Protein AF-A9HCC5-F1 (afdb_monomer_lite)

Organism: Gluconacetobacter diazotrophicus (strain ATCC 49037 / DSM 5601 / CCUG 37298 / CIP 103539 / LMG 7603 / PAl5) (NCBI:txid272568)

Radius of gyration: 31.66 Å; chains: 1; bounding box: 81×46×84 Å

Structure (mmCIF, N/CA/C/O backbone):
data_AF-A9HCC5-F1
#
_entry.id   AF-A9HCC5-F1
#
loop_
_atom_site.group_PDB
_atom_site.id
_atom_site.type_symbol
_atom_site.label_atom_id
_atom_site.label_alt_id
_atom_site.label_comp_id
_atom_site.label_asym_id
_atom_site.label_entity_id
_atom_site.label_seq_id
_atom_site.pdbx_PDB_ins_code
_atom_site.Cartn_x
_atom_site.Cartn_y
_atom_site.Cartn_z
_atom_site.occupancy
_atom_site.B_iso_or_equiv
_atom_site.auth_seq_id
_atom_site.auth_comp_id
_atom_site.auth_asym_id
_atom_site.auth_atom_id
_atom_site.pdbx_PDB_model_num
ATOM 1 N N . MET A 1 1 ? -42.799 9.383 31.775 1.00 63.03 1 MET A N 1
ATOM 2 C CA . MET A 1 1 ? -41.738 8.675 31.027 1.00 63.03 1 MET A CA 1
ATOM 3 C C . MET A 1 1 ? -42.393 7.662 30.102 1.00 63.03 1 MET A C 1
ATOM 5 O O . MET A 1 1 ? -43.487 7.219 30.448 1.00 63.03 1 MET A O 1
ATOM 9 N N . PRO A 1 2 ? -41.797 7.339 28.941 1.00 75.62 2 PRO A N 1
ATOM 10 C CA . PRO A 1 2 ? -42.263 6.220 28.121 1.00 75.62 2 PRO A CA 1
ATOM 11 C C . PRO A 1 2 ? -42.245 4.908 28.932 1.00 75.62 2 PRO A C 1
ATOM 13 O O . PRO A 1 2 ? -41.534 4.837 29.938 1.00 75.62 2 PRO A O 1
ATOM 16 N N . PRO A 1 3 ? -43.031 3.884 28.550 1.00 86.50 3 PRO A N 1
ATOM 17 C CA . PRO A 1 3 ? -42.963 2.578 29.198 1.00 86.50 3 PRO A CA 1
ATOM 18 C C . PRO A 1 3 ? -41.554 1.995 29.029 1.00 86.50 3 PRO A C 1
ATOM 20 O O . PRO A 1 3 ? -41.036 1.943 27.912 1.00 86.50 3 PRO A O 1
ATOM 23 N N . MET A 1 4 ? -40.943 1.596 30.147 1.00 92.88 4 MET A N 1
ATOM 24 C CA . MET A 1 4 ? -39.574 1.080 30.200 1.00 92.88 4 MET A CA 1
ATOM 25 C C . MET A 1 4 ? -39.593 -0.430 30.453 1.00 92.88 4 MET A C 1
ATOM 27 O O . MET A 1 4 ? -40.300 -0.899 31.346 1.00 92.88 4 MET A O 1
ATOM 31 N N . THR A 1 5 ? -38.773 -1.173 29.719 1.00 95.75 5 THR A N 1
ATOM 32 C CA . THR A 1 5 ? -38.475 -2.583 29.982 1.00 95.75 5 THR A CA 1
ATOM 33 C C . THR A 1 5 ? -37.330 -2.674 30.984 1.00 95.75 5 THR A C 1
ATOM 35 O O . THR A 1 5 ? -36.372 -1.911 30.894 1.00 95.75 5 THR A O 1
ATOM 38 N N . LYS A 1 6 ? -37.414 -3.590 31.951 1.00 95.12 6 LYS A N 1
ATOM 39 C CA . LYS A 1 6 ? -36.362 -3.826 32.948 1.00 95.12 6 LYS A CA 1
ATOM 40 C C . LYS A 1 6 ? -35.603 -5.105 32.612 1.00 95.12 6 LYS A C 1
ATOM 42 O O . LYS A 1 6 ? -36.234 -6.138 32.401 1.00 95.12 6 LYS A O 1
ATOM 47 N N . ILE A 1 7 ? -34.277 -5.049 32.650 1.00 94.00 7 ILE A N 1
ATOM 48 C CA . ILE A 1 7 ? -33.414 -6.231 32.736 1.00 94.00 7 ILE A CA 1
ATOM 49 C C . ILE A 1 7 ? -32.518 -6.131 33.967 1.00 94.00 7 ILE A C 1
ATOM 51 O O . ILE A 1 7 ? -32.143 -5.034 34.384 1.00 94.00 7 ILE A O 1
ATOM 55 N N . THR A 1 8 ? -32.177 -7.276 34.546 1.00 92.50 8 THR A N 1
ATOM 56 C CA . THR A 1 8 ? -31.162 -7.374 35.597 1.00 92.50 8 THR A CA 1
ATOM 57 C C . THR A 1 8 ? -29.878 -7.876 34.957 1.00 92.50 8 THR A C 1
ATOM 59 O O . THR A 1 8 ? -29.877 -8.908 34.289 1.00 92.50 8 THR A O 1
ATOM 62 N N . ILE A 1 9 ? -28.808 -7.111 35.127 1.00 88.88 9 ILE A N 1
ATOM 63 C CA . ILE A 1 9 ? -27.473 -7.442 34.652 1.00 88.88 9 ILE A CA 1
ATOM 64 C C . ILE A 1 9 ? -26.878 -8.421 35.659 1.00 88.88 9 ILE A C 1
ATOM 66 O O . ILE A 1 9 ? -26.725 -8.077 36.831 1.00 88.88 9 ILE A O 1
ATOM 70 N N . GLN A 1 10 ? -26.588 -9.633 35.197 1.00 77.81 10 GLN A N 1
ATOM 71 C CA . GLN A 1 10 ? -25.840 -10.629 35.955 1.00 77.81 10 GLN A CA 1
ATOM 72 C C . GLN A 1 10 ? -24.462 -10.763 35.330 1.00 77.81 10 GLN A C 1
ATOM 74 O O . GLN A 1 10 ? -24.343 -10.930 34.115 1.00 77.81 10 GLN A O 1
ATOM 79 N N . ASP A 1 11 ? -23.435 -10.622 36.156 1.00 74.00 11 ASP A N 1
ATOM 80 C CA . ASP A 1 11 ? -22.056 -10.788 35.738 1.00 74.00 11 ASP A CA 1
ATOM 81 C C . ASP A 1 11 ? -21.265 -11.294 36.946 1.00 74.00 11 ASP A C 1
ATOM 83 O O . ASP A 1 11 ? -21.091 -10.560 37.920 1.00 74.00 11 ASP A O 1
ATOM 87 N N . ASP A 1 12 ? -20.784 -12.538 36.872 1.00 69.88 12 ASP A N 1
ATOM 88 C CA . ASP A 1 12 ? -20.096 -13.248 37.962 1.00 69.88 12 ASP A CA 1
ATOM 89 C C . ASP A 1 12 ? -18.906 -12.456 38.538 1.00 69.88 12 ASP A C 1
ATOM 91 O O . ASP A 1 12 ? -18.472 -12.670 39.671 1.00 69.88 12 ASP A O 1
ATOM 95 N N . THR A 1 13 ? -18.365 -11.513 37.763 1.00 65.69 13 THR A N 1
ATOM 96 C CA . THR A 1 13 ? -17.244 -10.659 38.166 1.00 65.69 13 THR A CA 1
ATOM 97 C C . THR A 1 13 ? -17.673 -9.361 38.866 1.00 65.69 13 THR A C 1
ATOM 99 O O . THR A 1 13 ? -16.845 -8.705 39.501 1.00 65.69 13 THR A O 1
ATOM 102 N N . LEU A 1 14 ? -18.954 -8.985 38.776 1.00 68.81 14 LEU A N 1
ATOM 103 C CA . LEU A 1 14 ? -19.589 -7.869 39.491 1.00 68.81 14 LEU A CA 1
ATOM 104 C C . LEU A 1 14 ? -20.506 -8.335 40.631 1.00 68.81 14 LEU A C 1
ATOM 106 O O . LEU A 1 14 ? -20.898 -7.509 41.456 1.00 68.81 14 LEU A O 1
ATOM 110 N N . ASP A 1 15 ? -20.818 -9.629 40.717 1.00 57.28 15 ASP A N 1
ATOM 111 C CA . ASP A 1 15 ? -21.738 -10.212 41.706 1.00 57.28 15 ASP A CA 1
ATOM 112 C C . ASP A 1 15 ? -21.340 -9.950 43.171 1.00 57.28 15 ASP A C 1
ATOM 114 O O . ASP A 1 15 ? -22.182 -9.991 44.068 1.00 57.28 15 ASP A O 1
ATOM 118 N N . ALA A 1 16 ? -20.080 -9.589 43.431 1.00 57.38 16 ALA A N 1
ATOM 119 C CA . ALA A 1 16 ? -19.621 -9.150 44.749 1.00 57.38 16 ALA A CA 1
ATOM 120 C C . ALA A 1 16 ? -20.088 -7.729 45.146 1.00 57.38 16 ALA A C 1
ATOM 122 O O . ALA A 1 16 ? -19.938 -7.346 46.306 1.00 57.38 16 ALA A O 1
ATOM 123 N N . ILE A 1 17 ? -20.605 -6.930 44.204 1.00 62.31 17 ILE A N 1
ATOM 124 C CA . ILE A 1 17 ? -20.694 -5.465 44.326 1.00 62.31 17 ILE A CA 1
ATOM 125 C C . ILE A 1 17 ? -22.147 -4.971 44.478 1.00 62.31 17 ILE A C 1
ATOM 127 O O . ILE A 1 17 ? -22.358 -3.957 45.142 1.00 62.31 17 ILE A O 1
ATOM 131 N N . SER A 1 18 ? -23.133 -5.689 43.917 1.00 73.25 18 SER A N 1
ATOM 132 C CA . SER A 1 18 ? -24.611 -5.584 44.059 1.00 73.25 18 SER A CA 1
ATOM 133 C C . SER A 1 18 ? -25.307 -5.748 42.701 1.00 73.25 18 SER A C 1
ATOM 135 O O . SER A 1 18 ? -24.717 -5.497 41.653 1.00 73.25 18 SER A O 1
ATOM 137 N N . ALA A 1 19 ? -26.581 -6.164 42.700 1.00 84.25 19 ALA A N 1
ATOM 138 C CA . ALA A 1 19 ? -27.348 -6.314 41.464 1.00 84.25 19 ALA A CA 1
ATOM 139 C C . ALA A 1 19 ? -27.522 -4.962 40.749 1.00 84.25 19 ALA A C 1
ATOM 141 O O . ALA A 1 19 ? -27.866 -3.951 41.372 1.00 84.25 19 ALA A O 1
ATOM 142 N N . ILE A 1 20 ? -27.334 -4.958 39.429 1.00 90.88 20 ILE A N 1
ATOM 143 C CA . ILE A 1 20 ? -27.529 -3.777 38.586 1.00 90.88 20 ILE A CA 1
ATOM 144 C C . ILE A 1 20 ? -28.742 -4.012 37.695 1.00 90.88 20 ILE A C 1
ATOM 146 O O . ILE A 1 20 ? -28.821 -4.995 36.963 1.00 90.88 20 ILE A O 1
ATOM 150 N N . ASN A 1 21 ? -29.701 -3.096 37.738 1.00 93.25 21 ASN A N 1
ATOM 151 C CA . ASN A 1 21 ? -30.861 -3.107 36.864 1.00 93.25 21 ASN A CA 1
ATOM 152 C C . ASN A 1 21 ? -30.692 -2.063 35.762 1.00 93.25 21 ASN A C 1
ATOM 154 O O . ASN A 1 21 ? -30.344 -0.917 36.036 1.00 93.25 21 ASN A O 1
ATOM 158 N N . MET A 1 22 ? -30.991 -2.440 34.522 1.00 94.75 22 MET A N 1
ATOM 159 C CA . MET A 1 22 ? -31.098 -1.511 33.403 1.00 94.75 22 MET A CA 1
ATOM 160 C C . MET A 1 22 ? -32.560 -1.405 32.981 1.00 94.75 22 MET A C 1
ATOM 162 O O . MET A 1 22 ? -33.180 -2.380 32.555 1.00 94.75 22 MET A O 1
ATOM 166 N N . HIS A 1 23 ? -33.106 -0.202 33.091 1.00 95.19 23 HIS A N 1
ATOM 167 C CA . HIS A 1 23 ? -34.406 0.161 32.551 1.00 95.19 23 HIS A CA 1
ATOM 168 C C . HIS A 1 23 ? -34.197 0.818 31.193 1.00 95.19 23 HIS A C 1
ATOM 170 O O . HIS A 1 23 ? -33.468 1.805 31.105 1.00 95.19 23 HIS A O 1
ATOM 176 N N . TYR A 1 24 ? -34.838 0.316 30.141 1.00 95.19 24 TYR A N 1
ATOM 177 C CA . TYR A 1 24 ? -34.661 0.853 28.798 1.00 95.19 24 TYR A CA 1
ATOM 178 C C . TYR A 1 24 ? -35.967 1.082 28.039 1.00 95.19 24 TYR A C 1
ATOM 180 O O . TYR A 1 24 ? -36.979 0.429 28.281 1.00 95.19 24 TYR A O 1
ATOM 188 N N . HIS A 1 25 ? -35.920 1.998 27.077 1.00 94.31 25 HIS A N 1
ATOM 189 C CA . HIS A 1 25 ? -36.941 2.194 26.057 1.00 94.31 25 HIS A CA 1
ATOM 190 C C . HIS A 1 25 ? -36.252 2.454 24.721 1.00 94.31 25 HIS A C 1
ATOM 192 O O . HIS A 1 25 ? -35.474 3.400 24.605 1.00 94.31 25 HIS A O 1
ATOM 198 N N . VAL A 1 26 ? -36.544 1.622 23.725 1.00 92.88 26 VAL A N 1
ATOM 199 C CA . VAL A 1 26 ? -36.048 1.777 22.356 1.00 92.88 26 VAL A CA 1
ATOM 200 C C . VAL A 1 26 ? -37.246 1.709 21.422 1.00 92.88 26 VAL A C 1
ATOM 202 O O . VAL A 1 26 ? -37.941 0.697 21.380 1.00 92.88 26 VAL A O 1
ATOM 205 N N . ALA A 1 27 ? -37.516 2.794 20.700 1.00 92.12 27 ALA A N 1
ATOM 206 C CA . ALA A 1 27 ? -38.631 2.852 19.761 1.00 92.12 27 ALA A CA 1
ATOM 207 C C . ALA A 1 27 ? -38.315 3.751 18.557 1.00 92.12 27 ALA A C 1
ATOM 209 O O . ALA A 1 27 ? -37.650 4.778 18.724 1.00 92.12 27 ALA A O 1
ATOM 210 N N . PRO A 1 28 ? -38.805 3.415 17.350 1.00 91.69 28 PRO A N 1
ATOM 211 C CA . PRO A 1 28 ? -38.693 4.296 16.196 1.00 91.69 28 PRO A CA 1
ATOM 212 C C . PRO A 1 28 ? -39.551 5.555 16.388 1.00 91.69 28 PRO A C 1
ATOM 214 O O . PRO A 1 28 ? -40.647 5.503 16.948 1.00 91.69 28 PRO A O 1
ATOM 217 N N . VAL A 1 29 ? -39.071 6.695 15.895 1.00 91.25 29 VAL A N 1
ATOM 218 C CA . VAL A 1 29 ? -39.760 7.991 15.966 1.00 91.25 29 VAL A CA 1
ATOM 219 C C . VAL A 1 29 ? -39.642 8.766 14.656 1.00 91.25 29 VAL A C 1
ATOM 221 O O . VAL A 1 29 ? -38.660 8.657 13.925 1.00 91.25 29 VAL A O 1
ATOM 224 N N . SER A 1 30 ? -40.630 9.616 14.373 1.00 83.88 30 SER A N 1
ATOM 225 C CA . SER A 1 30 ? -40.561 10.566 13.262 1.00 83.88 30 SER A CA 1
ATOM 226 C C . SER A 1 30 ? -39.591 11.707 13.595 1.00 83.88 30 SER A C 1
ATOM 228 O O . SER A 1 30 ? -39.846 12.483 14.516 1.00 83.88 30 SER A O 1
ATOM 230 N N . GLY A 1 31 ? -38.497 11.837 12.842 1.00 83.50 31 GLY A N 1
ATOM 231 C CA . GLY A 1 31 ? -37.504 12.905 13.009 1.00 83.50 31 GLY A CA 1
ATOM 232 C C . GLY A 1 31 ? -36.106 12.375 13.324 1.00 83.50 31 GLY A C 1
ATOM 233 O O . GLY A 1 31 ? -35.779 11.238 13.002 1.00 83.50 31 GLY A O 1
ATOM 234 N N . LYS A 1 32 ? -35.252 13.209 13.935 1.00 81.00 32 LYS A N 1
ATOM 235 C CA . LYS A 1 32 ? -33.847 12.845 14.203 1.00 81.00 32 LYS A CA 1
ATOM 236 C C . LYS A 1 32 ? -33.684 11.758 15.271 1.00 81.00 32 LYS A C 1
ATOM 238 O O . LYS A 1 32 ? -32.684 11.052 15.232 1.00 81.00 32 LYS A O 1
ATOM 243 N N . GLY A 1 33 ? -34.655 11.583 16.167 1.00 84.06 33 GLY A N 1
ATOM 244 C CA . GLY A 1 33 ? -34.487 10.740 17.353 1.00 84.06 33 GLY A CA 1
ATOM 245 C C . GLY A 1 33 ? -33.788 11.466 18.506 1.00 84.06 33 GLY A C 1
ATOM 246 O O . GLY A 1 33 ? -33.434 12.640 18.380 1.00 84.06 33 GLY A O 1
ATOM 247 N N . ASN A 1 34 ? -33.639 10.785 19.642 1.00 87.44 34 ASN A N 1
ATOM 248 C CA . ASN A 1 34 ? -32.888 11.267 20.804 1.00 87.44 34 ASN A CA 1
ATOM 249 C C . ASN A 1 34 ? -32.379 10.084 21.642 1.00 87.44 34 ASN A C 1
ATOM 251 O O . ASN A 1 34 ? -33.022 9.036 21.683 1.00 87.44 34 ASN A O 1
ATOM 255 N N . SER A 1 35 ? -31.264 10.269 22.343 1.00 89.44 35 SER A N 1
ATOM 256 C CA . SER A 1 35 ? -30.651 9.252 23.197 1.00 89.44 35 SER A CA 1
ATOM 257 C C . SER A 1 35 ? -30.351 9.793 24.595 1.00 89.44 35 SER A C 1
ATOM 259 O O . SER A 1 35 ? -29.757 10.862 24.725 1.00 89.44 35 SER A O 1
ATOM 261 N N . LEU A 1 36 ? -30.695 9.035 25.636 1.00 90.94 36 LEU A N 1
ATOM 262 C CA . LEU A 1 36 ? -30.303 9.291 27.021 1.00 90.94 36 LEU A CA 1
ATOM 263 C C . LEU A 1 36 ? -29.745 8.009 27.635 1.00 90.94 36 LEU A C 1
ATOM 265 O O . LEU A 1 36 ? -30.434 6.994 27.675 1.00 90.94 36 LEU A O 1
ATOM 269 N N . VAL A 1 37 ? -28.527 8.083 28.160 1.00 92.25 37 VAL A N 1
ATOM 270 C CA . VAL A 1 37 ? -27.924 7.042 28.996 1.00 92.25 37 VAL A CA 1
ATOM 271 C C . VAL A 1 37 ? -27.585 7.687 30.329 1.00 92.25 37 VAL A C 1
ATOM 273 O O . VAL A 1 37 ? -26.966 8.751 30.342 1.00 92.25 37 VAL A O 1
ATOM 276 N N . ALA A 1 38 ? -28.036 7.115 31.442 1.00 93.25 38 ALA A N 1
ATOM 277 C CA . ALA A 1 38 ? -27.868 7.739 32.750 1.00 93.25 38 ALA A CA 1
ATOM 278 C C . ALA A 1 38 ? -27.912 6.741 33.912 1.00 93.25 38 ALA A C 1
ATOM 280 O O . ALA A 1 38 ? -28.472 5.652 33.798 1.00 93.25 38 ALA A O 1
ATOM 281 N N . PHE A 1 39 ? -27.369 7.159 35.052 1.00 92.75 39 PHE A N 1
ATOM 282 C CA . PHE A 1 39 ? -27.528 6.498 36.343 1.00 92.75 39 PHE A CA 1
ATOM 283 C C . PHE A 1 39 ? -28.700 7.109 37.116 1.00 92.75 39 PHE A C 1
ATOM 285 O O . PHE A 1 39 ? -28.899 8.326 37.096 1.00 92.75 39 PHE A O 1
ATOM 292 N N . SER A 1 40 ? -29.465 6.265 37.805 1.00 90.44 40 SER A N 1
ATOM 293 C CA . SER A 1 40 ? -30.440 6.665 38.816 1.00 90.44 40 SER A CA 1
ATOM 294 C C . SER A 1 40 ? -29.748 6.683 40.177 1.00 90.44 40 SER A C 1
ATOM 296 O O . SER A 1 40 ? -29.347 5.635 40.676 1.00 90.44 40 SER A O 1
ATOM 298 N N . ILE A 1 41 ? -29.571 7.873 40.751 1.00 87.12 41 ILE A N 1
ATOM 299 C CA . ILE A 1 41 ? -28.891 8.084 42.035 1.00 87.12 41 ILE A CA 1
ATOM 300 C C . ILE A 1 41 ? -29.801 8.925 42.920 1.00 87.12 41 ILE A C 1
ATOM 302 O O . ILE A 1 41 ? -30.084 10.081 42.600 1.00 87.12 41 ILE A O 1
ATOM 306 N N . ASP A 1 42 ? -30.286 8.346 44.017 1.00 81.25 42 ASP A N 1
ATOM 307 C CA . ASP A 1 42 ? -31.132 9.013 45.016 1.00 81.25 42 ASP A CA 1
ATOM 308 C C . ASP A 1 42 ? -32.334 9.759 44.391 1.00 81.25 42 ASP A C 1
ATOM 310 O O . ASP A 1 42 ? -32.644 10.908 44.724 1.00 81.25 42 ASP A O 1
ATOM 314 N N . GLY A 1 43 ? -32.986 9.121 43.412 1.00 77.62 43 GLY A N 1
ATOM 315 C CA . GLY A 1 43 ? -34.126 9.683 42.679 1.00 77.62 43 GLY A CA 1
ATOM 316 C C . GLY A 1 43 ? -33.766 10.737 41.623 1.00 77.62 43 GLY A C 1
ATOM 317 O O . GLY A 1 43 ? -34.655 11.429 41.124 1.00 77.62 43 GLY A O 1
ATOM 318 N N . ARG A 1 44 ? -32.482 10.884 41.271 1.00 83.25 44 ARG A N 1
ATOM 319 C CA . ARG A 1 44 ? -31.993 11.793 40.224 1.00 83.25 44 ARG A CA 1
ATOM 320 C C . ARG A 1 44 ? -31.393 11.030 39.056 1.00 83.25 44 ARG A C 1
ATOM 322 O O . ARG A 1 44 ? -30.761 9.998 39.233 1.00 83.25 44 ARG A O 1
ATOM 329 N N . THR A 1 45 ? -31.541 11.595 37.865 1.00 88.94 45 THR A N 1
ATOM 330 C CA . THR A 1 45 ? -30.943 11.075 36.635 1.00 88.94 45 THR A CA 1
ATOM 331 C C . THR A 1 45 ? -29.630 11.800 36.360 1.00 88.94 45 THR A C 1
ATOM 333 O O . THR A 1 45 ? -29.643 12.992 36.055 1.00 88.94 45 THR A O 1
ATOM 336 N N . ILE A 1 46 ? -28.507 11.090 36.463 1.00 89.69 46 ILE A N 1
ATOM 337 C CA . ILE A 1 46 ? -27.172 11.612 36.148 1.00 89.69 46 ILE A CA 1
ATOM 338 C C . ILE A 1 46 ? -26.725 11.045 34.795 1.00 89.69 46 ILE A C 1
ATOM 340 O O . ILE A 1 46 ? -26.518 9.834 34.706 1.00 89.69 46 ILE A O 1
ATOM 344 N N . PRO A 1 47 ? -26.580 11.870 33.737 1.00 89.31 47 PRO A N 1
ATOM 345 C CA . PRO A 1 47 ? -26.122 11.405 32.432 1.00 89.31 47 PRO A CA 1
ATOM 346 C C . PRO A 1 47 ? -24.784 10.665 32.510 1.00 89.31 47 PRO A C 1
ATOM 348 O O . PRO A 1 47 ? -23.849 11.108 33.173 1.00 89.31 47 PRO A O 1
ATOM 351 N N . ALA A 1 48 ? -24.697 9.545 31.803 1.00 86.56 48 ALA A N 1
ATOM 352 C CA . ALA A 1 48 ? -23.526 8.691 31.736 1.00 86.56 48 ALA A CA 1
ATOM 353 C C . ALA A 1 48 ? -23.000 8.664 30.302 1.00 86.56 48 ALA A C 1
ATOM 355 O O . ALA A 1 48 ? -23.740 8.369 29.364 1.00 86.56 48 ALA A O 1
ATOM 356 N N . ASN A 1 49 ? -21.708 8.933 30.126 1.00 81.19 49 ASN A N 1
ATOM 357 C CA . ASN A 1 49 ? -21.065 8.853 28.819 1.00 81.19 49 ASN A CA 1
ATOM 358 C C . ASN A 1 49 ? -20.535 7.432 28.571 1.00 81.19 49 ASN A C 1
ATOM 360 O O . ASN A 1 49 ? -19.328 7.217 28.522 1.00 81.19 49 ASN A O 1
ATOM 364 N N . LEU A 1 50 ? -21.445 6.451 28.507 1.00 82.00 50 LEU A N 1
ATOM 365 C CA . LEU A 1 50 ? -21.074 5.053 28.251 1.00 82.00 50 LEU A CA 1
ATOM 366 C C . LEU A 1 50 ? -20.822 4.792 26.768 1.00 82.00 50 LEU A C 1
ATOM 368 O O . LEU A 1 50 ? -19.913 4.046 26.437 1.00 82.00 50 LEU A O 1
ATOM 372 N N . ILE A 1 51 ? -21.598 5.403 25.875 1.00 77.31 51 ILE A N 1
ATOM 373 C CA . ILE A 1 51 ? -21.336 5.373 24.435 1.00 77.31 51 ILE A CA 1
ATOM 374 C C . ILE A 1 51 ? -21.548 6.767 23.834 1.00 77.31 51 ILE A C 1
ATOM 376 O O . ILE A 1 51 ? -22.417 7.501 24.320 1.00 77.31 51 ILE A O 1
ATOM 380 N N . PRO A 1 52 ? -20.793 7.143 22.785 1.00 74.38 52 PRO A N 1
ATOM 381 C CA . PRO A 1 52 ? -20.968 8.427 22.116 1.00 74.38 52 PRO A CA 1
ATOM 382 C C . PRO A 1 52 ? -22.405 8.627 21.619 1.00 74.38 52 PRO A C 1
ATOM 384 O O . PRO A 1 52 ? -23.030 7.710 21.090 1.00 74.38 52 PRO A O 1
ATOM 387 N N . ALA A 1 53 ? -22.938 9.847 21.716 1.00 75.50 53 ALA A N 1
ATOM 388 C CA . ALA A 1 53 ? -24.281 10.150 21.207 1.00 75.50 53 ALA A CA 1
ATOM 389 C C . ALA A 1 53 ? -24.400 9.933 19.680 1.00 75.50 53 ALA A C 1
ATOM 391 O O . ALA A 1 53 ? -25.460 9.560 19.182 1.00 75.50 53 ALA A O 1
ATOM 392 N N . SER A 1 54 ? -23.297 10.110 18.941 1.00 71.81 54 SER A N 1
ATOM 393 C CA . SER A 1 54 ? -23.170 9.788 17.509 1.00 71.81 54 SER A CA 1
ATOM 394 C C . SER A 1 54 ? -23.367 8.302 17.197 1.00 71.81 54 SER A C 1
ATOM 396 O O . SER A 1 54 ? -23.607 7.944 16.039 1.00 71.81 54 SER A O 1
ATOM 398 N N . SER A 1 55 ? -23.275 7.442 18.212 1.00 73.12 55 SER A N 1
ATOM 399 C CA . SER A 1 55 ? -23.407 6.000 18.065 1.00 73.12 55 SER A CA 1
ATOM 400 C C . SER A 1 55 ? -24.863 5.524 17.999 1.00 73.12 55 SER A C 1
ATOM 402 O O . SER A 1 55 ? -25.133 4.391 17.602 1.00 73.12 55 SER A O 1
ATOM 404 N N . PHE A 1 56 ? -25.833 6.380 18.323 1.00 78.81 56 PHE A N 1
ATOM 405 C CA . PHE A 1 56 ? -27.246 6.036 18.193 1.00 78.81 56 PHE A CA 1
ATOM 406 C C . PHE A 1 56 ? -27.750 6.314 16.768 1.00 78.81 56 PHE A C 1
ATOM 408 O O . PHE A 1 56 ? -27.524 7.402 16.232 1.00 78.81 56 PHE A O 1
ATOM 415 N N . PRO A 1 57 ? -28.438 5.355 16.121 1.00 76.00 57 PRO A N 1
ATOM 416 C CA . PRO A 1 57 ? -28.979 5.566 14.787 1.00 76.00 57 PRO A CA 1
ATOM 417 C C . PRO A 1 57 ? -30.088 6.632 14.807 1.00 76.00 57 PRO A C 1
ATOM 419 O O . PRO A 1 57 ? -30.904 6.662 15.735 1.00 76.00 57 PRO A O 1
ATOM 422 N N . PRO A 1 58 ? -30.152 7.505 13.784 1.00 83.75 58 PRO A N 1
ATOM 423 C CA . PRO A 1 58 ? -31.210 8.499 13.693 1.00 83.75 58 PRO A CA 1
ATOM 424 C C . PRO A 1 58 ? -32.577 7.826 13.528 1.00 83.75 58 PRO A C 1
ATOM 426 O O . PRO A 1 58 ? -32.687 6.734 12.973 1.00 83.75 58 PRO A O 1
ATOM 429 N N . GLY A 1 59 ? -33.628 8.505 13.983 1.00 89.69 59 GLY A N 1
ATOM 430 C CA . GLY A 1 59 ? -35.002 8.001 13.890 1.00 89.69 59 GLY A CA 1
ATOM 431 C C . GLY A 1 59 ? -35.408 7.059 15.023 1.00 89.69 59 GLY A C 1
ATOM 432 O O . GLY A 1 59 ? -36.455 6.428 14.923 1.00 89.69 59 GLY A O 1
ATOM 433 N N . TYR A 1 60 ? -34.628 6.988 16.107 1.00 90.81 60 TYR A N 1
ATOM 434 C CA . TYR A 1 60 ? -34.971 6.236 17.316 1.00 90.81 60 TYR A CA 1
ATOM 435 C C . TYR A 1 60 ? -34.968 7.123 18.564 1.00 90.81 60 TYR A C 1
ATOM 437 O O . TYR A 1 60 ? -34.154 8.037 18.703 1.00 90.81 60 TYR A O 1
ATOM 445 N N . LEU A 1 61 ? -35.896 6.852 19.480 1.00 91.81 61 LEU A N 1
ATOM 446 C CA . LEU A 1 61 ? -35.837 7.306 20.863 1.00 91.81 61 LEU A CA 1
ATOM 447 C C . LEU A 1 61 ? -35.245 6.177 21.703 1.00 91.81 61 LEU A C 1
ATOM 449 O O . LEU A 1 61 ? -35.858 5.120 21.838 1.00 91.81 61 LEU A O 1
ATOM 453 N N . CYS A 1 62 ? -34.074 6.433 22.272 1.00 91.94 62 CYS A N 1
ATOM 454 C CA . CYS A 1 62 ? -33.314 5.487 23.073 1.00 91.94 62 CYS A CA 1
ATOM 455 C C . CYS A 1 62 ? -33.137 6.048 24.486 1.00 91.94 62 CYS A C 1
ATOM 457 O O . CYS A 1 62 ? -32.518 7.092 24.670 1.00 91.94 62 CYS A O 1
ATOM 459 N N . VAL A 1 63 ? -33.664 5.377 25.502 1.00 93.19 63 VAL A N 1
ATOM 460 C CA . VAL A 1 63 ? -33.489 5.764 26.907 1.00 93.19 63 VAL A CA 1
ATOM 461 C C . VAL A 1 63 ? -32.965 4.560 27.668 1.00 93.19 63 VAL A C 1
ATOM 463 O O . VAL A 1 63 ? -33.565 3.498 27.578 1.00 93.19 63 VAL A O 1
ATOM 466 N N . PHE A 1 64 ? -31.882 4.730 28.421 1.00 93.81 64 PHE A N 1
ATOM 467 C CA . PHE A 1 64 ? -31.256 3.716 29.265 1.00 93.81 64 PHE A CA 1
ATOM 468 C C . PHE A 1 64 ? -30.973 4.318 30.643 1.00 93.81 64 PHE A C 1
ATOM 470 O O . PHE A 1 64 ? -30.263 5.319 30.754 1.00 93.81 64 PHE A O 1
ATOM 477 N N . LEU A 1 65 ? -31.536 3.719 31.690 1.00 94.38 65 LEU A N 1
ATOM 478 C CA . LEU A 1 65 ? -31.372 4.126 33.082 1.00 94.38 65 LEU A CA 1
ATOM 479 C C . LEU A 1 65 ? -30.828 2.950 33.892 1.00 94.38 65 LEU A C 1
ATOM 481 O O . LEU A 1 65 ? -31.477 1.908 33.980 1.00 94.38 65 LEU A O 1
ATOM 485 N N . PHE A 1 66 ? -29.655 3.127 34.486 1.00 93.62 66 PHE A N 1
ATOM 486 C CA . PHE A 1 66 ? -29.021 2.132 35.345 1.00 93.62 66 PHE A CA 1
ATOM 487 C C . PHE A 1 66 ? -29.313 2.429 36.815 1.00 93.62 66 PHE A C 1
ATOM 489 O O . PHE A 1 66 ? -29.108 3.550 37.276 1.00 93.62 66 PHE A O 1
ATOM 496 N N . GLU A 1 67 ? -29.766 1.424 37.552 1.00 91.56 67 GLU A N 1
ATOM 497 C CA . GLU A 1 67 ? -30.117 1.505 38.969 1.00 91.56 67 GLU A CA 1
ATOM 498 C C . GLU A 1 67 ? -29.428 0.372 39.734 1.00 91.56 67 GLU A C 1
ATOM 500 O O . GLU A 1 67 ? -29.483 -0.790 39.326 1.00 91.56 67 GLU A O 1
ATOM 505 N N . SER A 1 68 ? -28.763 0.709 40.836 1.00 89.25 68 SER A N 1
ATOM 506 C CA . SER A 1 68 ? -28.076 -0.243 41.707 1.00 89.25 68 SER A CA 1
ATOM 507 C C . SER A 1 68 ? -27.796 0.397 43.063 1.00 89.25 68 SER A C 1
ATOM 509 O O . SER A 1 68 ? -27.563 1.605 43.133 1.00 89.25 68 SER A O 1
ATOM 511 N N . GLU A 1 69 ? -27.728 -0.422 44.114 1.00 85.56 69 GLU A N 1
ATOM 512 C CA . GLU A 1 69 ? -27.248 0.008 45.434 1.00 85.56 69 GLU A CA 1
ATOM 513 C C . GLU A 1 69 ? -25.828 0.581 45.371 1.00 85.56 69 GLU A C 1
ATOM 515 O O . GLU A 1 69 ? -25.501 1.511 46.104 1.00 85.56 69 GLU A O 1
ATOM 520 N N . LEU A 1 70 ? -25.012 0.108 44.423 1.00 82.50 70 LEU A N 1
ATOM 521 C CA . LEU A 1 70 ? -23.682 0.646 44.145 1.00 82.50 70 LEU A CA 1
ATOM 522 C C . LEU A 1 70 ? -23.681 2.154 43.848 1.00 82.50 70 LEU A C 1
ATOM 524 O O . LEU A 1 70 ? -22.680 2.832 44.080 1.00 82.50 70 LEU A O 1
ATOM 528 N N . PHE A 1 71 ? -24.771 2.692 43.303 1.00 85.00 71 PHE A N 1
ATOM 529 C CA . PHE A 1 71 ? -24.839 4.087 42.871 1.00 85.00 71 PHE A CA 1
ATOM 530 C C . PHE A 1 71 ? -25.417 5.015 43.948 1.00 85.00 71 PHE A C 1
ATOM 532 O O . PHE A 1 71 ? -25.270 6.233 43.838 1.00 85.00 71 PHE A O 1
ATOM 539 N N . HIS A 1 72 ? -26.051 4.477 44.995 1.00 80.62 72 HIS A N 1
ATOM 540 C CA . HIS A 1 72 ? -26.693 5.279 46.038 1.00 80.62 72 HIS A CA 1
ATOM 541 C C . HIS A 1 72 ? -25.688 6.129 46.814 1.00 80.62 72 HIS A C 1
ATOM 543 O O . HIS A 1 72 ? -24.616 5.660 47.185 1.00 80.62 72 HIS A O 1
ATOM 549 N N . SER A 1 73 ? -26.039 7.397 47.063 1.00 76.62 73 SER A N 1
ATOM 550 C CA . SER A 1 73 ? -25.179 8.391 47.737 1.00 76.62 73 SER A CA 1
ATOM 551 C C . SER A 1 73 ? -23.807 8.646 47.090 1.00 76.62 73 SER A C 1
ATOM 553 O O . SER A 1 73 ? -23.007 9.419 47.616 1.00 76.62 73 SER A O 1
ATOM 555 N N . ASN A 1 74 ? -23.551 8.059 45.923 1.00 80.25 74 ASN A N 1
ATOM 556 C CA . ASN A 1 74 ? -22.264 8.041 45.241 1.00 80.25 74 ASN A CA 1
ATOM 557 C C . ASN A 1 74 ? -22.256 9.046 44.087 1.00 80.25 74 ASN A C 1
ATOM 559 O O . ASN A 1 74 ? -21.963 8.720 42.941 1.00 80.25 74 ASN A O 1
ATOM 563 N N . ALA A 1 75 ? -22.612 10.294 44.387 1.00 80.19 75 ALA A N 1
ATOM 564 C CA . ALA A 1 75 ? -22.531 11.406 43.448 1.00 80.19 75 ALA A CA 1
ATOM 565 C C . ALA A 1 75 ? -21.496 12.434 43.916 1.00 80.19 75 ALA A C 1
ATOM 567 O O . ALA A 1 75 ? -21.273 12.614 45.114 1.00 80.19 75 ALA A O 1
ATOM 568 N N . ASP A 1 76 ? -20.880 13.139 42.972 1.00 80.19 76 ASP A N 1
ATOM 569 C CA . ASP A 1 76 ? -19.988 14.252 43.283 1.00 80.19 76 ASP A CA 1
ATOM 570 C C . ASP A 1 76 ? -20.724 15.405 43.992 1.00 80.19 76 ASP A C 1
ATOM 572 O O . ASP A 1 76 ? -21.955 15.463 44.050 1.00 80.19 76 ASP A O 1
ATOM 576 N N . SER A 1 77 ? -19.972 16.364 44.538 1.00 78.12 77 SER A N 1
ATOM 577 C CA . SER A 1 77 ? -20.546 17.493 45.285 1.00 78.12 77 SER A CA 1
ATOM 578 C C . SER A 1 77 ? -21.517 18.334 44.448 1.00 78.12 77 SER A C 1
ATOM 580 O O . SER A 1 77 ? -22.474 18.888 44.994 1.00 78.12 77 SER A O 1
ATOM 582 N N . SER A 1 78 ? -21.312 18.389 43.125 1.00 79.44 78 SER A N 1
ATOM 583 C CA . SER A 1 78 ? -22.217 19.049 42.179 1.00 79.44 78 SER A CA 1
ATOM 584 C C . SER A 1 78 ? -23.414 18.181 41.760 1.00 79.44 78 SER A C 1
ATOM 586 O O . SER A 1 78 ? -24.380 18.696 41.191 1.00 79.44 78 SER A O 1
ATOM 588 N N . ARG A 1 79 ? -23.394 16.885 42.099 1.00 71.38 79 ARG A N 1
ATOM 589 C CA . ARG A 1 79 ? -24.372 15.851 41.734 1.00 71.38 79 ARG A CA 1
ATOM 590 C C . ARG A 1 79 ? -24.595 15.742 40.224 1.00 71.38 79 ARG A C 1
ATOM 592 O O . ARG A 1 79 ? -25.723 15.561 39.766 1.00 71.38 79 ARG A O 1
ATOM 599 N N . GLN A 1 80 ? -23.512 15.874 39.468 1.00 79.06 80 GLN A N 1
ATOM 600 C CA . GLN A 1 80 ? -23.440 15.749 38.014 1.00 79.06 80 GLN A CA 1
ATOM 601 C C . GLN A 1 80 ? -22.647 14.516 37.564 1.00 79.06 80 GLN A C 1
ATOM 603 O O . GLN A 1 80 ? -22.677 14.188 36.380 1.00 79.06 80 GLN A O 1
ATOM 608 N N . ARG A 1 81 ? -21.949 13.824 38.474 1.00 81.50 81 ARG A N 1
ATOM 609 C CA . ARG A 1 81 ? -21.126 12.652 38.156 1.00 81.50 81 ARG A CA 1
ATOM 610 C C . ARG A 1 81 ? -21.247 11.563 39.225 1.00 81.50 81 ARG A C 1
ATOM 612 O O . ARG A 1 81 ? -21.312 11.869 40.411 1.00 81.50 81 ARG A O 1
ATOM 619 N N . LEU A 1 82 ? -21.228 10.301 38.792 1.00 83.81 82 LEU A N 1
ATOM 620 C CA . LEU A 1 82 ? -21.100 9.125 39.659 1.00 83.81 82 LEU A CA 1
ATOM 621 C C . LEU A 1 82 ? -19.671 9.032 40.234 1.00 83.81 82 LEU A C 1
ATOM 623 O O . LEU A 1 82 ? -18.698 9.115 39.484 1.00 83.81 82 LEU A O 1
ATOM 627 N N . LEU A 1 83 ? -19.556 8.838 41.547 1.00 83.69 83 LEU A N 1
ATOM 628 C CA . LEU A 1 83 ? -18.320 8.545 42.273 1.00 83.69 83 LEU A CA 1
ATOM 629 C C . LEU A 1 83 ? -18.404 7.129 42.838 1.00 83.69 83 LEU A C 1
ATOM 631 O O . LEU A 1 83 ? -19.064 6.909 43.845 1.00 83.69 83 LEU A O 1
ATOM 635 N N . LEU A 1 84 ? -17.760 6.162 42.191 1.00 83.06 84 LEU A N 1
ATOM 636 C CA . LEU A 1 84 ? -17.808 4.776 42.654 1.00 83.06 84 LEU A CA 1
ATOM 637 C C . LEU A 1 84 ? -17.057 4.597 43.989 1.00 83.06 84 LEU A C 1
ATOM 639 O O . LEU A 1 84 ? -16.050 5.279 44.206 1.00 83.06 84 LEU A O 1
ATOM 643 N N . PRO A 1 85 ? -17.494 3.667 44.864 1.00 80.19 85 PRO A N 1
ATOM 644 C CA . PRO A 1 85 ? -16.765 3.327 46.084 1.00 80.19 85 PRO A CA 1
ATOM 645 C C . PRO A 1 85 ? -15.317 2.919 45.798 1.00 80.19 85 PRO A C 1
ATOM 647 O O . PRO A 1 85 ? -15.044 2.260 44.787 1.00 80.19 85 PRO A O 1
ATOM 650 N N . GLU A 1 86 ? -14.402 3.251 46.714 1.00 74.88 86 GLU A N 1
ATOM 651 C CA . GLU A 1 86 ? -13.000 2.828 46.624 1.00 74.88 86 GLU A CA 1
ATOM 652 C C . GLU A 1 86 ? -12.890 1.308 46.427 1.00 74.88 86 GLU A C 1
ATOM 654 O O . GLU A 1 86 ? -13.563 0.523 47.093 1.00 74.88 86 GLU A O 1
ATOM 659 N N . GLY A 1 87 ? -12.041 0.891 45.484 1.00 74.56 87 GLY A N 1
ATOM 660 C CA . GLY A 1 87 ? -11.865 -0.516 45.113 1.00 74.56 87 GLY A CA 1
ATOM 661 C C . GLY A 1 87 ? -12.816 -1.025 44.023 1.00 74.56 87 GLY A C 1
ATOM 662 O O . GLY A 1 87 ? -12.596 -2.121 43.512 1.00 74.56 87 GLY A O 1
ATOM 663 N N . THR A 1 88 ? -13.817 -0.241 43.603 1.00 75.50 88 THR A N 1
ATOM 664 C CA . THR A 1 88 ? -14.678 -0.607 42.465 1.00 75.50 88 THR A CA 1
ATOM 665 C C . THR A 1 88 ? -13.941 -0.368 41.140 1.00 75.50 88 THR A C 1
ATOM 667 O O . THR A 1 88 ? -13.545 0.767 40.860 1.00 75.50 88 THR A O 1
ATOM 670 N N . PRO A 1 89 ? -13.766 -1.385 40.276 1.00 78.62 89 PRO A N 1
ATOM 671 C CA . PRO A 1 89 ? -13.091 -1.210 38.995 1.00 78.62 89 PRO A CA 1
ATOM 672 C C . PRO A 1 89 ? -14.014 -0.508 37.979 1.00 78.62 89 PRO A C 1
ATOM 674 O O . PRO A 1 89 ? -14.749 -1.161 37.241 1.00 78.62 89 PRO A O 1
ATOM 677 N N . GLU A 1 90 ? -13.972 0.831 37.926 1.00 83.00 90 GLU A N 1
ATOM 678 C CA . GLU A 1 90 ? -14.810 1.673 37.042 1.00 83.00 90 GLU A CA 1
ATOM 679 C C . GLU A 1 90 ? -14.795 1.206 35.580 1.00 83.00 90 GLU A C 1
ATOM 681 O O . GLU A 1 90 ? -15.846 1.039 34.962 1.00 83.00 90 GLU A O 1
ATOM 686 N N . SER A 1 91 ? -13.604 0.942 35.037 1.00 76.69 91 SER A N 1
ATOM 687 C CA . SER A 1 91 ? -13.426 0.492 33.653 1.00 76.69 91 SER A CA 1
ATOM 688 C C . SER A 1 91 ? -14.141 -0.829 33.373 1.00 76.69 91 SER A C 1
ATOM 690 O O . SER A 1 91 ? -14.739 -1.004 32.309 1.00 76.69 91 SER A O 1
ATOM 692 N N . HIS A 1 92 ? -14.108 -1.744 34.340 1.00 77.12 92 HIS A N 1
ATOM 693 C CA . HIS A 1 92 ? -14.750 -3.046 34.245 1.00 77.12 92 HIS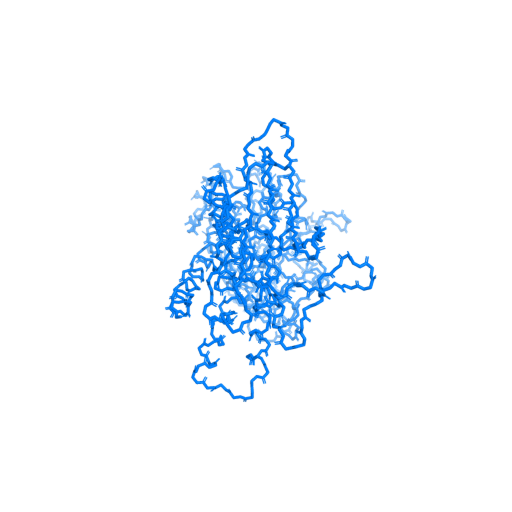 A CA 1
ATOM 694 C C . HIS A 1 92 ? -16.271 -2.930 34.346 1.00 77.12 92 HIS A C 1
ATOM 696 O O . HIS A 1 92 ? -16.974 -3.451 33.483 1.00 77.12 92 HIS A O 1
ATOM 702 N N . LEU A 1 93 ? -16.779 -2.162 35.316 1.00 84.69 93 LEU A N 1
ATOM 703 C CA . LEU A 1 93 ? -18.205 -1.846 35.416 1.00 84.69 93 LEU A CA 1
ATOM 704 C C . LEU A 1 93 ? -18.717 -1.248 34.099 1.00 84.69 93 LEU A C 1
ATOM 706 O O . LEU A 1 93 ? -19.667 -1.756 33.512 1.00 84.69 93 LEU A O 1
ATOM 710 N N . PHE A 1 94 ? -18.068 -0.198 33.593 1.00 85.75 94 PHE A N 1
ATOM 711 C CA . PHE A 1 94 ? -18.500 0.474 32.367 1.00 85.75 94 PHE A CA 1
ATOM 712 C C . PHE A 1 94 ? -18.405 -0.430 31.139 1.00 85.75 94 PHE A C 1
ATOM 714 O O . PHE A 1 94 ? -19.210 -0.282 30.222 1.00 85.75 94 PHE A O 1
ATOM 721 N N . ARG A 1 95 ? -17.464 -1.381 31.100 1.00 78.94 95 ARG A N 1
ATOM 722 C CA . ARG A 1 95 ? -17.424 -2.417 30.060 1.00 78.94 95 ARG A CA 1
ATOM 723 C C . ARG A 1 95 ? -18.678 -3.292 30.103 1.00 78.94 95 ARG A C 1
ATOM 725 O O . ARG A 1 95 ? -19.321 -3.447 29.070 1.00 78.94 95 ARG A O 1
ATOM 732 N N . VAL A 1 96 ? -19.069 -3.787 31.278 1.00 83.69 96 VAL A N 1
ATOM 733 C CA . VAL A 1 96 ? -20.288 -4.601 31.425 1.00 83.69 96 VAL A CA 1
ATOM 734 C C . VAL A 1 96 ? -21.542 -3.799 31.062 1.00 83.69 96 VAL A C 1
ATOM 736 O O . VAL A 1 96 ? -22.377 -4.277 30.299 1.00 83.69 96 VAL A O 1
ATOM 739 N N . LEU A 1 97 ? -21.665 -2.550 31.523 1.00 88.25 97 LEU A N 1
ATOM 740 C CA . LEU A 1 97 ? -22.828 -1.715 31.191 1.00 88.25 97 LEU A CA 1
ATOM 741 C C . LEU A 1 97 ? -22.916 -1.401 29.691 1.00 88.25 97 LEU A C 1
ATOM 743 O O . LEU A 1 97 ? -24.008 -1.447 29.123 1.00 88.25 97 LEU A O 1
ATOM 747 N N . ARG A 1 98 ? -21.780 -1.107 29.039 1.00 85.31 98 ARG A N 1
ATOM 748 C CA . ARG A 1 98 ? -21.711 -0.935 27.579 1.00 85.31 98 ARG A CA 1
ATOM 749 C C . ARG A 1 98 ? -22.160 -2.200 26.857 1.00 85.31 98 ARG A C 1
ATOM 751 O O . ARG A 1 98 ? -22.949 -2.095 25.920 1.00 85.31 98 ARG A O 1
ATOM 758 N N . ARG A 1 99 ? -21.721 -3.370 27.335 1.00 82.75 99 ARG A N 1
ATOM 759 C CA . ARG A 1 99 ? -22.095 -4.667 26.769 1.00 82.75 99 ARG A CA 1
ATOM 760 C C . ARG A 1 99 ? -23.610 -4.861 26.779 1.00 82.75 99 ARG A C 1
ATOM 762 O O . ARG A 1 99 ? -24.226 -5.090 25.745 1.00 82.75 99 ARG A O 1
ATOM 769 N N . GLU A 1 100 ? -24.238 -4.690 27.935 1.00 87.25 100 GLU A N 1
ATOM 770 C CA . GLU A 1 100 ? -25.683 -4.901 28.073 1.00 87.25 100 GLU A CA 1
ATOM 771 C C . GLU A 1 100 ? -26.517 -3.879 27.297 1.00 87.25 100 GLU A C 1
ATOM 773 O O . GLU A 1 100 ? -27.496 -4.240 26.637 1.00 87.25 100 GLU A O 1
ATOM 778 N N . LEU A 1 101 ? -26.099 -2.612 27.313 1.00 88.81 101 LEU A N 1
ATOM 779 C CA . LEU A 1 101 ? -26.717 -1.558 26.513 1.00 88.81 101 LEU A CA 1
ATOM 780 C C . LEU A 1 101 ? -26.666 -1.903 25.025 1.00 88.81 101 LEU A C 1
ATOM 782 O O . LEU A 1 101 ? -27.662 -1.787 24.308 1.00 88.81 101 LEU A O 1
ATOM 786 N N . GLY A 1 102 ? -25.501 -2.340 24.559 1.00 85.00 102 GLY A N 1
ATOM 787 C CA . GLY A 1 102 ? -25.289 -2.688 23.173 1.00 85.00 102 GLY A CA 1
ATOM 788 C C . GLY A 1 102 ? -26.111 -3.880 22.698 1.00 85.00 102 GLY A C 1
ATOM 789 O O . GLY A 1 102 ? -26.590 -3.873 21.564 1.00 85.00 102 GLY A O 1
ATOM 790 N N . ARG A 1 103 ? -26.330 -4.865 23.576 1.00 85.81 103 ARG A N 1
ATOM 791 C CA . ARG A 1 103 ? -27.142 -6.048 23.282 1.00 85.81 103 ARG A CA 1
ATOM 792 C C . ARG A 1 103 ? -28.580 -5.628 23.023 1.00 85.81 103 ARG A C 1
ATOM 794 O O . ARG A 1 103 ? -29.141 -5.954 21.983 1.00 85.81 103 ARG A O 1
ATOM 801 N N . VAL A 1 104 ? -29.129 -4.808 23.919 1.00 90.00 104 VAL A N 1
ATOM 802 C CA . VAL A 1 104 ? -30.480 -4.257 23.770 1.00 90.00 104 VAL A CA 1
ATOM 803 C C . VAL A 1 104 ? -30.604 -3.417 22.500 1.00 90.00 104 VAL A C 1
ATOM 805 O O . VAL A 1 104 ? -31.610 -3.517 21.797 1.00 90.00 104 VAL A O 1
ATOM 808 N N . LEU A 1 105 ? -29.594 -2.608 22.169 1.00 88.19 105 LEU A N 1
ATOM 809 C CA . LEU A 1 105 ? -29.586 -1.849 20.919 1.00 88.19 105 LEU A CA 1
ATOM 810 C C . LEU A 1 105 ? -29.624 -2.760 19.683 1.00 88.19 105 LEU A C 1
ATOM 812 O O . LEU A 1 105 ? -30.421 -2.503 18.785 1.00 88.19 105 LEU A O 1
ATOM 816 N N . ALA A 1 106 ? -28.808 -3.814 19.637 1.00 85.12 106 ALA A N 1
ATOM 817 C CA . ALA A 1 106 ? -28.771 -4.747 18.509 1.00 85.12 106 ALA A CA 1
ATOM 818 C C . ALA A 1 106 ? -30.083 -5.540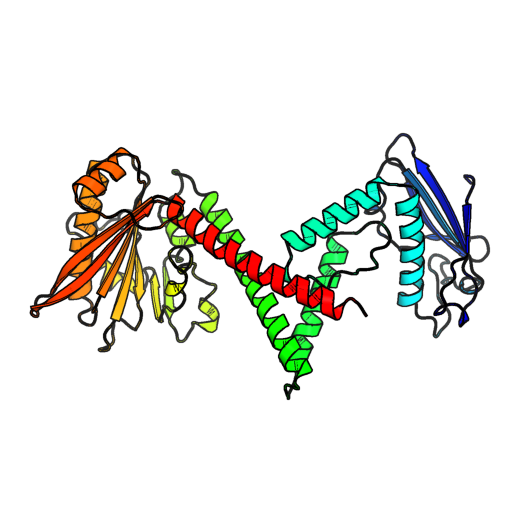 18.358 1.00 85.12 106 ALA A C 1
ATOM 820 O O . ALA A 1 106 ? -30.574 -5.707 17.243 1.00 85.12 106 ALA A O 1
ATOM 821 N N . GLU A 1 107 ? -30.690 -5.964 19.470 1.00 87.44 107 GLU A N 1
ATOM 822 C CA . GLU A 1 107 ? -31.976 -6.677 19.482 1.00 87.44 107 GLU A CA 1
ATOM 823 C C . GLU A 1 107 ? -33.139 -5.806 18.986 1.00 87.44 107 GLU A C 1
ATOM 825 O O . GLU A 1 107 ? -34.019 -6.285 18.271 1.00 87.44 107 GLU A O 1
ATOM 830 N N . ASN A 1 108 ? -33.154 -4.520 19.353 1.00 89.38 108 ASN A N 1
ATOM 831 C CA . ASN A 1 108 ? -34.263 -3.615 19.035 1.00 89.38 108 ASN A CA 1
ATOM 832 C C . ASN A 1 108 ? -34.053 -2.829 17.731 1.00 89.38 108 ASN A C 1
ATOM 834 O O . ASN A 1 108 ? -35.008 -2.258 17.201 1.00 89.38 108 ASN A O 1
ATOM 838 N N . ILE A 1 109 ? -32.822 -2.775 17.210 1.00 87.81 109 ILE A N 1
ATOM 839 C CA . ILE A 1 109 ? -32.470 -2.016 16.006 1.00 87.81 109 ILE A CA 1
ATOM 840 C C . ILE A 1 109 ? -31.605 -2.885 15.076 1.00 87.81 109 ILE A C 1
ATOM 842 O O . ILE A 1 109 ? -30.378 -2.770 15.088 1.00 87.81 109 ILE A O 1
ATOM 846 N N . PRO A 1 110 ? -32.220 -3.699 14.193 1.00 81.25 110 PRO A N 1
ATOM 847 C CA . PRO A 1 110 ? -31.494 -4.631 13.319 1.00 81.25 110 PRO A CA 1
ATOM 848 C C . PRO A 1 110 ? -30.414 -3.976 12.442 1.00 81.25 110 PRO A C 1
ATOM 850 O O . PRO A 1 110 ? -29.384 -4.575 12.156 1.00 81.25 110 PRO A O 1
ATOM 853 N N . GLN A 1 111 ? -30.609 -2.704 12.069 1.00 83.94 111 GLN A N 1
ATOM 854 C CA . GLN A 1 111 ? -29.645 -1.918 11.286 1.00 83.94 111 GLN A CA 1
ATOM 855 C C . GLN A 1 111 ? -28.275 -1.771 11.972 1.00 83.94 111 GLN A C 1
ATOM 857 O O . GLN A 1 111 ? -27.287 -1.477 11.297 1.00 83.94 111 GLN A O 1
ATOM 862 N N . ILE A 1 112 ? -28.204 -1.930 13.299 1.00 82.62 112 ILE A N 1
ATOM 863 C CA . ILE A 1 112 ? -26.947 -1.879 14.055 1.00 82.62 112 ILE A CA 1
ATOM 864 C C . ILE A 1 112 ? -26.084 -3.097 13.736 1.00 82.62 112 ILE A C 1
ATOM 866 O O . ILE A 1 112 ? -24.894 -2.922 13.484 1.00 82.62 112 ILE A O 1
ATOM 870 N N . THR A 1 113 ? -26.670 -4.293 13.670 1.00 81.62 113 THR A N 1
ATOM 871 C CA . THR A 1 113 ? -25.950 -5.529 13.333 1.00 81.62 113 THR A CA 1
ATOM 872 C C . THR A 1 113 ? -25.329 -5.428 11.941 1.00 81.62 113 THR A C 1
ATOM 874 O O . THR A 1 113 ? -24.110 -5.523 11.812 1.00 81.62 113 THR A O 1
ATOM 877 N N . ASP A 1 114 ? -26.125 -5.067 10.927 1.00 83.56 114 ASP A N 1
ATOM 878 C CA . ASP A 1 114 ? -25.637 -4.869 9.553 1.00 83.56 114 ASP A CA 1
ATOM 879 C C . ASP A 1 114 ? -24.532 -3.803 9.472 1.00 83.56 114 ASP A C 1
ATOM 881 O O . ASP A 1 114 ? -23.579 -3.906 8.694 1.00 83.56 114 ASP A O 1
ATOM 885 N N . ARG A 1 115 ? -24.670 -2.714 10.241 1.00 84.94 115 ARG A N 1
ATOM 886 C CA . ARG A 1 115 ? -23.677 -1.634 10.274 1.00 84.94 115 ARG A CA 1
ATOM 887 C C . ARG A 1 115 ? -22.378 -2.104 10.921 1.00 84.94 115 ARG A C 1
ATOM 889 O O . ARG A 1 115 ? -21.314 -1.778 10.398 1.00 84.94 115 ARG A O 1
ATOM 896 N N . ASN A 1 116 ? -22.456 -2.857 12.011 1.00 84.94 116 ASN A N 1
ATOM 897 C CA . ASN A 1 116 ? -21.293 -3.408 12.692 1.00 84.94 116 ASN A CA 1
ATOM 898 C C . ASN A 1 116 ? -20.547 -4.406 11.809 1.00 84.94 116 ASN A C 1
ATOM 900 O O . ASN A 1 116 ? -19.333 -4.291 11.683 1.00 84.94 116 ASN A O 1
ATOM 904 N N . GLU A 1 117 ? -21.253 -5.317 11.135 1.00 86.06 117 GLU A N 1
ATOM 905 C CA . GLU A 1 117 ? -20.647 -6.255 10.181 1.00 86.06 117 GLU A CA 1
ATOM 906 C C . GLU A 1 117 ? -19.912 -5.513 9.058 1.00 86.06 117 GLU A C 1
ATOM 908 O O . GLU A 1 117 ? -18.755 -5.808 8.762 1.00 86.06 117 GLU A O 1
ATOM 913 N N . LYS A 1 118 ? -20.527 -4.464 8.493 1.00 88.62 118 LYS A N 1
ATOM 914 C CA . LYS A 1 118 ? -19.880 -3.610 7.481 1.00 88.62 118 LYS A CA 1
ATOM 915 C C . LYS A 1 118 ? -18.654 -2.874 8.017 1.00 88.62 118 LYS A C 1
ATOM 917 O O . LYS A 1 118 ? -17.707 -2.657 7.264 1.00 88.62 118 LYS A O 1
ATOM 922 N N . ILE A 1 119 ? -18.670 -2.435 9.275 1.00 88.62 119 ILE A N 1
ATOM 923 C CA . ILE A 1 119 ? -17.515 -1.781 9.904 1.00 88.62 119 ILE A CA 1
ATOM 924 C C . ILE A 1 119 ? -16.388 -2.797 10.119 1.00 88.62 119 ILE A C 1
ATOM 926 O O . ILE A 1 119 ? -15.260 -2.514 9.724 1.00 88.62 119 ILE A O 1
ATOM 930 N N . LYS A 1 120 ? -16.693 -3.985 10.655 1.00 88.19 120 LYS A N 1
ATOM 931 C CA . LYS A 1 120 ? -15.721 -5.071 10.855 1.00 88.19 120 LYS A CA 1
ATOM 932 C C . LYS A 1 120 ? -15.083 -5.510 9.532 1.00 88.19 120 LYS A C 1
ATOM 934 O O . LYS A 1 120 ? -13.861 -5.564 9.440 1.00 88.19 120 LYS A O 1
ATOM 939 N N . ALA A 1 121 ? -15.880 -5.683 8.475 1.00 90.19 121 ALA A N 1
ATOM 940 C CA . ALA A 1 121 ? -15.368 -5.985 7.136 1.00 90.19 121 ALA A CA 1
ATOM 941 C C . ALA A 1 121 ? -14.424 -4.887 6.608 1.00 90.19 121 ALA A C 1
ATOM 943 O O . ALA A 1 121 ? -13.364 -5.182 6.058 1.00 90.19 121 ALA A O 1
ATOM 944 N N . LYS A 1 122 ? -14.759 -3.607 6.829 1.00 91.88 122 LYS A N 1
ATOM 945 C CA . LYS A 1 122 ? -13.874 -2.487 6.469 1.00 91.88 122 LYS A CA 1
ATOM 946 C C . LYS A 1 122 ? -12.590 -2.459 7.291 1.00 91.88 122 LYS A C 1
ATOM 948 O O . LYS A 1 122 ? -11.569 -2.028 6.763 1.00 91.88 122 LYS A O 1
ATOM 953 N N . PHE A 1 123 ? -12.622 -2.867 8.558 1.00 91.50 123 PHE A N 1
ATOM 954 C CA . PHE A 1 123 ? -11.407 -2.976 9.361 1.00 91.50 123 PHE A CA 1
ATOM 955 C C . PHE A 1 123 ? -10.460 -4.028 8.806 1.00 91.50 123 PHE A C 1
ATOM 957 O O . PHE A 1 123 ? -9.287 -3.733 8.611 1.00 91.50 123 PHE A O 1
ATOM 964 N N . GLU A 1 124 ? -10.976 -5.204 8.468 1.00 89.94 124 GLU A N 1
ATOM 965 C CA . GLU A 1 124 ? -10.181 -6.261 7.849 1.00 89.94 124 GLU A CA 1
ATOM 966 C C . GLU A 1 124 ? -9.591 -5.831 6.496 1.00 89.94 124 GLU A C 1
ATOM 968 O O . GLU A 1 124 ? -8.427 -6.100 6.192 1.00 89.94 124 GLU A O 1
ATOM 973 N N . GLU A 1 125 ? -10.380 -5.124 5.687 1.00 89.75 125 GLU A N 1
ATOM 974 C CA . GLU A 1 125 ? -9.949 -4.646 4.377 1.00 89.75 125 GLU A CA 1
ATOM 975 C C . GLU A 1 125 ? -8.875 -3.550 4.479 1.00 89.75 125 GLU A C 1
ATOM 977 O O . GLU A 1 125 ? -7.852 -3.623 3.794 1.00 89.75 125 GLU A O 1
ATOM 982 N N . GLN A 1 126 ? -9.107 -2.535 5.319 1.00 91.94 126 GLN A N 1
ATOM 983 C CA . GLN A 1 126 ? -8.303 -1.305 5.366 1.00 91.94 126 GLN A CA 1
ATOM 984 C C . GLN A 1 126 ? -7.159 -1.359 6.380 1.00 91.94 126 GLN A C 1
ATOM 986 O O . GLN A 1 126 ? -6.145 -0.687 6.193 1.00 91.94 126 GLN A O 1
ATOM 991 N N . PHE A 1 127 ? -7.317 -2.140 7.447 1.00 93.94 127 PHE A N 1
ATOM 992 C CA . PHE A 1 127 ? -6.370 -2.249 8.554 1.00 93.94 127 PHE A CA 1
ATOM 993 C C . PHE A 1 127 ? -6.053 -3.717 8.903 1.00 93.94 127 PHE A C 1
ATOM 995 O O . PHE A 1 127 ? -6.124 -4.093 10.073 1.00 93.94 127 PHE A O 1
ATOM 1002 N N . PRO A 1 128 ? -5.659 -4.563 7.927 1.00 93.31 128 PRO A N 1
ATOM 1003 C CA . PRO A 1 128 ? -5.366 -5.977 8.182 1.00 93.31 128 PRO A CA 1
ATOM 1004 C C . PRO A 1 128 ? -4.264 -6.195 9.234 1.00 93.31 128 PRO A C 1
ATOM 1006 O O . PRO A 1 128 ? -4.317 -7.162 9.981 1.00 93.31 128 PRO A O 1
ATOM 1009 N N . HIS A 1 129 ? -3.316 -5.259 9.361 1.00 94.50 129 HIS A N 1
ATOM 1010 C CA . HIS A 1 129 ? -2.262 -5.273 10.387 1.00 94.50 129 HIS A CA 1
ATOM 1011 C C . HIS A 1 129 ? -2.785 -5.153 11.831 1.00 94.50 129 HIS A C 1
ATOM 1013 O O . HIS A 1 129 ? -2.033 -5.416 12.768 1.00 94.50 129 HIS A O 1
ATOM 1019 N N . LEU A 1 130 ? -4.056 -4.780 12.025 1.00 93.94 130 LEU A N 1
ATOM 1020 C CA . LEU A 1 130 ? -4.711 -4.656 13.332 1.00 93.94 130 LEU A CA 1
ATOM 1021 C C . LEU A 1 130 ? -5.685 -5.808 13.639 1.00 93.94 130 LEU A C 1
ATOM 1023 O O . LEU A 1 130 ? -6.384 -5.761 14.647 1.00 93.94 130 LEU A O 1
ATOM 1027 N N . LEU A 1 131 ? -5.755 -6.848 12.801 1.00 91.25 131 LEU A N 1
ATOM 1028 C CA . LEU A 1 131 ? -6.604 -8.017 13.072 1.00 91.25 131 LEU A CA 1
ATOM 1029 C C . LEU A 1 131 ? -6.217 -8.694 14.395 1.00 91.25 131 LEU A C 1
ATOM 1031 O O . LEU A 1 131 ? -5.032 -8.814 14.681 1.00 91.25 131 LEU A O 1
ATOM 1035 N N . GLY A 1 132 ? -7.192 -9.080 15.217 1.00 88.31 132 GLY A N 1
ATOM 1036 C CA . GLY A 1 132 ? -6.965 -9.562 16.592 1.00 88.31 132 GLY A CA 1
ATOM 1037 C C . GLY A 1 132 ? -6.674 -8.462 17.630 1.00 88.31 132 GLY A C 1
ATOM 1038 O O . GLY A 1 132 ? -6.610 -8.721 18.824 1.00 88.31 132 GLY A O 1
ATOM 1039 N N . PHE A 1 133 ? -6.531 -7.192 17.219 1.00 89.62 133 PHE A N 1
ATOM 1040 C CA . PHE A 1 133 ? -6.429 -6.064 18.160 1.00 89.62 133 PHE A CA 1
ATOM 1041 C C . PHE A 1 133 ? -7.744 -5.309 18.361 1.00 89.62 133 PHE A C 1
ATOM 1043 O O . PHE A 1 133 ? -7.862 -4.526 19.310 1.00 89.62 133 PHE A O 1
ATOM 1050 N N . PHE A 1 134 ? -8.727 -5.522 17.488 1.00 87.50 134 PHE A N 1
ATOM 1051 C CA . PHE A 1 134 ? -10.073 -4.985 17.666 1.00 87.50 134 PHE A CA 1
ATOM 1052 C C . PHE A 1 134 ? -10.794 -5.710 18.808 1.00 87.50 134 PHE A C 1
ATOM 1054 O O . PHE A 1 134 ? -10.527 -6.867 19.094 1.00 87.50 134 PHE A O 1
ATOM 1061 N N . GLU A 1 135 ? -11.704 -5.019 19.490 1.00 76.75 135 GLU A N 1
ATOM 1062 C CA . GLU A 1 135 ? -12.489 -5.629 20.564 1.00 76.75 135 GLU A CA 1
ATOM 1063 C C . GLU A 1 135 ? -13.581 -6.551 20.001 1.00 76.75 135 GLU A C 1
ATOM 1065 O O . GLU A 1 135 ? -14.501 -6.090 19.313 1.00 76.75 135 GLU A O 1
ATOM 1070 N N . ASP A 1 136 ? -13.506 -7.839 20.344 1.00 63.47 136 ASP A N 1
ATOM 1071 C CA . ASP A 1 136 ? -14.518 -8.839 19.974 1.00 63.47 136 ASP A CA 1
ATOM 1072 C C . ASP A 1 136 ? -15.868 -8.551 20.633 1.00 63.47 136 ASP A C 1
ATOM 1074 O O . ASP A 1 136 ? -16.912 -8.594 19.973 1.00 63.47 136 ASP A O 1
ATOM 1078 N N . ASP A 1 137 ? -15.823 -8.106 21.892 1.00 59.81 137 ASP A N 1
ATOM 1079 C CA . ASP A 1 137 ? -16.960 -7.676 22.714 1.00 59.81 137 ASP A CA 1
ATOM 1080 C C . ASP A 1 137 ? -17.477 -6.275 22.343 1.00 59.81 137 ASP A C 1
ATOM 1082 O O . ASP A 1 137 ? -17.930 -5.499 23.191 1.00 59.81 137 ASP A O 1
ATOM 1086 N N . THR A 1 138 ? -17.458 -5.929 21.056 1.00 57.75 138 THR A N 1
ATOM 1087 C CA . THR A 1 138 ? -18.175 -4.759 20.541 1.00 57.75 138 THR A CA 1
ATOM 1088 C C . THR A 1 138 ? -19.672 -5.047 20.506 1.00 57.75 138 THR A C 1
ATOM 1090 O O . THR A 1 138 ? -20.302 -5.211 19.462 1.00 57.75 138 THR A O 1
ATOM 1093 N N . VAL A 1 139 ? -20.258 -5.142 21.693 1.00 52.44 139 VAL A N 1
ATOM 1094 C CA . VAL A 1 139 ? -21.691 -5.284 21.864 1.00 52.44 139 VAL A CA 1
ATOM 1095 C C . VAL A 1 139 ? -22.286 -3.875 21.811 1.00 52.44 139 VAL A C 1
ATOM 1097 O O . VAL A 1 139 ? -21.957 -3.014 22.626 1.00 52.44 139 VAL A O 1
ATOM 1100 N N . GLY A 1 140 ? -23.138 -3.616 20.814 1.00 63.69 140 GLY A N 1
ATOM 1101 C CA . GLY A 1 140 ? -23.677 -2.282 20.508 1.00 63.69 140 GLY A CA 1
ATOM 1102 C C . GLY A 1 140 ? -23.032 -1.642 19.289 1.00 63.69 140 GLY A C 1
ATOM 1103 O O . GLY A 1 140 ? -22.409 -2.329 18.492 1.00 63.69 140 GLY A O 1
ATOM 1104 N N . LEU A 1 141 ? -23.211 -0.336 19.087 1.00 71.12 141 LEU A N 1
ATOM 1105 C CA . LEU A 1 141 ? -22.684 0.314 17.889 1.00 71.12 141 LEU A CA 1
ATOM 1106 C C . LEU A 1 141 ? -21.170 0.546 17.987 1.00 71.12 141 LEU A C 1
ATOM 1108 O O . LEU A 1 141 ? -20.701 1.204 18.914 1.00 71.12 141 LEU A O 1
ATOM 1112 N N . ILE A 1 142 ? -20.434 0.079 16.980 1.00 76.06 142 ILE A N 1
ATOM 1113 C CA . ILE A 1 142 ? -19.003 0.349 16.847 1.00 76.06 142 ILE A CA 1
ATOM 1114 C C . ILE A 1 142 ? -18.791 1.813 16.448 1.00 76.06 142 ILE A C 1
ATOM 1116 O O . ILE A 1 142 ? -19.187 2.238 15.355 1.00 76.06 142 ILE A O 1
ATOM 1120 N N . ASP A 1 143 ? -18.127 2.576 17.317 1.00 76.38 143 ASP A N 1
ATOM 1121 C CA . ASP A 1 143 ? -17.469 3.813 16.909 1.00 76.38 143 ASP A CA 1
ATOM 1122 C C . ASP A 1 143 ? -16.169 3.445 16.187 1.00 76.38 143 ASP A C 1
ATOM 1124 O O . ASP A 1 143 ? -15.277 2.811 16.751 1.00 76.38 143 ASP A O 1
ATOM 1128 N N . ARG A 1 144 ? -16.094 3.795 14.901 1.00 82.62 144 ARG A N 1
ATOM 1129 C CA . ARG A 1 144 ? -14.980 3.402 14.039 1.00 82.62 144 ARG A CA 1
ATOM 1130 C C . ARG A 1 144 ? -13.654 4.005 14.504 1.00 82.62 144 ARG A C 1
ATOM 1132 O O . ARG A 1 144 ? -12.639 3.317 14.434 1.00 82.62 144 ARG A O 1
ATOM 1139 N N . ASP A 1 145 ? -13.662 5.270 14.916 1.00 81.81 145 ASP A N 1
ATOM 1140 C CA . ASP A 1 145 ? -12.435 6.008 15.217 1.00 81.81 145 ASP A CA 1
ATOM 1141 C C . ASP A 1 145 ? -11.891 5.597 16.591 1.00 81.81 145 ASP A C 1
ATOM 1143 O O . ASP A 1 145 ? -10.685 5.393 16.743 1.00 81.81 145 ASP A O 1
ATOM 1147 N N . ASP A 1 146 ? -12.784 5.380 17.563 1.00 80.62 146 ASP A N 1
ATOM 1148 C CA . ASP A 1 146 ? -12.416 4.857 18.883 1.00 80.62 146 ASP A CA 1
ATOM 1149 C C . ASP A 1 146 ? -11.871 3.425 18.788 1.00 80.62 146 ASP A C 1
ATOM 1151 O O . ASP A 1 146 ? -10.772 3.144 19.265 1.00 80.62 146 ASP A O 1
ATOM 1155 N N . ALA A 1 147 ? -12.574 2.534 18.078 1.00 84.50 147 ALA A N 1
ATOM 1156 C CA . ALA A 1 147 ? -12.131 1.152 17.895 1.00 84.50 147 ALA A CA 1
ATOM 1157 C C . ALA A 1 147 ? -10.762 1.064 17.199 1.00 84.50 147 ALA A C 1
ATOM 1159 O O . ALA A 1 147 ? -9.918 0.258 17.593 1.00 84.50 147 ALA A O 1
ATOM 1160 N N . LEU A 1 148 ? -10.513 1.917 16.198 1.00 89.56 148 LEU A N 1
ATOM 1161 C CA . LEU A 1 148 ? -9.213 1.996 15.534 1.00 89.56 148 LEU A CA 1
ATOM 1162 C C . LEU A 1 148 ? -8.116 2.489 16.489 1.00 89.56 148 LEU A C 1
ATOM 1164 O O . LEU A 1 148 ? -7.043 1.893 16.538 1.00 89.56 148 LEU A O 1
ATOM 1168 N N . SER A 1 149 ? -8.391 3.539 17.268 1.00 86.88 149 SER A N 1
ATOM 1169 C CA . SER A 1 149 ? -7.455 4.085 18.260 1.00 86.88 149 SER A CA 1
ATOM 1170 C C . SER A 1 149 ? -7.069 3.040 19.311 1.00 86.88 149 SER A C 1
ATOM 1172 O O . SER A 1 149 ? -5.886 2.852 19.601 1.00 86.88 149 SER A O 1
ATOM 1174 N N . VAL A 1 150 ? -8.049 2.300 19.839 1.00 86.19 150 VAL A N 1
ATOM 1175 C CA . VAL A 1 150 ? -7.817 1.222 20.811 1.00 86.19 150 VAL A CA 1
ATOM 1176 C C . VAL A 1 150 ? -6.972 0.102 20.202 1.00 86.19 150 VAL A C 1
ATOM 1178 O O . VAL A 1 150 ? -5.982 -0.310 20.811 1.00 86.19 150 VAL A O 1
ATOM 1181 N N . ALA A 1 151 ? -7.308 -0.360 18.995 1.00 91.12 151 ALA A N 1
ATOM 1182 C CA . ALA A 1 151 ? -6.553 -1.413 18.317 1.00 91.12 151 ALA A CA 1
ATOM 1183 C C . ALA A 1 151 ? -5.094 -0.995 18.053 1.00 91.12 151 ALA A C 1
ATOM 1185 O O . ALA A 1 151 ? -4.167 -1.756 18.331 1.00 91.12 151 ALA A O 1
ATOM 1186 N N . GLN A 1 152 ? -4.870 0.247 17.610 1.00 92.94 152 GLN A N 1
ATOM 1187 C CA . GLN A 1 152 ? -3.528 0.806 17.422 1.00 92.94 152 GLN A CA 1
ATOM 1188 C C . GLN A 1 152 ? -2.738 0.866 18.732 1.00 92.94 152 GLN A C 1
ATOM 1190 O O . GLN A 1 152 ? -1.572 0.480 18.769 1.00 92.94 152 GLN A O 1
ATOM 1195 N N . GLN A 1 153 ? -3.357 1.318 19.825 1.00 91.75 153 GLN A N 1
ATOM 1196 C CA . GLN A 1 153 ? -2.693 1.368 21.130 1.00 91.75 153 GLN A CA 1
ATOM 1197 C C . GLN A 1 153 ? -2.265 -0.022 21.610 1.00 91.75 153 GLN A C 1
ATOM 1199 O O . GLN A 1 153 ? -1.158 -0.171 22.133 1.00 91.75 153 GLN A O 1
ATOM 1204 N N . ARG A 1 154 ? -3.113 -1.040 21.415 1.00 91.56 154 ARG A N 1
ATOM 1205 C CA . ARG A 1 154 ? -2.778 -2.432 21.747 1.00 91.56 154 ARG A CA 1
ATOM 1206 C C . ARG A 1 154 ? -1.608 -2.931 20.900 1.00 91.56 154 ARG A C 1
ATOM 1208 O O . ARG A 1 154 ? -0.623 -3.392 21.470 1.00 91.56 154 ARG A O 1
ATOM 1215 N N . PHE A 1 155 ? -1.662 -2.731 19.583 1.00 93.50 155 PHE A N 1
ATOM 1216 C CA . PHE A 1 155 ? -0.576 -3.073 18.662 1.00 93.50 155 PHE A CA 1
ATOM 1217 C C . PHE A 1 155 ? 0.764 -2.434 19.071 1.00 93.50 155 PHE A C 1
ATOM 1219 O O . PHE A 1 155 ? 1.771 -3.129 19.209 1.00 93.50 155 PHE A O 1
ATOM 1226 N N . PHE A 1 156 ? 0.783 -1.128 19.361 1.00 92.44 156 PHE A N 1
ATOM 1227 C CA . PHE A 1 156 ? 1.999 -0.432 19.801 1.00 92.44 156 PHE A CA 1
ATOM 1228 C C . PHE A 1 156 ? 2.534 -0.941 21.139 1.00 92.44 156 PHE A C 1
ATOM 1230 O O . PHE A 1 156 ? 3.750 -0.996 21.341 1.00 92.44 156 PHE A O 1
ATOM 1237 N N . LYS A 1 157 ? 1.644 -1.306 22.068 1.00 92.38 157 LYS A N 1
ATOM 1238 C CA . LYS A 1 157 ? 2.045 -1.876 23.354 1.00 92.38 157 LYS A CA 1
ATOM 1239 C C . LYS A 1 157 ? 2.772 -3.205 23.148 1.00 92.38 157 LYS A C 1
ATOM 1241 O 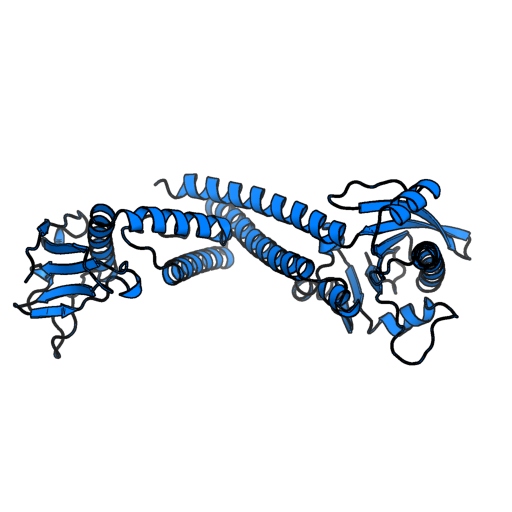O . LYS A 1 157 ? 3.867 -3.371 23.680 1.00 92.38 157 LYS A O 1
ATOM 1246 N N . GLU A 1 158 ? 2.213 -4.101 22.338 1.00 90.69 158 GLU A N 1
ATOM 1247 C CA . GLU A 1 158 ? 2.839 -5.393 22.043 1.00 90.69 158 GLU A CA 1
ATOM 1248 C C . GLU A 1 158 ? 4.163 -5.245 21.291 1.00 90.69 158 GLU A C 1
ATOM 1250 O O . GLU A 1 158 ? 5.151 -5.896 21.636 1.00 90.69 158 GLU A O 1
ATOM 1255 N N . GLN A 1 159 ? 4.218 -4.336 20.313 1.00 90.19 159 GLN A N 1
ATOM 1256 C CA . GLN A 1 159 ? 5.451 -4.015 19.599 1.00 90.19 159 GLN A CA 1
ATOM 1257 C C . GLN A 1 159 ? 6.553 -3.574 20.567 1.00 90.19 159 GLN A C 1
ATOM 1259 O O . GLN A 1 159 ? 7.687 -4.051 20.496 1.00 90.19 159 GLN A O 1
ATOM 1264 N N . LYS A 1 160 ? 6.216 -2.683 21.506 1.00 90.25 160 LYS A N 1
ATOM 1265 C CA . LYS A 1 160 ? 7.153 -2.180 22.509 1.00 90.25 160 LYS A CA 1
ATOM 1266 C C . LYS A 1 160 ? 7.655 -3.291 23.432 1.00 90.25 160 LYS A C 1
ATOM 1268 O O . LYS A 1 160 ? 8.849 -3.332 23.708 1.00 90.25 160 LYS A O 1
ATOM 1273 N N . GLU A 1 161 ? 6.774 -4.176 23.893 1.00 89.31 161 GLU A N 1
ATOM 1274 C CA . GLU A 1 161 ? 7.144 -5.307 24.755 1.00 89.31 161 GLU A CA 1
ATOM 1275 C C . GLU A 1 161 ? 8.181 -6.221 24.085 1.00 89.31 161 GLU A C 1
ATOM 1277 O O . GLU A 1 161 ? 9.157 -6.613 24.724 1.00 89.31 161 GLU A O 1
ATOM 1282 N N . ILE A 1 162 ? 8.022 -6.504 22.788 1.00 88.31 162 ILE A N 1
ATOM 1283 C CA . ILE A 1 162 ? 8.974 -7.329 22.029 1.00 88.31 162 ILE A CA 1
ATOM 1284 C C . ILE A 1 162 ? 10.302 -6.600 21.831 1.00 88.31 162 ILE A C 1
ATOM 1286 O O . ILE A 1 162 ? 11.357 -7.173 22.093 1.00 88.31 162 ILE A O 1
ATOM 1290 N N . LEU A 1 163 ? 10.266 -5.332 21.412 1.00 87.69 163 LEU A N 1
ATOM 1291 C CA . LEU A 1 163 ? 11.476 -4.540 21.160 1.00 87.69 163 LEU A CA 1
ATOM 1292 C C . LEU A 1 163 ? 12.309 -4.287 22.426 1.00 87.69 163 LEU A C 1
ATOM 1294 O O . LEU A 1 163 ? 13.510 -4.051 22.330 1.00 87.69 163 LEU A O 1
ATOM 1298 N N . GLN A 1 164 ? 11.683 -4.316 23.605 1.00 88.19 164 GLN A N 1
ATOM 1299 C CA . GLN A 1 164 ? 12.353 -4.154 24.899 1.00 88.19 164 GLN A CA 1
ATOM 1300 C C . GLN A 1 164 ? 12.782 -5.485 25.532 1.00 88.19 164 GLN A C 1
ATOM 1302 O O . GLN A 1 164 ? 13.370 -5.483 26.614 1.00 88.19 164 GLN A O 1
ATOM 1307 N N . SER A 1 165 ? 12.494 -6.618 24.891 1.00 85.62 165 SER A N 1
ATOM 1308 C CA . SER A 1 165 ? 12.840 -7.930 25.421 1.00 85.62 165 SER A CA 1
ATOM 1309 C C . SER A 1 165 ? 14.345 -8.196 25.314 1.00 85.62 165 SER A C 1
ATOM 1311 O O . SER A 1 165 ? 14.916 -8.176 24.226 1.00 85.62 165 SER A O 1
ATOM 1313 N N . GLU A 1 166 ? 15.001 -8.493 26.441 1.00 82.06 166 GLU A N 1
ATOM 1314 C CA . GLU A 1 166 ? 16.433 -8.842 26.460 1.00 82.06 166 GLU A CA 1
ATOM 1315 C C . GLU A 1 166 ? 16.715 -10.254 25.919 1.00 82.06 166 GLU A C 1
ATOM 1317 O O . GLU A 1 166 ? 17.836 -10.549 25.500 1.00 82.06 166 GLU A O 1
ATOM 1322 N N . LYS A 1 167 ? 15.718 -11.151 25.953 1.00 84.38 167 LYS A N 1
ATOM 1323 C CA . LYS A 1 167 ? 15.837 -12.545 25.505 1.00 84.38 167 LYS A CA 1
ATOM 1324 C C . LYS A 1 167 ? 14.568 -13.004 24.801 1.00 84.38 167 LYS A C 1
ATOM 1326 O O . LYS A 1 167 ? 13.468 -12.884 25.334 1.00 84.38 167 LYS A O 1
ATOM 1331 N N . LEU A 1 168 ? 14.745 -13.636 23.647 1.00 82.25 168 LEU A N 1
ATOM 1332 C CA . LEU A 1 168 ? 13.660 -14.285 22.922 1.00 82.25 168 LEU A CA 1
ATOM 1333 C C . LEU A 1 168 ? 13.466 -15.708 23.461 1.00 82.25 168 LEU A C 1
ATOM 1335 O O . LEU A 1 168 ? 14.263 -16.600 23.188 1.00 82.25 168 LEU A O 1
ATOM 1339 N N . SER A 1 169 ? 12.429 -15.894 24.276 1.00 86.56 169 SER A N 1
ATOM 1340 C CA . SER A 1 169 ? 11.815 -17.207 24.508 1.00 86.56 169 SER A CA 1
ATOM 1341 C C . SER A 1 169 ? 11.087 -17.672 23.245 1.00 86.56 169 SER A C 1
ATOM 1343 O O . SER A 1 169 ? 10.773 -16.836 22.402 1.00 86.56 169 SER A O 1
ATOM 1345 N N . ASP A 1 170 ? 10.739 -18.954 23.140 1.00 86.38 170 ASP A N 1
ATOM 1346 C CA . ASP A 1 170 ? 9.993 -19.471 21.980 1.00 86.38 170 ASP A CA 1
ATOM 1347 C C . ASP A 1 170 ? 8.688 -18.686 21.742 1.00 86.38 170 ASP A C 1
ATOM 1349 O O . ASP A 1 170 ? 8.438 -18.215 20.635 1.00 86.38 170 ASP A O 1
ATOM 1353 N N . ALA A 1 171 ? 7.927 -18.403 22.806 1.00 84.69 171 ALA A N 1
ATOM 1354 C CA . ALA A 1 171 ? 6.693 -17.618 22.719 1.00 84.69 171 ALA A CA 1
ATOM 1355 C C . ALA A 1 171 ? 6.932 -16.161 22.275 1.00 84.69 171 ALA A C 1
ATOM 1357 O O . ALA A 1 171 ? 6.169 -15.608 21.483 1.00 84.69 171 ALA A O 1
ATOM 1358 N N . SER A 1 172 ? 7.996 -15.510 22.763 1.00 84.00 172 SER A N 1
ATOM 1359 C CA . SER A 1 172 ? 8.318 -14.141 22.329 1.00 84.00 172 SER A CA 1
ATOM 1360 C C . SER A 1 172 ? 8.955 -14.089 20.940 1.00 84.00 172 SER A C 1
ATOM 1362 O O . SER A 1 172 ? 8.813 -13.078 20.255 1.00 84.00 172 SER A O 1
ATOM 1364 N N . TYR A 1 173 ? 9.594 -15.171 20.491 1.00 86.69 173 TYR A N 1
ATOM 1365 C CA . TYR A 1 173 ? 10.056 -15.332 19.118 1.00 86.69 173 TYR A CA 1
ATOM 1366 C C . TYR A 1 173 ? 8.877 -15.461 18.148 1.00 86.69 173 TYR A C 1
ATOM 1368 O O . TYR A 1 173 ? 8.814 -14.696 17.187 1.00 86.69 173 TYR A O 1
ATOM 1376 N N . GLU A 1 174 ? 7.902 -16.328 18.428 1.00 87.56 174 GLU A N 1
ATOM 1377 C CA . GLU A 1 174 ? 6.681 -16.448 17.615 1.00 87.56 174 GLU A CA 1
ATOM 1378 C C . GLU A 1 174 ? 5.931 -15.114 17.530 1.00 87.56 174 GLU A C 1
ATOM 1380 O O . GLU A 1 174 ? 5.649 -14.623 16.434 1.00 87.56 174 GLU A O 1
ATOM 1385 N N . LYS A 1 175 ? 5.737 -14.444 18.675 1.00 87.50 175 LYS A N 1
ATOM 1386 C CA . LYS A 1 175 ? 5.143 -13.102 18.715 1.00 87.50 175 LYS A CA 1
ATOM 1387 C C . LYS A 1 175 ? 5.948 -12.088 17.887 1.00 87.50 175 LYS A C 1
ATOM 1389 O O . LYS A 1 175 ? 5.372 -11.209 17.250 1.00 87.50 175 LYS A O 1
ATOM 1394 N N . SER A 1 176 ? 7.281 -12.196 17.858 1.00 89.38 176 SER A N 1
ATOM 1395 C CA . SER A 1 176 ? 8.137 -11.296 17.068 1.00 89.38 176 SER A CA 1
ATOM 1396 C C . SER A 1 176 ? 7.987 -11.502 15.558 1.00 89.38 176 SER A C 1
ATOM 1398 O O . SER A 1 176 ? 8.034 -10.526 14.802 1.00 89.38 176 SER A O 1
ATOM 1400 N N . LEU A 1 177 ? 7.766 -12.745 15.111 1.00 89.50 177 LEU A N 1
ATOM 1401 C CA . LEU A 1 177 ? 7.471 -13.050 13.711 1.00 89.50 177 LEU A CA 1
ATOM 1402 C C . LEU A 1 177 ? 6.135 -12.434 13.299 1.00 89.50 177 LEU A C 1
ATOM 1404 O O . LEU A 1 177 ? 6.056 -11.789 12.252 1.00 89.50 177 LEU A O 1
ATOM 1408 N N . GLU A 1 178 ? 5.122 -12.548 14.156 1.00 90.25 178 GLU A N 1
ATOM 1409 C CA . GLU A 1 178 ? 3.812 -11.953 13.901 1.00 90.25 178 GLU A CA 1
ATOM 1410 C C . GLU A 1 178 ? 3.868 -10.418 13.869 1.00 90.25 178 GLU A C 1
ATOM 1412 O O . GLU A 1 178 ? 3.347 -9.773 12.960 1.00 90.25 178 GLU A O 1
ATOM 1417 N N . MET A 1 179 ? 4.595 -9.792 14.792 1.00 90.81 179 MET A N 1
ATOM 1418 C CA . MET A 1 179 ? 4.775 -8.336 14.760 1.00 90.81 179 MET A CA 1
ATOM 1419 C C . MET A 1 179 ? 5.543 -7.858 13.522 1.00 90.81 179 MET A C 1
ATOM 1421 O O . MET A 1 179 ? 5.265 -6.779 12.984 1.00 90.81 179 MET A O 1
ATOM 1425 N N . SER A 1 180 ? 6.479 -8.669 13.029 1.00 89.31 180 SER A N 1
ATOM 1426 C CA . SER A 1 180 ? 7.198 -8.390 11.785 1.00 89.31 180 SER A CA 1
ATOM 1427 C C . SER A 1 180 ? 6.270 -8.478 10.566 1.00 89.31 180 SER A C 1
ATOM 1429 O O . SER A 1 180 ? 6.340 -7.616 9.688 1.00 89.31 180 SER A O 1
ATOM 1431 N N . SER A 1 181 ? 5.364 -9.465 10.527 1.00 92.12 181 SER A N 1
ATOM 1432 C CA . SER A 1 181 ? 4.368 -9.634 9.453 1.00 92.12 181 SER A CA 1
ATOM 1433 C C . SER A 1 181 ? 3.414 -8.429 9.371 1.00 92.12 181 SER A C 1
ATOM 1435 O O . SER A 1 181 ? 3.140 -7.902 8.286 1.00 92.12 181 SER A O 1
ATOM 1437 N N . ARG A 1 182 ? 2.988 -7.911 10.527 1.00 94.19 182 ARG A N 1
ATOM 1438 C CA . ARG A 1 182 ? 2.125 -6.726 10.646 1.00 94.19 182 ARG A CA 1
ATOM 1439 C C . ARG A 1 182 ? 2.826 -5.448 10.212 1.00 94.19 182 ARG A C 1
ATOM 1441 O O . ARG A 1 182 ? 2.269 -4.688 9.425 1.00 94.19 182 ARG A O 1
ATOM 1448 N N . THR A 1 183 ? 4.076 -5.262 10.632 1.00 91.19 183 THR A N 1
ATOM 1449 C CA . THR A 1 183 ? 4.894 -4.113 10.207 1.00 91.19 183 THR A CA 1
ATOM 1450 C C . THR A 1 183 ? 5.114 -4.126 8.688 1.00 91.19 183 THR A C 1
ATOM 1452 O O . THR A 1 183 ? 4.997 -3.098 8.019 1.00 91.19 183 THR A O 1
ATOM 1455 N N . LEU A 1 184 ? 5.372 -5.303 8.103 1.00 91.81 184 LEU A N 1
ATOM 1456 C CA . LEU A 1 184 ? 5.456 -5.449 6.649 1.00 91.81 184 LEU A CA 1
ATOM 1457 C C . LEU A 1 184 ? 4.118 -5.105 5.979 1.00 91.81 184 LEU A C 1
ATOM 1459 O O . LEU A 1 184 ? 4.103 -4.404 4.971 1.00 91.81 184 LEU A O 1
ATOM 1463 N N . THR A 1 185 ? 2.995 -5.536 6.554 1.00 94.50 185 THR A N 1
ATOM 1464 C CA . THR A 1 185 ? 1.657 -5.198 6.049 1.00 94.50 185 THR A CA 1
ATOM 1465 C C . THR A 1 185 ? 1.433 -3.687 5.999 1.00 94.50 185 THR A C 1
ATOM 1467 O O . THR A 1 185 ? 0.942 -3.192 4.987 1.00 94.50 185 THR A O 1
ATOM 1470 N N . GLU A 1 186 ? 1.822 -2.935 7.034 1.00 92.31 186 GLU A N 1
ATOM 1471 C CA . GLU A 1 186 ? 1.746 -1.466 7.022 1.00 92.31 186 GLU A CA 1
ATOM 1472 C C . GLU A 1 186 ? 2.519 -0.873 5.837 1.00 92.31 186 GLU A C 1
ATOM 1474 O O . GLU A 1 186 ? 1.982 -0.047 5.096 1.00 92.31 186 GLU A O 1
ATOM 1479 N N . TYR A 1 187 ? 3.744 -1.347 5.587 1.00 90.69 187 TYR A N 1
ATOM 1480 C CA . TYR A 1 187 ? 4.530 -0.916 4.429 1.00 90.69 187 TYR A CA 1
ATOM 1481 C C . TYR A 1 187 ? 3.817 -1.194 3.095 1.00 90.69 187 TYR A C 1
ATOM 1483 O O . TYR A 1 187 ? 3.732 -0.312 2.238 1.00 90.69 187 TYR A O 1
ATOM 1491 N N . ILE A 1 188 ? 3.242 -2.387 2.927 1.00 93.00 188 ILE A N 1
ATOM 1492 C CA . ILE A 1 188 ? 2.483 -2.760 1.723 1.00 93.00 188 ILE A CA 1
ATOM 1493 C C . ILE A 1 188 ? 1.199 -1.910 1.568 1.00 93.00 188 ILE A C 1
ATOM 1495 O O . ILE A 1 188 ? 0.825 -1.546 0.449 1.00 93.00 188 ILE A O 1
ATOM 1499 N N . LEU A 1 189 ? 0.548 -1.506 2.665 1.00 93.62 189 LEU A N 1
ATOM 1500 C CA . LEU A 1 189 ? -0.579 -0.562 2.627 1.00 93.62 189 LEU A CA 1
ATOM 1501 C C . LEU A 1 189 ? -0.140 0.847 2.192 1.00 93.62 189 LEU A C 1
ATOM 1503 O O . LEU A 1 189 ? -0.866 1.517 1.456 1.00 93.62 189 LEU A O 1
ATOM 1507 N N . TYR A 1 190 ? 1.054 1.305 2.580 1.00 91.44 190 TYR A N 1
ATOM 1508 C CA . TYR A 1 190 ? 1.603 2.565 2.064 1.00 91.44 190 TYR A CA 1
ATOM 1509 C C . TYR A 1 190 ? 1.907 2.489 0.564 1.00 91.44 190 TYR A C 1
ATOM 1511 O O . TYR A 1 190 ? 1.604 3.437 -0.167 1.00 91.44 190 TYR A O 1
ATOM 1519 N N . ARG A 1 191 ? 2.434 1.357 0.079 1.00 92.44 191 ARG A N 1
ATOM 1520 C CA . ARG A 1 191 ? 2.640 1.113 -1.360 1.00 92.44 191 ARG A CA 1
ATOM 1521 C C . ARG A 1 191 ? 1.338 1.245 -2.150 1.00 92.44 191 ARG A C 1
ATOM 1523 O O . ARG A 1 191 ? 1.336 1.871 -3.208 1.00 92.44 191 ARG A O 1
ATOM 1530 N N . ASP A 1 192 ? 0.225 0.748 -1.614 1.00 93.75 192 ASP A N 1
ATOM 1531 C CA . ASP A 1 192 ? -1.102 0.879 -2.231 1.00 93.75 192 ASP A CA 1
ATOM 1532 C C . ASP A 1 192 ? -1.520 2.349 -2.434 1.00 93.75 192 ASP A C 1
ATOM 1534 O O . ASP A 1 192 ? -2.041 2.723 -3.488 1.00 93.75 192 ASP A O 1
ATOM 1538 N N . LYS A 1 193 ? -1.199 3.234 -1.477 1.00 93.44 193 LYS A N 1
ATOM 1539 C CA . LYS A 1 193 ? -1.442 4.685 -1.620 1.00 93.44 193 LYS A CA 1
ATOM 1540 C C . LYS A 1 193 ? -0.608 5.312 -2.731 1.00 93.44 193 LYS A C 1
ATOM 1542 O O . LYS A 1 193 ? -1.084 6.205 -3.430 1.00 93.44 193 LYS A O 1
ATOM 1547 N N . ILE A 1 194 ? 0.620 4.840 -2.914 1.00 92.19 194 ILE A N 1
ATOM 1548 C CA . ILE A 1 194 ? 1.533 5.322 -3.956 1.00 92.19 194 ILE A CA 1
ATOM 1549 C C . ILE A 1 194 ? 1.063 4.846 -5.335 1.00 92.19 194 ILE A C 1
ATOM 1551 O O . ILE A 1 194 ? 1.010 5.649 -6.266 1.00 92.19 194 ILE A O 1
ATOM 1555 N N . ILE A 1 195 ? 0.634 3.584 -5.450 1.00 93.62 195 ILE A N 1
ATOM 1556 C CA . ILE A 1 195 ? 0.017 3.032 -6.667 1.00 93.62 195 ILE A CA 1
ATOM 1557 C C . ILE A 1 195 ? -1.260 3.805 -7.011 1.00 93.62 195 ILE A C 1
ATOM 1559 O O . ILE A 1 195 ? -1.429 4.228 -8.154 1.00 93.62 195 ILE A O 1
ATOM 1563 N N . SER A 1 196 ? -2.124 4.056 -6.023 1.00 93.06 196 SER A N 1
ATOM 1564 C CA . SER A 1 196 ? -3.355 4.837 -6.202 1.00 93.06 196 SER A CA 1
ATOM 1565 C C . SER A 1 196 ? -3.057 6.238 -6.737 1.00 93.06 196 SER A C 1
ATOM 1567 O O . SER A 1 196 ? -3.645 6.662 -7.729 1.00 93.06 196 SER A O 1
ATOM 1569 N N . ARG A 1 197 ? -2.060 6.921 -6.160 1.00 91.44 197 ARG A N 1
ATOM 1570 C CA . ARG A 1 197 ? -1.598 8.223 -6.653 1.00 91.44 197 ARG A CA 1
ATOM 1571 C C . ARG A 1 197 ? -1.073 8.152 -8.089 1.00 91.44 197 ARG A C 1
ATOM 1573 O O . ARG A 1 197 ? -1.334 9.065 -8.864 1.00 91.44 197 ARG A O 1
ATOM 1580 N N . MET A 1 198 ? -0.349 7.092 -8.457 1.00 87.75 198 MET A N 1
ATOM 1581 C CA . MET A 1 198 ? 0.134 6.898 -9.831 1.00 87.75 198 MET A CA 1
ATOM 1582 C C . MET A 1 198 ? -1.021 6.674 -10.815 1.00 87.75 198 MET A C 1
ATOM 1584 O O . MET A 1 198 ? -0.991 7.179 -11.934 1.00 87.75 198 MET A O 1
ATOM 1588 N N . LYS A 1 199 ? -2.060 5.952 -10.388 1.00 89.50 199 LYS A N 1
ATOM 1589 C CA . LYS A 1 199 ? -3.267 5.652 -11.171 1.00 89.50 199 LYS A CA 1
ATOM 1590 C C . LYS A 1 199 ? -4.105 6.893 -11.473 1.00 89.50 199 LYS A C 1
ATOM 1592 O O . LYS A 1 199 ? -4.716 6.972 -12.534 1.00 89.50 199 LYS A O 1
ATOM 1597 N N . GLU A 1 200 ? -4.098 7.872 -10.573 1.00 89.38 200 GLU A N 1
ATOM 1598 C CA . GLU A 1 200 ? -4.742 9.176 -10.772 1.00 89.38 200 GLU A CA 1
ATOM 1599 C C . GLU A 1 200 ? -4.008 10.060 -11.801 1.00 89.38 200 GLU A C 1
ATOM 1601 O O . GLU A 1 200 ? -4.570 11.052 -12.270 1.00 89.38 200 GLU A O 1
ATOM 1606 N N . MET A 1 201 ? -2.776 9.708 -12.197 1.00 83.12 201 MET A N 1
ATOM 1607 C CA . MET A 1 201 ? -2.007 10.474 -13.181 1.00 83.12 201 MET A CA 1
ATOM 1608 C C . MET A 1 201 ? -2.532 10.246 -14.606 1.00 83.12 201 MET A C 1
ATOM 1610 O O . MET A 1 201 ? -2.602 9.133 -15.133 1.00 83.12 201 MET A O 1
ATOM 1614 N N . THR A 1 202 ? -2.861 11.341 -15.279 1.00 72.81 202 THR A N 1
ATOM 1615 C CA . THR A 1 202 ? -3.409 11.387 -16.637 1.00 72.81 202 THR A CA 1
ATOM 1616 C C . THR A 1 202 ? -2.347 11.794 -17.663 1.00 72.81 202 THR A C 1
ATOM 1618 O O . THR A 1 202 ? -1.203 12.089 -17.327 1.00 72.81 202 THR A O 1
ATOM 1621 N N . GLY A 1 203 ? -2.707 11.824 -18.952 1.00 66.75 203 GLY A N 1
ATOM 1622 C CA . GLY A 1 203 ? -1.812 12.338 -20.002 1.00 66.75 203 GLY A CA 1
ATOM 1623 C C . GLY A 1 203 ? -1.482 13.833 -19.894 1.00 66.75 203 GLY A C 1
ATOM 1624 O O . GLY A 1 203 ? -0.596 14.293 -20.604 1.00 66.75 203 GLY A O 1
ATOM 1625 N N . GLY A 1 204 ? -2.172 14.580 -19.022 1.00 65.69 204 GLY A N 1
ATOM 1626 C CA . GLY A 1 204 ? -1.889 15.992 -18.756 1.00 65.69 204 GLY A CA 1
ATOM 1627 C C . GLY A 1 204 ? -0.812 16.238 -17.694 1.00 65.69 204 GLY A C 1
ATOM 1628 O O . GLY A 1 204 ? -0.346 17.368 -17.577 1.00 65.69 204 GLY A O 1
ATOM 1629 N N . ASN A 1 205 ? -0.413 15.220 -16.925 1.00 77.81 205 ASN A N 1
ATOM 1630 C CA . ASN A 1 205 ? 0.637 15.360 -15.916 1.00 77.81 205 ASN A CA 1
ATOM 1631 C C . ASN A 1 205 ? 2.016 15.509 -16.574 1.00 77.81 205 ASN A C 1
ATOM 1633 O O . ASN A 1 205 ? 2.299 14.887 -17.602 1.00 77.81 205 ASN A O 1
ATOM 1637 N N . ALA A 1 206 ? 2.888 16.318 -15.971 1.00 72.69 206 ALA A N 1
ATOM 1638 C CA . ALA A 1 206 ? 4.260 16.461 -16.446 1.00 72.69 206 ALA A CA 1
ATOM 1639 C C . ALA A 1 206 ? 5.073 15.175 -16.196 1.00 72.69 206 ALA A C 1
ATOM 1641 O O . ALA A 1 206 ? 4.896 14.508 -15.177 1.00 72.69 206 ALA A O 1
ATOM 1642 N N . GLU A 1 207 ? 6.018 14.853 -17.087 1.00 71.00 207 GLU A N 1
ATOM 1643 C CA . GLU A 1 207 ? 6.959 13.728 -16.906 1.00 71.00 207 GLU A CA 1
ATOM 1644 C C . GLU A 1 207 ? 7.701 13.823 -15.568 1.00 71.00 207 GLU A C 1
ATOM 1646 O O . GLU A 1 207 ? 7.854 12.826 -14.866 1.00 71.00 207 GLU A O 1
ATOM 1651 N N . SER A 1 208 ? 8.051 15.045 -15.160 1.00 72.06 208 SER A N 1
ATOM 1652 C CA . SER A 1 208 ? 8.682 15.347 -13.877 1.00 72.06 208 SER A CA 1
ATOM 1653 C C . SER A 1 208 ? 7.846 14.924 -12.666 1.00 72.06 208 SER A C 1
ATOM 1655 O O . SER A 1 208 ? 8.412 14.526 -11.648 1.00 72.06 208 SER A O 1
ATOM 1657 N N . GLU A 1 209 ? 6.514 14.976 -12.745 1.00 76.75 209 GLU A N 1
ATOM 1658 C CA . GLU A 1 209 ? 5.632 14.516 -11.668 1.00 76.75 209 GLU A CA 1
ATOM 1659 C C . GLU A 1 209 ? 5.668 12.994 -11.549 1.00 76.75 209 GLU A C 1
ATOM 1661 O O . GLU A 1 209 ? 5.753 12.468 -10.438 1.00 76.75 209 GLU A O 1
ATOM 1666 N N . ILE A 1 210 ? 5.639 12.291 -12.686 1.00 76.94 210 ILE A N 1
ATOM 1667 C CA . ILE A 1 210 ? 5.688 10.824 -12.724 1.00 76.94 210 ILE A CA 1
ATOM 1668 C C . ILE A 1 210 ? 7.060 10.359 -12.240 1.00 76.94 210 ILE A C 1
ATOM 1670 O O . ILE A 1 210 ? 7.155 9.479 -11.387 1.00 76.94 210 ILE A O 1
ATOM 1674 N N . HIS A 1 211 ? 8.121 11.008 -12.722 1.00 78.62 211 HIS A N 1
ATOM 1675 C CA . HIS A 1 211 ? 9.480 10.753 -12.279 1.00 78.62 211 HIS A CA 1
ATOM 1676 C C . HIS A 1 211 ? 9.594 10.930 -10.768 1.00 78.62 211 HIS A C 1
ATOM 1678 O O . HIS A 1 211 ? 10.053 10.019 -10.092 1.00 78.62 211 HIS A O 1
ATOM 1684 N N . ASN A 1 212 ? 9.141 12.062 -10.220 1.00 78.75 212 ASN A N 1
ATOM 1685 C CA . ASN A 1 212 ? 9.213 12.335 -8.784 1.00 78.75 212 ASN A CA 1
ATOM 1686 C C . ASN A 1 212 ? 8.479 11.298 -7.928 1.00 78.75 212 ASN A C 1
ATOM 1688 O O . ASN A 1 212 ? 8.869 11.078 -6.781 1.00 78.75 212 ASN A O 1
ATOM 1692 N N . LEU A 1 213 ? 7.428 10.677 -8.470 1.00 84.00 213 LEU A N 1
ATOM 1693 C CA . LEU A 1 213 ? 6.721 9.603 -7.790 1.00 84.00 213 LEU A CA 1
ATOM 1694 C C . LEU A 1 213 ? 7.551 8.315 -7.743 1.00 84.00 213 LEU A C 1
ATOM 1696 O O . LEU A 1 213 ? 7.553 7.657 -6.709 1.00 84.00 213 LEU A O 1
ATOM 1700 N N . ILE A 1 214 ? 8.270 7.967 -8.815 1.00 80.06 214 ILE A N 1
ATOM 1701 C CA . ILE A 1 214 ? 9.128 6.770 -8.866 1.00 80.06 214 ILE A CA 1
ATOM 1702 C C . ILE A 1 214 ? 10.436 7.012 -8.100 1.00 80.06 214 ILE A C 1
ATOM 1704 O O . ILE A 1 214 ? 10.792 6.248 -7.209 1.00 80.06 214 ILE A O 1
ATOM 1708 N N . VAL A 1 215 ? 11.145 8.094 -8.406 1.00 77.31 215 VAL A N 1
ATOM 1709 C CA . VAL A 1 215 ? 12.359 8.540 -7.717 1.00 77.31 215 VAL A CA 1
ATOM 1710 C C . VAL A 1 215 ? 12.328 10.071 -7.640 1.00 77.31 215 VAL A C 1
ATOM 1712 O O . VAL A 1 215 ? 12.398 10.735 -8.677 1.00 77.31 215 VAL A O 1
ATOM 1715 N N . PRO A 1 216 ? 12.264 10.675 -6.440 1.00 72.94 216 PRO A N 1
ATOM 1716 C CA . PRO A 1 216 ? 12.301 12.127 -6.311 1.00 72.94 216 PRO A CA 1
ATOM 1717 C C . PRO A 1 216 ? 13.544 12.741 -6.962 1.00 72.94 216 PRO A C 1
ATOM 1719 O O . PRO A 1 216 ? 14.671 12.357 -6.638 1.00 72.94 216 PRO A O 1
ATOM 1722 N N . ARG A 1 217 ? 13.323 13.722 -7.841 1.00 66.69 217 ARG A N 1
ATOM 1723 C CA . ARG A 1 217 ? 14.363 14.499 -8.521 1.00 66.69 217 ARG A CA 1
ATOM 1724 C C . ARG A 1 217 ? 15.221 15.255 -7.510 1.00 66.69 217 ARG A C 1
ATOM 1726 O O . ARG A 1 217 ? 14.754 15.649 -6.442 1.00 66.69 217 ARG A O 1
ATOM 1733 N N . PHE A 1 218 ? 16.481 15.490 -7.877 1.00 61.75 218 PHE A N 1
ATOM 1734 C CA . PHE A 1 218 ? 17.478 16.231 -7.086 1.00 61.75 218 PHE A CA 1
ATOM 1735 C C . PHE A 1 218 ? 17.908 15.567 -5.768 1.00 61.75 218 PHE A C 1
ATOM 1737 O O . PHE A 1 218 ? 18.480 16.241 -4.905 1.00 61.75 218 PHE A O 1
ATOM 1744 N N . LYS A 1 219 ? 17.663 14.262 -5.617 1.00 63.94 219 LYS A N 1
ATOM 1745 C CA . LYS A 1 219 ? 18.112 13.458 -4.479 1.00 63.94 219 LYS A CA 1
ATOM 1746 C C . LYS A 1 219 ? 19.127 12.397 -4.900 1.00 63.94 219 LYS A C 1
ATOM 1748 O O . LYS A 1 219 ? 19.047 11.821 -5.979 1.00 63.94 219 LYS A O 1
ATOM 1753 N N . GLU A 1 220 ? 20.077 12.134 -4.021 1.00 65.25 220 GLU A N 1
ATOM 1754 C CA . GLU A 1 220 ? 21.006 11.016 -4.133 1.00 65.25 220 GLU A CA 1
ATOM 1755 C C . GLU A 1 220 ? 20.721 10.069 -2.981 1.00 65.25 220 GLU A C 1
ATOM 1757 O O . GLU A 1 220 ? 20.494 10.529 -1.862 1.00 65.25 220 GLU A O 1
ATOM 1762 N N . TYR A 1 221 ? 20.705 8.775 -3.280 1.00 64.88 221 TYR A N 1
ATOM 1763 C CA . TYR A 1 221 ? 20.492 7.741 -2.283 1.00 64.88 221 TYR A CA 1
ATOM 1764 C C . TYR A 1 221 ? 21.685 6.806 -2.272 1.00 64.88 221 TYR A C 1
ATOM 1766 O O . TYR A 1 221 ? 22.141 6.387 -3.338 1.00 64.88 221 TYR A O 1
ATOM 1774 N N . SER A 1 222 ? 22.167 6.468 -1.081 1.00 65.44 222 SER A N 1
ATOM 1775 C CA . SER A 1 222 ? 23.335 5.606 -0.900 1.00 65.44 222 SER A CA 1
ATOM 1776 C C . SER A 1 222 ? 23.072 4.554 0.168 1.00 65.44 222 SER A C 1
ATOM 1778 O O . SER A 1 222 ? 22.359 4.789 1.144 1.00 65.44 222 SER A O 1
ATOM 1780 N N . GLN A 1 223 ? 23.695 3.385 0.029 1.00 60.19 223 GLN A N 1
ATOM 1781 C CA . GLN A 1 223 ? 23.503 2.294 0.983 1.00 60.19 223 GLN A CA 1
ATOM 1782 C C . GLN A 1 223 ? 23.905 2.669 2.425 1.00 60.19 223 GLN A C 1
ATOM 1784 O O . GLN A 1 223 ? 23.302 2.179 3.378 1.00 60.19 223 GLN A O 1
ATOM 1789 N N . SER A 1 224 ? 24.865 3.584 2.616 1.00 59.66 224 SER A N 1
ATOM 1790 C CA . SER A 1 224 ? 25.236 4.093 3.949 1.00 59.66 224 SER A CA 1
ATOM 1791 C C . SER A 1 224 ? 24.129 4.909 4.630 1.00 59.66 224 SER A C 1
ATOM 1793 O O . SER A 1 224 ? 24.194 5.130 5.837 1.00 59.66 224 SER A O 1
ATOM 1795 N N . SER A 1 225 ? 23.101 5.317 3.884 1.00 59.09 225 SER A N 1
ATOM 1796 C CA . SER A 1 225 ? 21.929 6.061 4.359 1.00 59.09 225 SER A CA 1
ATOM 1797 C C . SER A 1 225 ? 20.610 5.297 4.131 1.00 59.09 225 SER A C 1
ATOM 1799 O O . SER A 1 225 ? 19.523 5.824 4.386 1.00 59.09 225 SER A O 1
ATOM 1801 N N . MET A 1 226 ? 20.700 4.014 3.739 1.00 53.34 226 MET A N 1
ATOM 1802 C CA . MET A 1 226 ? 19.580 3.145 3.345 1.00 53.34 226 MET A CA 1
ATOM 1803 C C . MET A 1 226 ? 18.474 3.060 4.399 1.00 53.34 226 MET A C 1
ATOM 1805 O O . MET A 1 226 ? 17.294 3.085 4.055 1.00 53.34 226 MET A O 1
ATOM 1809 N N . THR A 1 227 ? 18.838 3.034 5.685 1.00 54.66 227 THR A N 1
ATOM 1810 C CA . THR A 1 227 ? 17.890 2.930 6.805 1.00 54.66 227 THR A CA 1
ATOM 1811 C C . THR A 1 227 ? 16.913 4.108 6.866 1.00 54.66 227 THR A C 1
ATOM 1813 O O . THR A 1 227 ? 15.778 3.938 7.300 1.00 54.66 227 THR A O 1
ATOM 1816 N N . SER A 1 228 ? 17.317 5.296 6.400 1.00 56.00 228 SER A N 1
ATOM 1817 C CA . SER A 1 228 ? 16.439 6.470 6.284 1.00 56.00 228 SER A CA 1
ATOM 1818 C C . SER A 1 228 ? 15.828 6.649 4.891 1.00 56.00 228 SER A C 1
ATOM 1820 O O . SER A 1 228 ? 14.878 7.414 4.735 1.00 56.00 228 SER A O 1
ATOM 1822 N N . GLU A 1 229 ? 16.364 5.975 3.87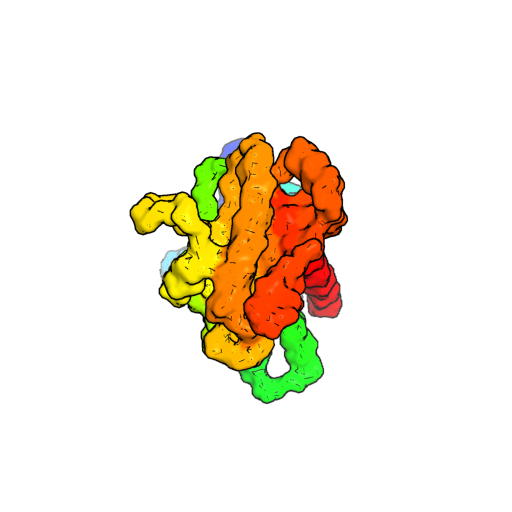3 1.00 62.16 229 GLU A N 1
ATOM 1823 C CA . GLU A 1 229 ? 16.137 6.283 2.455 1.00 62.16 229 GLU A CA 1
ATOM 1824 C C . GLU A 1 229 ? 15.305 5.244 1.696 1.00 62.16 229 GLU A C 1
ATOM 1826 O O . GLU A 1 229 ? 14.761 5.562 0.638 1.00 62.16 229 GLU A O 1
ATOM 1831 N N . ILE A 1 230 ? 15.126 4.037 2.246 1.00 60.69 230 ILE A N 1
ATOM 1832 C CA . ILE A 1 230 ? 14.291 2.988 1.635 1.00 60.69 230 ILE A CA 1
ATOM 1833 C C . ILE A 1 230 ? 12.833 3.435 1.431 1.00 60.69 230 ILE A C 1
ATOM 1835 O O . ILE A 1 230 ? 12.181 3.024 0.478 1.00 60.69 230 ILE A O 1
ATOM 1839 N N . TYR A 1 231 ? 12.344 4.344 2.282 1.00 63.62 231 TYR A N 1
ATOM 1840 C CA . TYR A 1 231 ? 11.006 4.940 2.187 1.00 63.62 231 TYR A CA 1
ATOM 1841 C C . TYR A 1 231 ? 10.948 6.202 1.315 1.00 63.62 231 TYR A C 1
ATOM 1843 O O . TYR A 1 231 ? 9.899 6.834 1.208 1.00 63.62 231 TYR A O 1
ATOM 1851 N N . GLN A 1 232 ? 12.071 6.626 0.731 1.00 71.44 232 GLN A N 1
ATOM 1852 C CA . GLN A 1 232 ? 12.166 7.893 0.002 1.00 71.44 232 GLN A CA 1
ATOM 1853 C C . GLN A 1 232 ? 12.117 7.730 -1.519 1.00 71.44 232 GLN A C 1
ATOM 1855 O O . GLN A 1 232 ? 12.092 8.730 -2.231 1.00 71.44 232 GLN A O 1
ATOM 1860 N N . ASN A 1 233 ? 12.075 6.498 -2.024 1.00 79.25 233 ASN A N 1
ATOM 1861 C CA . ASN A 1 233 ? 11.883 6.206 -3.439 1.00 79.25 233 ASN A CA 1
ATOM 1862 C C . ASN A 1 233 ? 10.906 5.040 -3.626 1.00 79.25 233 ASN A C 1
ATOM 1864 O O . ASN A 1 233 ? 10.642 4.270 -2.705 1.00 79.25 233 ASN A O 1
ATOM 1868 N N . ASN A 1 234 ? 10.393 4.916 -4.844 1.00 85.69 234 ASN A N 1
ATOM 1869 C CA . ASN A 1 234 ? 9.427 3.907 -5.250 1.00 85.69 234 ASN A CA 1
ATOM 1870 C C . ASN A 1 234 ? 9.901 3.142 -6.487 1.00 85.69 234 ASN A C 1
ATOM 1872 O O . ASN A 1 234 ? 9.098 2.789 -7.349 1.00 85.69 234 ASN A O 1
ATOM 1876 N N . ALA A 1 235 ? 11.204 2.854 -6.580 1.00 83.75 235 ALA A N 1
ATOM 1877 C CA . ALA A 1 235 ? 11.761 2.057 -7.676 1.00 83.75 235 ALA A CA 1
ATOM 1878 C C . ALA A 1 235 ? 11.098 0.670 -7.797 1.00 83.75 235 ALA A C 1
ATOM 1880 O O . ALA A 1 235 ? 10.995 0.118 -8.894 1.00 83.75 235 ALA A O 1
ATOM 1881 N N . TRP A 1 236 ? 10.562 0.150 -6.686 1.00 87.69 236 TRP A N 1
ATOM 1882 C CA . TRP A 1 236 ? 9.764 -1.077 -6.632 1.00 87.69 236 TRP A CA 1
ATOM 1883 C C . TRP A 1 236 ? 8.513 -1.050 -7.524 1.00 87.69 236 TRP A C 1
ATOM 1885 O O . TRP A 1 236 ? 7.998 -2.119 -7.869 1.00 87.69 236 TRP A O 1
ATOM 1895 N N . LEU A 1 237 ? 8.031 0.135 -7.935 1.00 89.00 237 LEU A N 1
ATOM 1896 C CA . LEU A 1 237 ? 6.954 0.278 -8.923 1.00 89.00 237 LEU A CA 1
ATOM 1897 C C . LEU A 1 237 ? 7.312 -0.427 -10.235 1.00 89.00 237 LEU A C 1
ATOM 1899 O O . LEU A 1 237 ? 6.442 -1.028 -10.854 1.00 89.00 237 LEU A O 1
ATOM 1903 N N . LEU A 1 238 ? 8.592 -0.426 -10.615 1.00 85.06 238 LEU A N 1
ATOM 1904 C CA . LEU A 1 238 ? 9.076 -1.099 -11.820 1.00 85.06 238 LEU A CA 1
ATOM 1905 C C . LEU A 1 238 ? 9.271 -2.599 -11.578 1.00 85.06 238 LEU A C 1
ATOM 1907 O O . LEU A 1 238 ? 8.789 -3.413 -12.356 1.00 85.06 238 LEU A O 1
ATOM 1911 N N . ASP A 1 239 ? 9.953 -2.964 -10.489 1.00 85.31 239 ASP A N 1
ATOM 1912 C CA . ASP A 1 239 ? 10.202 -4.351 -10.074 1.00 85.31 239 ASP A CA 1
ATOM 1913 C C . ASP A 1 239 ? 10.700 -4.364 -8.615 1.00 85.31 239 ASP A C 1
ATOM 1915 O O . ASP A 1 239 ? 11.519 -3.525 -8.235 1.00 85.31 239 ASP A O 1
ATOM 1919 N N . ASP A 1 240 ? 10.241 -5.308 -7.786 1.00 85.38 240 ASP A N 1
ATOM 1920 C CA . ASP A 1 240 ? 10.635 -5.407 -6.370 1.00 85.38 240 ASP A CA 1
ATOM 1921 C C . ASP A 1 240 ? 12.144 -5.662 -6.207 1.00 85.38 240 ASP A C 1
ATOM 1923 O O . ASP A 1 240 ? 12.728 -5.245 -5.205 1.00 85.38 240 ASP A O 1
ATOM 1927 N N . LYS A 1 241 ? 12.818 -6.264 -7.202 1.00 82.25 241 LYS A N 1
ATOM 1928 C CA . LYS A 1 241 ? 14.281 -6.457 -7.173 1.00 82.25 241 LYS A CA 1
ATOM 1929 C C . LYS A 1 241 ? 15.051 -5.137 -7.092 1.00 82.25 241 LYS A C 1
ATOM 1931 O O . LYS A 1 241 ? 16.172 -5.106 -6.589 1.00 82.25 241 LYS A O 1
ATOM 1936 N N . PHE A 1 242 ? 14.453 -4.037 -7.552 1.00 78.88 242 PHE A N 1
ATOM 1937 C CA . PHE A 1 242 ? 15.073 -2.717 -7.495 1.00 78.88 242 PHE A CA 1
ATOM 1938 C C . PHE A 1 242 ? 15.015 -2.082 -6.109 1.00 78.88 242 PHE A C 1
ATOM 1940 O O . PHE A 1 242 ? 15.552 -0.996 -5.951 1.00 78.88 242 PHE A O 1
ATOM 1947 N N . MET A 1 243 ? 14.441 -2.744 -5.097 1.00 74.50 243 MET A N 1
ATOM 1948 C CA . MET A 1 243 ? 14.593 -2.332 -3.696 1.00 74.50 243 MET A CA 1
ATOM 1949 C C . MET A 1 243 ? 16.000 -2.592 -3.139 1.00 74.50 243 MET A C 1
ATOM 1951 O O . MET A 1 243 ? 16.368 -1.995 -2.134 1.00 74.50 243 MET A O 1
ATOM 1955 N N . VAL A 1 244 ? 16.801 -3.451 -3.781 1.00 67.81 244 VAL A N 1
ATOM 1956 C CA . VAL A 1 244 ? 18.152 -3.840 -3.321 1.00 67.81 244 VAL A CA 1
ATOM 1957 C C . VAL A 1 244 ? 19.246 -2.941 -3.928 1.00 67.81 244 VAL A C 1
ATOM 1959 O O . VAL A 1 244 ? 20.378 -3.367 -4.152 1.00 67.81 244 VAL A O 1
ATOM 1962 N N . PHE A 1 245 ? 18.912 -1.695 -4.264 1.00 66.56 245 PHE A N 1
ATOM 1963 C CA . PHE A 1 245 ? 19.857 -0.767 -4.881 1.00 66.56 245 PHE A CA 1
ATOM 1964 C C . PHE A 1 245 ? 20.953 -0.330 -3.899 1.00 66.56 245 PHE A C 1
ATOM 1966 O O . PHE A 1 245 ? 20.714 -0.195 -2.699 1.00 66.56 245 PHE A O 1
ATOM 1973 N N . ARG A 1 246 ? 22.156 -0.052 -4.418 1.00 58.28 246 ARG A N 1
ATOM 1974 C CA . ARG A 1 246 ? 23.248 0.540 -3.626 1.00 58.28 246 ARG A CA 1
ATOM 1975 C C . ARG A 1 246 ? 23.318 2.051 -3.796 1.00 58.28 246 ARG A C 1
ATOM 1977 O O . ARG A 1 246 ? 23.539 2.752 -2.811 1.00 58.28 246 ARG A O 1
ATOM 1984 N N . THR A 1 247 ? 23.079 2.530 -5.015 1.00 62.75 247 THR A N 1
ATOM 1985 C CA . THR A 1 247 ? 23.079 3.959 -5.333 1.00 62.75 247 THR A CA 1
ATOM 1986 C C . THR A 1 247 ? 21.933 4.284 -6.289 1.00 62.75 247 THR A C 1
ATOM 1988 O O . THR A 1 247 ? 21.861 3.706 -7.371 1.00 62.75 247 THR A O 1
ATOM 1991 N N . ILE A 1 248 ? 21.047 5.216 -5.927 1.00 65.62 248 ILE A N 1
ATOM 1992 C CA . ILE A 1 248 ? 20.103 5.826 -6.879 1.00 65.62 248 ILE A CA 1
ATOM 1993 C C . ILE A 1 248 ? 20.546 7.262 -7.111 1.00 65.62 248 ILE A C 1
ATOM 1995 O O . ILE A 1 248 ? 20.592 8.067 -6.178 1.00 65.62 248 ILE A O 1
ATOM 1999 N N . LEU A 1 249 ? 20.837 7.592 -8.365 1.00 64.06 249 LEU A N 1
ATOM 2000 C CA . LEU A 1 249 ? 21.182 8.950 -8.755 1.00 64.06 249 LEU A CA 1
ATOM 2001 C C . LEU A 1 249 ? 19.944 9.649 -9.314 1.00 64.06 249 LEU A C 1
ATOM 2003 O O . LEU A 1 249 ? 19.404 9.250 -10.346 1.00 64.06 249 LEU A O 1
ATOM 2007 N N . SER A 1 250 ? 19.523 10.729 -8.647 1.00 53.31 250 SER A N 1
ATOM 2008 C CA . SER A 1 250 ? 18.520 11.666 -9.145 1.00 53.31 250 SER A CA 1
ATOM 2009 C C . SER A 1 250 ? 19.071 13.104 -9.181 1.00 53.31 250 SER A C 1
ATOM 2011 O O . SER A 1 250 ? 19.138 13.851 -8.212 1.00 53.31 250 SER A O 1
ATOM 2013 N N . GLU A 1 251 ? 19.513 13.483 -10.369 1.00 57.69 251 GLU A N 1
ATOM 2014 C CA . GLU A 1 251 ? 20.055 14.744 -10.884 1.00 57.69 251 GLU A CA 1
ATOM 2015 C C . GLU A 1 251 ? 21.276 15.416 -10.231 1.00 57.69 251 GLU A C 1
ATOM 2017 O O . GLU A 1 251 ? 22.111 15.915 -10.987 1.00 57.69 251 GLU A O 1
ATOM 2022 N N . LYS A 1 252 ? 21.451 15.474 -8.904 1.00 42.31 252 LYS A N 1
ATOM 2023 C CA . LYS A 1 252 ? 22.428 16.425 -8.317 1.00 42.31 252 LYS A CA 1
ATOM 2024 C C . LYS A 1 252 ? 23.906 16.037 -8.532 1.00 42.31 252 LYS A C 1
ATOM 2026 O O . LYS A 1 252 ? 24.685 16.879 -8.975 1.00 42.31 252 LYS A O 1
ATOM 2031 N N . SER A 1 253 ? 24.271 14.771 -8.324 1.00 46.50 253 SER A N 1
ATOM 2032 C CA . SER A 1 253 ? 25.536 14.159 -8.792 1.00 46.50 253 SER A CA 1
ATOM 2033 C C . SER A 1 253 ? 25.484 13.759 -10.275 1.00 46.50 253 SER A C 1
ATOM 2035 O O . SER A 1 253 ? 26.509 13.549 -10.919 1.00 46.50 253 SER A O 1
ATOM 2037 N N . MET A 1 254 ? 24.285 13.764 -10.864 1.00 54.22 254 MET A N 1
ATOM 2038 C CA . MET A 1 254 ? 24.028 13.423 -12.261 1.00 54.22 254 MET A CA 1
ATOM 2039 C C . MET A 1 254 ? 24.325 14.558 -13.250 1.00 54.22 254 MET A C 1
ATOM 2041 O O . MET A 1 254 ? 24.184 14.334 -14.442 1.00 54.22 254 MET A O 1
ATOM 2045 N N . ASN A 1 255 ? 24.736 15.766 -12.841 1.00 58.69 255 ASN A N 1
ATOM 2046 C CA . ASN A 1 255 ? 25.155 16.781 -13.821 1.00 58.69 255 ASN A CA 1
ATOM 2047 C C . ASN A 1 255 ? 26.335 16.285 -14.671 1.00 58.69 255 ASN A C 1
ATOM 2049 O O . ASN A 1 255 ? 26.319 16.490 -15.877 1.00 58.69 255 ASN A O 1
ATOM 2053 N N . ALA A 1 256 ? 27.315 15.593 -14.083 1.00 60.62 256 ALA A N 1
ATOM 2054 C CA . ALA A 1 256 ? 28.440 15.032 -14.833 1.00 60.62 256 ALA A CA 1
ATOM 2055 C C . ALA A 1 256 ? 27.990 13.901 -15.774 1.00 60.62 256 ALA A C 1
ATOM 2057 O O . ALA A 1 256 ? 28.247 13.970 -16.974 1.00 60.62 256 ALA A O 1
ATOM 2058 N N . VAL A 1 257 ? 27.243 12.923 -15.247 1.00 63.28 257 VAL A N 1
ATOM 2059 C CA . VAL A 1 257 ? 26.773 11.757 -16.011 1.00 63.28 257 VAL A CA 1
ATOM 2060 C C . VAL A 1 257 ? 25.756 12.158 -17.082 1.00 63.28 257 VAL A C 1
ATOM 2062 O O . VAL A 1 257 ? 25.949 11.826 -18.243 1.00 63.28 257 VAL A O 1
ATOM 2065 N N . ILE A 1 258 ? 24.712 12.930 -16.745 1.00 63.56 258 ILE A N 1
ATOM 2066 C CA . ILE A 1 258 ? 23.715 13.411 -17.719 1.00 63.56 258 ILE A CA 1
ATOM 2067 C C . ILE A 1 258 ? 24.381 14.257 -18.795 1.00 63.56 258 ILE A C 1
ATOM 2069 O O . ILE A 1 258 ? 24.060 14.057 -19.958 1.00 63.56 258 ILE A O 1
ATOM 2073 N N . ASN A 1 259 ? 25.311 15.159 -18.454 1.00 64.31 259 ASN A N 1
ATOM 2074 C CA . ASN A 1 259 ? 26.031 15.920 -19.479 1.00 64.31 259 ASN A CA 1
ATOM 2075 C C . ASN A 1 259 ? 26.883 15.008 -20.374 1.00 64.31 259 ASN A C 1
ATOM 2077 O O . ASN A 1 259 ? 26.964 15.269 -21.570 1.00 64.31 259 ASN A O 1
ATOM 2081 N N . ALA A 1 260 ? 27.477 13.943 -19.825 1.00 62.00 260 ALA A N 1
ATOM 2082 C CA . ALA A 1 260 ? 28.244 12.967 -20.595 1.00 62.00 260 ALA A CA 1
ATOM 2083 C C . ALA A 1 260 ? 27.363 12.106 -21.517 1.00 62.00 260 ALA A C 1
ATOM 2085 O O . ALA A 1 260 ? 27.789 11.781 -22.621 1.00 62.00 260 ALA A O 1
ATOM 2086 N N . ILE A 1 261 ? 26.135 11.769 -21.099 1.00 65.25 261 ILE A N 1
ATOM 2087 C CA . ILE A 1 261 ? 25.202 10.930 -21.874 1.00 65.25 261 ILE A CA 1
ATOM 2088 C C . ILE A 1 261 ? 24.212 11.705 -22.744 1.00 65.25 261 ILE A C 1
ATOM 2090 O O . ILE A 1 261 ? 23.412 11.111 -23.466 1.00 65.25 261 ILE A O 1
ATOM 2094 N N . ARG A 1 262 ? 24.252 13.032 -22.674 1.00 66.69 262 ARG A N 1
ATOM 2095 C CA . ARG A 1 262 ? 23.389 13.933 -23.430 1.00 66.69 262 ARG A CA 1
ATOM 2096 C C . ARG A 1 262 ? 23.626 13.793 -24.926 1.00 66.69 262 ARG A C 1
ATOM 2098 O O . ARG A 1 262 ? 24.777 13.683 -25.344 1.00 66.69 262 ARG A O 1
ATOM 2105 N N . LEU A 1 263 ? 22.569 13.812 -25.732 1.00 62.88 263 LEU A N 1
ATOM 2106 C CA . LEU A 1 263 ? 22.688 13.744 -27.192 1.00 62.88 263 LEU A CA 1
ATOM 2107 C C . LEU A 1 263 ? 22.892 15.143 -27.789 1.00 62.88 263 LEU A C 1
ATOM 2109 O O . LEU A 1 263 ? 22.449 16.140 -27.218 1.00 62.88 263 LEU A O 1
ATOM 2113 N N . ASP A 1 264 ? 23.592 15.211 -28.921 1.00 57.72 264 ASP A N 1
ATOM 2114 C CA . ASP A 1 264 ? 24.142 16.461 -29.470 1.00 57.72 264 ASP A CA 1
ATOM 2115 C C . ASP A 1 264 ? 23.044 17.444 -29.937 1.00 57.72 264 ASP A C 1
ATOM 2117 O O . ASP A 1 264 ? 23.266 18.654 -29.974 1.00 57.72 264 ASP A O 1
ATOM 2121 N N . ASP A 1 265 ? 21.836 16.934 -30.196 1.00 54.94 265 ASP A N 1
ATOM 2122 C CA . ASP A 1 265 ? 20.658 17.701 -30.623 1.00 54.94 265 ASP A CA 1
ATOM 2123 C C . ASP A 1 265 ? 19.842 18.307 -29.452 1.00 54.94 265 ASP A C 1
ATOM 2125 O O . ASP A 1 265 ? 18.862 19.024 -29.672 1.00 54.94 265 ASP A O 1
ATOM 2129 N N . GLU A 1 266 ? 20.211 18.057 -28.187 1.00 56.59 266 GLU A N 1
ATOM 2130 C CA . GLU A 1 266 ? 19.500 18.582 -27.008 1.00 56.59 266 GLU A CA 1
ATOM 2131 C C . GLU A 1 266 ? 20.043 19.978 -26.613 1.00 56.59 266 GLU A C 1
ATOM 2133 O O . GLU A 1 266 ? 21.244 20.140 -26.392 1.00 56.59 266 GLU A O 1
ATOM 2138 N N . SER A 1 267 ? 19.192 21.014 -26.471 1.00 46.81 267 SER A N 1
ATOM 2139 C CA . SER A 1 267 ? 19.621 22.418 -26.228 1.00 46.81 267 SER A CA 1
ATOM 2140 C C . SER A 1 267 ? 19.933 22.756 -24.755 1.00 46.81 267 SER A C 1
ATOM 2142 O O . SER A 1 267 ? 19.322 22.213 -23.835 1.00 46.81 267 SER A O 1
ATOM 2144 N N . VAL A 1 268 ? 20.953 23.593 -24.484 1.00 47.94 268 VAL A N 1
ATOM 2145 C CA . VAL A 1 268 ? 21.515 23.850 -23.122 1.00 47.94 268 VAL A CA 1
ATOM 2146 C C . VAL A 1 268 ? 20.613 24.735 -22.252 1.00 47.94 268 VAL A C 1
ATOM 2148 O O . VAL A 1 268 ? 20.784 24.792 -21.038 1.00 47.94 268 VAL A O 1
ATOM 2151 N N . ARG A 1 269 ? 19.632 25.411 -22.854 1.00 41.34 269 ARG A N 1
ATOM 2152 C CA . ARG A 1 269 ? 18.742 26.348 -22.166 1.00 41.34 269 ARG A CA 1
ATOM 2153 C C . ARG A 1 269 ? 17.422 25.651 -21.845 1.00 41.34 269 ARG A C 1
ATOM 2155 O O . ARG A 1 269 ? 16.664 25.375 -22.759 1.00 41.34 269 ARG A O 1
ATOM 2162 N N . ASP A 1 270 ? 17.240 25.349 -20.560 1.00 43.28 270 ASP A N 1
ATOM 2163 C CA . ASP A 1 270 ? 16.005 25.029 -19.824 1.00 43.28 270 ASP A CA 1
ATOM 2164 C C . ASP A 1 270 ? 14.812 24.405 -20.583 1.00 43.28 270 ASP A C 1
ATOM 2166 O O . ASP A 1 270 ? 14.234 25.021 -21.473 1.00 43.28 270 ASP A O 1
ATOM 2170 N N . ALA A 1 271 ? 14.378 23.231 -20.087 1.00 38.09 271 ALA A N 1
ATOM 2171 C CA . ALA A 1 271 ? 13.174 22.429 -20.407 1.00 38.09 271 ALA A CA 1
ATOM 2172 C C . ALA A 1 271 ? 13.394 21.097 -21.158 1.00 38.09 271 ALA A C 1
ATOM 2174 O O . ALA A 1 271 ? 12.455 20.314 -21.259 1.00 38.09 271 ALA A O 1
ATOM 2175 N N . GLY A 1 272 ? 14.610 20.802 -21.631 1.00 41.03 272 GLY A N 1
ATOM 2176 C CA . GLY A 1 272 ? 14.933 19.580 -22.392 1.00 41.03 272 GLY A CA 1
ATOM 2177 C C . GLY A 1 272 ? 15.935 18.640 -21.716 1.00 41.03 272 GLY A C 1
ATOM 2178 O O . GLY A 1 272 ? 16.749 18.034 -22.406 1.00 41.03 272 GLY A O 1
ATOM 2179 N N . ARG A 1 273 ? 15.951 18.571 -20.377 1.00 49.16 273 ARG A N 1
ATOM 2180 C CA . ARG A 1 273 ? 16.777 17.589 -19.655 1.00 49.16 273 ARG A CA 1
ATOM 2181 C C . ARG A 1 273 ? 16.029 16.247 -19.662 1.00 49.16 273 ARG A C 1
ATOM 2183 O O . ARG A 1 273 ? 14.867 16.246 -19.269 1.00 49.16 273 ARG A O 1
ATOM 2190 N N . PRO A 1 274 ? 16.649 15.141 -20.095 1.00 52.47 274 PRO A N 1
ATOM 2191 C CA . PRO A 1 274 ? 15.983 13.842 -20.145 1.00 52.47 274 PRO A CA 1
ATOM 2192 C C . PRO A 1 274 ? 15.586 13.391 -18.726 1.00 52.47 274 PRO A C 1
ATOM 2194 O O . PRO A 1 274 ? 16.436 13.374 -17.833 1.00 52.47 274 PRO A O 1
ATOM 2197 N N . ASP A 1 275 ? 14.304 13.063 -18.513 1.00 63.41 275 ASP A N 1
ATOM 2198 C CA . ASP A 1 275 ? 13.760 12.572 -17.235 1.00 63.41 275 ASP A CA 1
ATOM 2199 C C . ASP A 1 275 ? 14.182 11.103 -17.030 1.00 63.41 275 ASP A C 1
ATOM 2201 O O . ASP A 1 275 ? 13.404 10.163 -17.214 1.00 63.41 275 ASP A O 1
ATOM 2205 N N . ILE A 1 276 ? 15.467 10.930 -16.702 1.00 70.44 276 ILE A N 1
ATOM 2206 C CA . ILE A 1 276 ? 16.133 9.642 -16.512 1.00 70.44 276 ILE A CA 1
ATOM 2207 C C . ILE A 1 276 ? 16.450 9.426 -15.032 1.00 70.44 276 ILE A C 1
ATOM 2209 O O . ILE A 1 276 ? 17.145 10.237 -14.419 1.00 70.44 276 ILE A O 1
ATOM 2213 N N . ALA A 1 277 ? 16.033 8.281 -14.494 1.00 74.75 277 ALA A N 1
ATOM 2214 C CA . ALA A 1 277 ? 16.535 7.761 -13.226 1.00 74.75 277 ALA A CA 1
ATOM 2215 C C . ALA A 1 277 ? 17.569 6.658 -13.483 1.00 74.75 277 ALA A C 1
ATOM 2217 O O . ALA A 1 277 ? 17.379 5.818 -14.365 1.00 74.75 277 ALA A O 1
ATOM 2218 N N . MET A 1 278 ? 18.649 6.642 -12.697 1.00 80.94 278 MET A N 1
ATOM 2219 C CA . MET A 1 278 ? 19.662 5.585 -12.745 1.00 80.94 278 MET A CA 1
ATOM 2220 C C . MET A 1 278 ? 19.797 4.907 -11.385 1.00 80.94 278 MET A C 1
ATOM 2222 O O . MET A 1 278 ? 19.992 5.573 -10.366 1.00 80.94 278 MET A O 1
ATOM 2226 N N . ILE A 1 279 ? 19.707 3.580 -11.383 1.00 82.00 279 ILE A N 1
ATOM 2227 C CA . ILE A 1 279 ? 19.779 2.732 -10.191 1.00 82.00 279 ILE A CA 1
ATOM 2228 C C . ILE A 1 279 ? 20.967 1.792 -10.366 1.00 82.00 279 ILE A C 1
ATOM 2230 O O . ILE A 1 279 ? 20.951 0.937 -11.248 1.00 82.00 279 ILE A O 1
ATOM 2234 N N . PHE A 1 280 ? 21.996 1.941 -9.543 1.00 84.12 280 PHE A N 1
ATOM 2235 C CA . PHE A 1 280 ? 23.216 1.149 -9.624 1.00 84.12 280 PHE A CA 1
ATOM 2236 C C . PHE A 1 280 ? 23.258 0.074 -8.534 1.00 84.12 280 PHE A C 1
ATOM 2238 O O . PHE A 1 280 ? 22.895 0.309 -7.373 1.00 84.12 280 PHE A O 1
ATOM 2245 N N . SER A 1 281 ? 23.754 -1.110 -8.901 1.00 84.19 281 SER A N 1
ATOM 2246 C CA . SER A 1 281 ? 24.004 -2.212 -7.965 1.00 84.19 281 SER A CA 1
ATOM 2247 C C . SER A 1 281 ? 25.216 -1.963 -7.057 1.00 84.19 281 SER A C 1
ATOM 2249 O O . SER A 1 281 ? 25.340 -2.595 -6.009 1.00 84.19 281 SER A O 1
ATOM 2251 N N . ALA A 1 282 ? 26.115 -1.052 -7.443 1.00 79.94 282 ALA A N 1
ATOM 2252 C CA . ALA A 1 282 ? 27.250 -0.596 -6.644 1.00 79.94 282 ALA A CA 1
ATOM 2253 C C . ALA A 1 282 ? 27.610 0.868 -6.948 1.00 79.94 282 ALA A C 1
ATOM 2255 O O . ALA A 1 282 ? 26.911 1.525 -7.712 1.00 79.94 282 ALA A O 1
ATOM 2256 N N . ASP A 1 283 ? 28.657 1.397 -6.312 1.00 78.75 283 ASP A N 1
ATOM 2257 C CA . ASP A 1 283 ? 29.125 2.759 -6.588 1.00 78.75 283 ASP A CA 1
ATOM 2258 C C . ASP A 1 283 ? 29.723 2.832 -8.010 1.00 78.75 283 ASP A C 1
ATOM 2260 O O . ASP A 1 283 ? 30.707 2.139 -8.287 1.00 78.75 283 ASP A O 1
ATOM 2264 N N . PRO A 1 284 ? 29.163 3.646 -8.925 1.00 77.69 284 PRO A N 1
ATOM 2265 C CA . PRO A 1 284 ? 29.678 3.775 -10.289 1.00 77.69 284 PRO A CA 1
ATOM 2266 C C . PRO A 1 284 ? 31.051 4.463 -10.372 1.00 77.69 284 PRO A C 1
ATOM 2268 O O . PRO A 1 284 ? 31.658 4.457 -11.438 1.00 77.69 284 PRO A O 1
ATOM 2271 N N . SER A 1 285 ? 31.548 5.046 -9.277 1.00 77.69 285 SER A N 1
ATOM 2272 C CA . SER A 1 285 ? 32.886 5.651 -9.201 1.00 77.69 285 SER A CA 1
ATOM 2273 C C . SER A 1 285 ? 33.970 4.666 -8.740 1.00 77.69 285 SER A C 1
ATOM 2275 O O . SER A 1 285 ? 35.151 5.011 -8.742 1.00 77.69 285 SER A O 1
ATOM 2277 N N . ASP A 1 286 ? 33.582 3.462 -8.312 1.00 78.19 286 ASP A N 1
ATOM 2278 C CA . ASP A 1 286 ? 34.497 2.409 -7.866 1.00 78.19 286 ASP A CA 1
ATOM 2279 C C . ASP A 1 286 ? 34.997 1.547 -9.050 1.00 78.19 286 ASP A C 1
ATOM 2281 O O . ASP A 1 286 ? 34.574 1.678 -10.195 1.00 78.19 286 ASP A O 1
ATOM 2285 N N . THR A 1 287 ? 35.930 0.642 -8.779 1.00 80.75 287 THR A N 1
ATOM 2286 C CA . THR A 1 287 ? 36.491 -0.334 -9.724 1.00 80.75 287 THR A CA 1
ATOM 2287 C C . THR A 1 287 ? 35.686 -1.632 -9.812 1.00 80.75 287 THR A C 1
ATOM 2289 O O . THR A 1 287 ? 35.846 -2.393 -10.767 1.00 80.75 287 THR A O 1
ATOM 2292 N N . THR A 1 288 ? 34.818 -1.895 -8.831 1.00 86.50 288 THR A N 1
ATOM 2293 C CA . THR A 1 288 ? 33.961 -3.086 -8.795 1.00 86.50 288 THR A CA 1
ATOM 2294 C C . THR A 1 288 ? 32.987 -3.081 -9.982 1.00 86.50 288 THR A C 1
ATOM 2296 O O . THR A 1 288 ? 32.430 -2.022 -10.268 1.00 86.50 288 THR A O 1
ATOM 2299 N N . PRO A 1 289 ? 32.737 -4.220 -10.662 1.00 89.12 289 PRO A N 1
ATOM 2300 C CA . PRO A 1 289 ? 31.729 -4.296 -11.718 1.00 89.12 289 PRO A CA 1
ATOM 2301 C C . PRO A 1 289 ? 30.324 -3.904 -11.241 1.00 89.12 289 PRO A C 1
ATOM 2303 O O . PRO A 1 289 ? 29.890 -4.331 -10.167 1.00 89.12 289 PRO A O 1
ATOM 2306 N N . VAL A 1 290 ? 29.605 -3.121 -12.051 1.00 89.12 290 VAL A N 1
ATOM 2307 C CA . VAL A 1 290 ? 28.282 -2.573 -11.703 1.00 89.12 290 VAL A CA 1
ATOM 2308 C C . VAL A 1 290 ? 27.233 -2.873 -12.773 1.00 89.12 290 VAL A C 1
ATOM 2310 O O . VAL A 1 290 ? 27.473 -2.706 -13.968 1.00 89.12 290 VAL A O 1
ATOM 2313 N N . ASP A 1 291 ? 26.040 -3.263 -12.328 1.00 89.81 291 ASP A N 1
ATOM 2314 C CA . ASP A 1 291 ? 24.827 -3.259 -13.140 1.00 89.81 291 ASP A CA 1
ATOM 2315 C C . ASP A 1 291 ? 24.091 -1.934 -12.910 1.00 89.81 291 ASP A C 1
ATOM 2317 O O . ASP A 1 291 ? 23.947 -1.480 -11.769 1.00 89.81 291 ASP A O 1
ATOM 2321 N N . VAL A 1 292 ? 23.598 -1.323 -13.985 1.00 88.38 292 VAL A N 1
ATOM 2322 C CA . VAL A 1 292 ? 22.772 -0.113 -13.916 1.00 88.38 292 VAL A CA 1
ATOM 2323 C C . VAL A 1 292 ? 21.395 -0.373 -14.505 1.00 88.38 292 VAL A C 1
ATOM 2325 O O . VAL A 1 292 ? 21.264 -1.036 -15.531 1.00 88.38 292 VAL A O 1
ATOM 2328 N N . VAL A 1 293 ? 20.364 0.165 -13.864 1.00 87.44 293 VAL A N 1
ATOM 2329 C CA . VAL A 1 293 ? 19.011 0.268 -14.405 1.00 87.44 293 VAL A CA 1
ATOM 2330 C C . VAL A 1 293 ? 18.780 1.715 -14.794 1.00 87.44 293 VAL A C 1
ATOM 2332 O O . VAL A 1 293 ? 18.875 2.603 -13.949 1.00 87.44 293 VAL A O 1
ATOM 2335 N N . VAL A 1 294 ? 18.481 1.945 -16.064 1.00 86.38 294 VAL A N 1
ATOM 2336 C CA . VAL A 1 294 ? 18.168 3.255 -16.623 1.00 86.38 294 VAL A CA 1
ATOM 2337 C C . VAL A 1 294 ? 16.678 3.289 -16.914 1.00 86.38 294 VAL A C 1
ATOM 2339 O O . VAL A 1 294 ? 16.163 2.454 -17.653 1.00 86.38 294 VAL A O 1
ATOM 2342 N N . VAL A 1 295 ? 15.982 4.243 -16.312 1.00 83.88 295 VAL A N 1
ATOM 2343 C CA . VAL A 1 295 ? 14.538 4.414 -16.457 1.00 83.88 295 VAL A CA 1
ATOM 2344 C C . VAL A 1 295 ? 14.307 5.745 -17.134 1.00 83.88 295 VAL A C 1
ATOM 2346 O O . VAL A 1 295 ? 14.615 6.775 -16.545 1.00 83.88 295 VAL A O 1
ATOM 2349 N N . GLU A 1 296 ? 13.766 5.731 -18.346 1.00 81.62 296 GLU A N 1
ATOM 2350 C CA . GLU A 1 296 ? 13.415 6.944 -19.078 1.00 81.62 296 GLU A CA 1
ATOM 2351 C C . GLU A 1 296 ? 11.904 7.010 -19.271 1.00 81.62 296 GLU A C 1
ATOM 2353 O O . GLU A 1 296 ? 11.281 6.076 -19.781 1.00 81.62 296 GLU A O 1
ATOM 2358 N N . ILE A 1 297 ? 11.313 8.131 -18.866 1.00 78.81 297 ILE A N 1
ATOM 2359 C CA . ILE A 1 297 ? 9.891 8.403 -19.058 1.00 78.81 297 ILE A CA 1
ATOM 2360 C C . ILE A 1 297 ? 9.741 9.304 -20.280 1.00 78.81 297 ILE A C 1
ATOM 2362 O O . ILE A 1 297 ? 10.384 10.346 -20.362 1.00 78.81 297 ILE A O 1
ATOM 2366 N N . LYS A 1 298 ? 8.886 8.900 -21.223 1.00 75.81 298 LYS A N 1
ATOM 2367 C CA . LYS A 1 298 ? 8.509 9.699 -22.394 1.00 75.81 298 LYS A CA 1
ATOM 2368 C C . LYS A 1 298 ? 7.043 10.125 -22.297 1.00 75.81 298 LYS A C 1
ATOM 2370 O O . LYS A 1 298 ? 6.187 9.341 -21.874 1.00 75.81 298 LYS A O 1
ATOM 2375 N N . LYS A 1 299 ? 6.726 11.346 -22.742 1.00 65.19 299 LYS A N 1
ATOM 2376 C CA . LYS A 1 299 ? 5.352 11.872 -22.801 1.00 65.19 299 LYS A CA 1
ATOM 2377 C C . LYS A 1 299 ? 4.439 10.905 -23.544 1.00 65.19 299 LYS A C 1
ATOM 2379 O O . LYS A 1 299 ? 4.834 10.274 -24.523 1.00 65.19 299 LYS A O 1
ATOM 2384 N N . LYS A 1 300 ? 3.173 10.852 -23.123 1.00 60.84 300 LYS A N 1
ATOM 2385 C CA . LYS A 1 300 ? 2.111 10.204 -23.899 1.00 60.84 300 LYS A CA 1
ATOM 2386 C C . LYS A 1 300 ? 1.903 11.000 -25.189 1.00 60.84 300 LYS A C 1
ATOM 2388 O O . LYS A 1 300 ? 1.165 11.980 -25.196 1.00 60.84 300 LYS A O 1
ATOM 2393 N N . THR A 1 301 ? 2.578 10.609 -26.263 1.00 56.41 301 THR A N 1
ATOM 2394 C CA . THR A 1 301 ? 2.306 11.115 -27.609 1.00 56.41 301 THR A CA 1
ATOM 2395 C C . THR A 1 301 ? 1.781 9.977 -28.478 1.00 56.41 301 THR A C 1
ATOM 2397 O O . THR A 1 301 ? 2.141 8.812 -28.306 1.00 56.41 301 THR A O 1
ATOM 2400 N N . ASP A 1 302 ? 0.903 10.310 -29.422 1.00 51.22 302 ASP A N 1
ATOM 2401 C CA . ASP A 1 302 ? 0.415 9.367 -30.439 1.00 51.22 302 ASP A CA 1
ATOM 2402 C C . ASP A 1 302 ? 1.345 9.309 -31.670 1.00 51.22 302 ASP A C 1
ATOM 2404 O O . ASP A 1 302 ? 1.047 8.648 -32.666 1.00 51.22 302 ASP A O 1
ATOM 2408 N N . GLY A 1 303 ? 2.485 10.010 -31.618 1.00 56.56 303 GLY A N 1
ATOM 2409 C CA . GLY A 1 303 ? 3.435 10.153 -32.716 1.00 56.56 303 GLY A CA 1
ATOM 2410 C C . GLY A 1 303 ? 4.303 8.911 -32.916 1.00 56.56 303 GLY A C 1
ATOM 2411 O O . GLY A 1 303 ? 5.283 8.695 -32.215 1.00 56.56 303 GLY A O 1
ATOM 2412 N N . GLU A 1 304 ? 4.009 8.109 -33.939 1.00 51.00 304 GLU A N 1
ATOM 2413 C CA . GLU A 1 304 ? 4.739 6.857 -34.201 1.00 51.00 304 GLU A CA 1
ATOM 2414 C C . GLU A 1 304 ? 6.228 7.039 -34.569 1.00 51.00 304 GLU A C 1
ATOM 2416 O O . GLU A 1 304 ? 7.011 6.095 -34.436 1.00 51.00 304 GLU A O 1
ATOM 2421 N N . LYS A 1 305 ? 6.625 8.219 -35.072 1.00 55.53 305 LYS A N 1
ATOM 2422 C CA . LYS A 1 305 ? 8.032 8.542 -35.382 1.00 55.53 305 LYS A CA 1
ATOM 2423 C C . LYS A 1 305 ? 8.869 8.723 -34.115 1.00 55.53 305 LYS A C 1
ATOM 2425 O O . LYS A 1 305 ? 10.042 8.356 -34.115 1.00 55.53 305 LYS A O 1
ATOM 2430 N N . ASP A 1 306 ? 8.251 9.210 -33.045 1.00 59.97 306 ASP A N 1
ATOM 2431 C CA . ASP A 1 306 ? 8.935 9.517 -31.791 1.00 59.97 306 ASP A CA 1
ATOM 2432 C C . ASP A 1 306 ? 9.334 8.229 -31.051 1.00 59.97 306 ASP A C 1
ATOM 2434 O O . ASP A 1 306 ? 10.393 8.176 -30.434 1.00 59.97 306 ASP A O 1
ATOM 2438 N N . ASN A 1 307 ? 8.558 7.146 -31.198 1.00 59.34 307 ASN A N 1
ATOM 2439 C CA . ASN A 1 307 ? 8.787 5.872 -30.501 1.00 59.34 307 ASN A CA 1
ATOM 2440 C C . ASN A 1 307 ? 9.986 5.068 -31.042 1.00 59.34 307 ASN A C 1
ATOM 2442 O O . ASN A 1 307 ? 10.748 4.497 -30.267 1.00 59.34 307 ASN A O 1
ATOM 2446 N N . VAL A 1 308 ? 10.178 5.018 -32.368 1.00 61.41 308 VAL A N 1
ATOM 2447 C CA . VAL A 1 308 ? 11.348 4.341 -32.974 1.00 61.41 308 VAL A CA 1
ATOM 2448 C C . VAL A 1 308 ? 12.620 5.151 -32.729 1.00 61.41 308 VAL A C 1
ATOM 2450 O O . VAL A 1 308 ? 13.675 4.585 -32.452 1.00 61.41 308 VAL A O 1
ATOM 2453 N N . TYR A 1 309 ? 12.514 6.480 -32.787 1.00 67.12 309 TYR A N 1
ATOM 2454 C CA . TYR A 1 309 ? 13.619 7.369 -32.449 1.00 67.12 309 TYR A CA 1
ATOM 2455 C C . TYR A 1 309 ? 13.999 7.247 -30.968 1.00 67.12 309 TYR A C 1
ATOM 2457 O O . TYR A 1 309 ? 15.185 7.201 -30.658 1.00 67.12 309 TYR A O 1
ATOM 2465 N N . ALA A 1 310 ? 13.016 7.083 -30.072 1.00 65.31 310 ALA A N 1
ATOM 2466 C CA . ALA A 1 310 ? 13.256 6.888 -28.648 1.00 65.31 310 ALA A CA 1
ATOM 2467 C C . ALA A 1 310 ? 14.177 5.695 -28.380 1.00 65.31 310 ALA A C 1
ATOM 2469 O O . ALA A 1 310 ? 15.167 5.892 -27.696 1.00 65.31 310 ALA A O 1
ATOM 2470 N N . VAL A 1 311 ? 13.923 4.513 -28.960 1.00 68.62 311 VAL A N 1
ATOM 2471 C CA . VAL A 1 311 ? 14.765 3.310 -28.768 1.00 68.62 311 VAL A CA 1
ATOM 2472 C C . VAL A 1 311 ? 16.222 3.552 -29.170 1.00 68.62 311 VAL A C 1
ATOM 2474 O O . VAL A 1 311 ? 17.128 3.199 -28.419 1.00 68.62 311 VAL A O 1
ATOM 2477 N N . ASN A 1 312 ? 16.458 4.178 -30.326 1.00 75.44 312 ASN A N 1
ATOM 2478 C CA . ASN A 1 312 ? 17.820 4.474 -30.780 1.00 75.44 312 ASN A CA 1
ATOM 2479 C C . ASN A 1 312 ? 18.526 5.453 -29.833 1.00 75.44 312 ASN A C 1
ATOM 2481 O O . ASN A 1 312 ? 19.683 5.229 -29.486 1.00 75.44 312 ASN A O 1
ATOM 2485 N N . GLN A 1 313 ? 17.812 6.468 -29.329 1.00 74.56 313 GLN A N 1
ATOM 2486 C CA . GLN A 1 313 ? 18.361 7.360 -28.304 1.00 74.56 313 GLN A CA 1
ATOM 2487 C C . GLN A 1 313 ? 18.783 6.599 -27.040 1.00 74.56 313 GLN A C 1
ATOM 2489 O O . GLN A 1 313 ? 19.784 6.967 -26.428 1.00 74.56 313 GLN A O 1
ATOM 2494 N N . LEU A 1 314 ? 18.050 5.553 -26.634 1.00 76.50 314 LEU A N 1
ATOM 2495 C CA . LEU A 1 314 ? 18.410 4.754 -25.452 1.00 76.50 314 LEU A CA 1
ATOM 2496 C C . LEU A 1 314 ? 19.756 4.061 -25.650 1.00 76.50 314 LEU A C 1
ATOM 2498 O O . LEU A 1 314 ? 20.590 4.084 -24.748 1.00 76.50 314 LEU A O 1
ATOM 2502 N N . LEU A 1 315 ? 19.974 3.478 -26.833 1.00 79.19 315 LEU A N 1
ATOM 2503 C CA . LEU A 1 315 ? 21.216 2.784 -27.172 1.00 79.19 315 LEU A CA 1
ATOM 2504 C C . LEU A 1 315 ? 22.394 3.760 -27.273 1.00 79.19 315 LEU A C 1
ATOM 2506 O O . LEU A 1 315 ? 23.460 3.490 -26.720 1.00 79.19 315 LEU A O 1
ATOM 2510 N N . ASP A 1 316 ? 22.189 4.933 -27.876 1.00 81.88 316 ASP A N 1
ATOM 2511 C CA . ASP A 1 316 ? 23.214 5.981 -27.932 1.00 81.88 316 ASP A CA 1
ATOM 2512 C C . ASP A 1 316 ? 23.598 6.469 -26.523 1.00 81.88 316 ASP A C 1
ATOM 2514 O O . ASP A 1 316 ? 24.781 6.626 -26.198 1.00 81.88 316 ASP A O 1
ATOM 2518 N N . ARG A 1 317 ? 22.602 6.660 -25.645 1.00 80.56 317 ARG A N 1
ATOM 2519 C CA . ARG A 1 317 ? 22.822 7.005 -24.231 1.00 80.56 317 ARG A CA 1
ATOM 2520 C C . ARG A 1 317 ? 23.548 5.889 -23.483 1.00 80.56 317 ARG A C 1
ATOM 2522 O O . ARG A 1 317 ? 24.429 6.199 -22.686 1.00 80.56 317 ARG A O 1
ATOM 2529 N N . ALA A 1 318 ? 23.209 4.622 -23.725 1.00 84.00 318 ALA A N 1
ATOM 2530 C CA . ALA A 1 318 ? 23.892 3.480 -23.119 1.00 84.00 318 ALA A CA 1
ATOM 2531 C C . ALA A 1 318 ? 25.375 3.454 -23.516 1.00 84.00 318 ALA A C 1
ATOM 2533 O O . ALA A 1 318 ? 26.234 3.326 -22.644 1.00 84.00 318 ALA A O 1
ATOM 2534 N N . GLY A 1 319 ? 25.687 3.698 -24.793 1.00 85.06 319 GLY A N 1
ATOM 2535 C CA . GLY A 1 319 ? 27.063 3.858 -25.270 1.00 85.06 319 GLY A CA 1
ATOM 2536 C C . GLY A 1 319 ? 27.817 4.947 -24.510 1.00 85.06 319 GLY A C 1
ATOM 2537 O O . GLY A 1 319 ? 28.883 4.695 -23.947 1.00 85.06 319 GLY A O 1
ATOM 2538 N N . LYS A 1 320 ? 27.235 6.148 -24.408 1.00 85.75 320 LYS A N 1
ATOM 2539 C CA . LYS A 1 320 ? 27.834 7.249 -23.637 1.00 85.75 320 LYS A CA 1
ATOM 2540 C C . LYS A 1 320 ? 27.972 6.923 -22.141 1.00 85.75 320 LYS A C 1
ATOM 2542 O O . LYS A 1 320 ? 28.943 7.343 -21.514 1.00 85.75 320 LYS A O 1
ATOM 2547 N N . LEU A 1 321 ? 27.034 6.168 -21.567 1.00 86.69 321 LEU A N 1
ATOM 2548 C CA . LEU A 1 321 ? 27.033 5.801 -20.150 1.00 86.69 321 LEU A CA 1
ATOM 2549 C C . LEU A 1 321 ? 28.177 4.844 -19.814 1.00 86.69 321 LEU A C 1
ATOM 2551 O O . LEU A 1 321 ? 28.921 5.101 -18.873 1.00 86.69 321 LEU A O 1
ATOM 2555 N N . VAL A 1 322 ? 28.349 3.777 -20.597 1.00 88.75 322 VAL A N 1
ATOM 2556 C CA . VAL A 1 322 ? 29.430 2.802 -20.380 1.00 88.75 322 VAL A CA 1
ATOM 2557 C C . VAL A 1 322 ? 30.803 3.457 -20.586 1.00 88.75 322 VAL A C 1
ATOM 2559 O O . VAL A 1 322 ? 31.739 3.149 -19.857 1.00 88.75 322 VAL A O 1
ATOM 2562 N N . LEU A 1 323 ? 30.924 4.415 -21.514 1.00 86.31 323 LEU A N 1
ATOM 2563 C CA . LEU A 1 323 ? 32.154 5.203 -21.682 1.00 86.31 323 LEU A CA 1
ATOM 2564 C C . LEU A 1 323 ? 32.498 6.037 -20.445 1.00 86.31 323 LEU A C 1
ATOM 2566 O O . LEU A 1 323 ? 33.667 6.169 -20.086 1.00 86.31 323 LEU A O 1
ATOM 2570 N N . HIS A 1 324 ? 31.487 6.641 -19.823 1.00 85.06 324 HIS A N 1
ATOM 2571 C CA . HIS A 1 324 ? 31.673 7.483 -18.647 1.00 85.06 324 HIS A CA 1
ATOM 2572 C C . HIS A 1 324 ? 31.920 6.661 -17.374 1.00 85.06 324 HIS A C 1
ATOM 2574 O O . HIS A 1 324 ? 32.709 7.067 -16.523 1.00 85.06 324 HIS A O 1
ATOM 2580 N N . CYS A 1 325 ? 31.274 5.499 -17.266 1.00 86.25 325 CYS A N 1
ATOM 2581 C CA . CYS A 1 325 ? 31.364 4.572 -16.142 1.00 86.25 325 CYS A CA 1
ATOM 2582 C C . CYS A 1 325 ? 31.916 3.218 -16.633 1.00 86.25 325 CYS A C 1
ATOM 2584 O O . CYS A 1 325 ? 31.147 2.287 -16.896 1.00 86.25 325 CYS A O 1
ATOM 2586 N N . PRO A 1 326 ? 33.250 3.078 -16.770 1.00 85.06 326 PRO A N 1
ATOM 2587 C CA . PRO A 1 326 ? 33.867 1.928 -17.437 1.00 85.06 326 PRO A CA 1
ATOM 2588 C C . PRO A 1 326 ? 33.713 0.608 -16.667 1.00 85.06 326 PRO A C 1
ATOM 2590 O O . PRO A 1 326 ? 33.905 -0.466 -17.237 1.00 85.06 326 PRO A O 1
ATOM 2593 N N . ASN A 1 327 ? 33.371 0.654 -15.380 1.00 89.12 327 ASN A N 1
ATOM 2594 C CA . ASN A 1 327 ? 33.090 -0.522 -14.558 1.00 89.12 327 ASN A CA 1
ATOM 2595 C C . ASN A 1 327 ? 31.678 -1.101 -14.784 1.00 89.12 327 ASN A C 1
ATOM 2597 O O . ASN A 1 327 ? 31.358 -2.146 -14.216 1.00 89.12 327 ASN A O 1
ATOM 2601 N N . ILE A 1 328 ? 30.834 -0.478 -15.617 1.00 92.06 328 ILE A N 1
ATOM 2602 C CA . ILE A 1 328 ? 29.527 -1.041 -15.967 1.00 92.06 328 ILE A CA 1
ATOM 2603 C C . ILE A 1 328 ? 29.715 -2.349 -16.741 1.00 92.06 328 ILE A C 1
ATOM 2605 O O . ILE A 1 328 ? 30.409 -2.400 -17.758 1.00 92.06 328 ILE A O 1
ATOM 2609 N N . GLN A 1 329 ? 29.061 -3.408 -16.266 1.00 93.81 329 GLN A N 1
ATOM 2610 C CA . GLN A 1 329 ? 29.044 -4.722 -16.915 1.00 93.81 329 GLN A CA 1
ATOM 2611 C C . GLN A 1 329 ? 27.692 -5.057 -17.560 1.00 93.81 329 GLN A C 1
ATOM 2613 O O . GLN A 1 329 ? 27.626 -5.994 -18.353 1.00 93.81 329 GLN A O 1
ATOM 2618 N N . ARG A 1 330 ? 26.621 -4.319 -17.230 1.00 93.31 330 ARG A N 1
ATOM 2619 C CA . ARG A 1 330 ? 25.279 -4.484 -17.812 1.00 93.31 330 ARG A CA 1
ATOM 2620 C C . ARG A 1 330 ? 24.431 -3.223 -17.655 1.00 93.31 330 ARG A C 1
ATOM 2622 O O . ARG A 1 330 ? 24.446 -2.601 -16.592 1.00 93.31 330 ARG A O 1
ATOM 2629 N N . VAL A 1 331 ? 23.638 -2.904 -18.679 1.00 92.00 331 VAL A N 1
ATOM 2630 C CA . VAL A 1 331 ? 22.679 -1.786 -18.682 1.00 92.00 331 VAL A CA 1
ATOM 2631 C C . VAL A 1 331 ? 21.257 -2.315 -18.892 1.00 92.00 331 VAL A C 1
ATOM 2633 O O . VAL A 1 331 ? 20.884 -2.698 -19.992 1.00 92.00 331 VAL A O 1
ATOM 2636 N N . TRP A 1 332 ? 20.431 -2.322 -17.851 1.00 90.12 332 TRP A N 1
ATOM 2637 C CA . TRP A 1 332 ? 19.002 -2.613 -17.968 1.00 90.12 332 TRP A CA 1
ATOM 2638 C C . TRP A 1 332 ? 18.246 -1.343 -18.320 1.00 90.12 332 TRP A C 1
ATOM 2640 O O . TRP A 1 332 ? 18.216 -0.412 -17.521 1.00 90.12 332 TRP A O 1
ATOM 2650 N N . TYR A 1 333 ? 17.603 -1.298 -19.478 1.00 88.00 333 TYR A N 1
ATOM 2651 C CA . TYR A 1 333 ? 16.925 -0.089 -19.927 1.00 88.00 333 TYR A CA 1
ATOM 2652 C C . TYR A 1 333 ? 15.405 -0.256 -19.885 1.00 88.00 333 TYR A C 1
ATOM 2654 O O . TYR A 1 333 ? 14.870 -1.199 -20.458 1.00 88.00 333 TYR A O 1
ATOM 2662 N N . TYR A 1 334 ? 14.701 0.668 -19.232 1.00 87.81 334 TYR A N 1
ATOM 2663 C CA . TYR A 1 334 ? 13.242 0.725 -19.159 1.00 87.81 334 TYR A CA 1
ATOM 2664 C C . TYR A 1 334 ? 12.753 2.024 -19.794 1.00 87.81 334 TYR A C 1
ATOM 2666 O O . TYR A 1 334 ? 12.927 3.107 -19.240 1.00 87.81 334 TYR A O 1
ATOM 2674 N N . ALA A 1 335 ? 12.127 1.906 -20.959 1.00 87.12 335 ALA A N 1
ATOM 2675 C CA . ALA A 1 335 ? 11.514 3.010 -21.675 1.00 87.12 335 ALA A CA 1
ATOM 2676 C C . ALA A 1 335 ? 10.011 3.020 -21.406 1.00 87.12 335 ALA A C 1
ATOM 2678 O O . ALA A 1 335 ? 9.264 2.185 -21.925 1.00 87.12 335 ALA A O 1
ATOM 2679 N N . ILE A 1 336 ? 9.574 3.961 -20.578 1.00 86.31 336 ILE A N 1
ATOM 2680 C CA . ILE A 1 336 ? 8.181 4.102 -20.172 1.00 86.31 336 ILE A CA 1
ATOM 2681 C C . ILE A 1 336 ? 7.493 5.042 -21.156 1.00 86.31 336 ILE A C 1
ATOM 2683 O O . ILE A 1 336 ? 7.822 6.226 -21.224 1.00 86.31 336 ILE A O 1
ATOM 2687 N N . MET A 1 337 ? 6.547 4.519 -21.934 1.00 83.69 337 MET A N 1
ATOM 2688 C CA . MET A 1 337 ? 5.883 5.282 -22.995 1.00 83.69 337 MET A CA 1
ATOM 2689 C C . MET A 1 337 ? 4.452 4.804 -23.255 1.00 83.69 337 MET A C 1
ATOM 2691 O O . MET A 1 337 ? 3.992 3.796 -22.725 1.00 83.69 337 MET A O 1
ATOM 2695 N N . HIS A 1 338 ? 3.711 5.530 -24.090 1.00 83.94 338 HIS A N 1
ATOM 2696 C CA . HIS A 1 338 ? 2.392 5.081 -24.529 1.00 83.94 338 HIS A CA 1
ATOM 2697 C C . HIS A 1 338 ? 2.511 4.007 -25.626 1.00 83.94 338 HIS A C 1
ATOM 2699 O O . HIS A 1 338 ? 3.099 4.245 -26.680 1.00 83.94 338 HIS A O 1
ATOM 2705 N N . ILE A 1 339 ? 1.916 2.828 -25.401 1.00 87.12 339 ILE A N 1
ATOM 2706 C CA . ILE A 1 339 ? 1.942 1.709 -26.357 1.00 87.12 339 ILE A CA 1
ATOM 2707 C C . ILE A 1 339 ? 0.536 1.450 -26.914 1.00 87.12 339 ILE A C 1
ATOM 2709 O O . ILE A 1 339 ? -0.192 0.555 -26.471 1.00 87.12 339 ILE A O 1
ATOM 2713 N N . ASN A 1 340 ? 0.156 2.213 -27.938 1.00 86.56 340 ASN A N 1
ATOM 2714 C CA . ASN A 1 340 ? -1.047 1.925 -28.721 1.00 86.56 340 ASN A CA 1
ATOM 2715 C C . ASN A 1 340 ? -0.857 0.672 -29.609 1.00 86.56 340 ASN A C 1
ATOM 2717 O O . ASN A 1 340 ? 0.220 0.070 -29.662 1.00 86.56 340 ASN A O 1
ATOM 2721 N N . ASP A 1 341 ? -1.915 0.240 -30.293 1.00 90.06 341 ASP A N 1
ATOM 2722 C CA . ASP A 1 341 ? -1.881 -1.001 -31.080 1.00 90.06 341 ASP A CA 1
ATOM 2723 C C . ASP A 1 341 ? -0.963 -0.919 -32.306 1.00 90.06 341 ASP A C 1
ATOM 2725 O O . ASP A 1 341 ? -0.349 -1.921 -32.679 1.00 90.06 341 ASP A O 1
ATOM 2729 N N . ALA A 1 342 ? -0.797 0.273 -32.885 1.00 87.75 342 ALA A N 1
ATOM 2730 C CA . ALA A 1 342 ? 0.131 0.505 -33.986 1.00 87.75 342 ALA A CA 1
ATOM 2731 C C . ALA A 1 342 ? 1.594 0.380 -33.523 1.00 87.75 342 ALA A C 1
ATOM 2733 O O . ALA A 1 342 ? 2.379 -0.343 -34.141 1.00 87.75 342 ALA A O 1
ATOM 2734 N N . THR A 1 343 ? 1.951 0.991 -32.388 1.00 86.06 343 THR A N 1
ATOM 2735 C CA . THR A 1 343 ? 3.270 0.841 -31.754 1.00 86.06 343 THR A CA 1
ATOM 2736 C C . THR A 1 343 ? 3.534 -0.619 -31.386 1.00 86.06 343 THR A C 1
ATOM 2738 O O . THR A 1 343 ? 4.585 -1.155 -31.725 1.00 86.06 343 THR A O 1
ATOM 2741 N N . ALA A 1 344 ? 2.563 -1.303 -30.772 1.00 90.62 344 ALA A N 1
ATOM 2742 C CA . ALA A 1 344 ? 2.661 -2.726 -30.441 1.00 90.62 344 ALA A CA 1
ATOM 2743 C C . ALA A 1 344 ? 2.899 -3.608 -31.680 1.00 90.62 344 ALA A C 1
ATOM 2745 O O . ALA A 1 344 ? 3.715 -4.531 -31.652 1.00 90.62 344 ALA A O 1
ATOM 2746 N N . PHE A 1 345 ? 2.196 -3.329 -32.782 1.00 90.50 345 PHE A N 1
ATOM 2747 C CA . PHE A 1 345 ? 2.398 -4.023 -34.052 1.00 90.50 345 PHE A CA 1
ATOM 2748 C C . PHE A 1 345 ? 3.814 -3.802 -34.599 1.00 90.50 345 PHE A C 1
ATOM 2750 O O . PHE A 1 345 ? 4.480 -4.774 -34.958 1.00 90.50 345 PHE A O 1
ATOM 2757 N N . ARG A 1 346 ? 4.309 -2.559 -34.588 1.00 86.81 346 ARG A N 1
ATOM 2758 C CA . ARG A 1 346 ? 5.669 -2.221 -35.040 1.00 86.81 346 ARG A CA 1
ATOM 2759 C C . ARG A 1 346 ? 6.754 -2.878 -34.198 1.00 86.81 346 ARG A C 1
ATOM 2761 O O . ARG A 1 346 ? 7.674 -3.452 -34.767 1.00 86.81 346 ARG A O 1
ATOM 2768 N N . LEU A 1 347 ? 6.636 -2.850 -32.870 1.00 89.75 347 LEU A N 1
ATOM 2769 C CA . LEU A 1 347 ? 7.586 -3.517 -31.970 1.00 89.75 347 LEU A CA 1
ATOM 2770 C C . LEU A 1 347 ? 7.740 -4.999 -32.350 1.00 89.75 347 LEU A C 1
ATOM 2772 O O . LEU A 1 347 ? 8.856 -5.485 -32.524 1.00 89.75 347 LEU A O 1
ATOM 2776 N N . ARG A 1 348 ? 6.631 -5.697 -32.628 1.00 92.19 348 ARG A N 1
ATOM 2777 C CA . ARG A 1 348 ? 6.675 -7.086 -33.119 1.00 92.19 348 ARG A CA 1
ATOM 2778 C C . ARG A 1 348 ? 7.325 -7.223 -34.499 1.00 92.19 348 ARG A C 1
ATOM 2780 O O . ARG A 1 348 ? 8.067 -8.179 -34.720 1.00 92.19 348 ARG A O 1
ATOM 2787 N N . GLN A 1 349 ? 7.082 -6.292 -35.427 1.00 91.25 349 GLN A N 1
ATOM 2788 C CA . GLN A 1 349 ? 7.775 -6.283 -36.726 1.00 91.25 349 GLN A CA 1
ATOM 2789 C C . GLN A 1 349 ? 9.295 -6.142 -36.554 1.00 91.25 349 GLN A C 1
ATOM 2791 O O . GLN A 1 349 ? 10.049 -6.828 -37.243 1.00 91.25 349 GLN A O 1
ATOM 2796 N N . PHE A 1 350 ? 9.728 -5.337 -35.581 1.00 88.81 350 PHE A N 1
ATOM 2797 C CA . PHE A 1 350 ? 11.128 -5.160 -35.188 1.00 88.81 350 PHE A CA 1
ATOM 2798 C C . PHE A 1 350 ? 11.668 -6.256 -34.256 1.00 88.81 350 PHE A C 1
ATOM 2800 O O . PHE A 1 350 ? 12.759 -6.103 -33.724 1.00 88.81 350 PHE A O 1
ATOM 2807 N N . LYS A 1 351 ? 10.955 -7.382 -34.106 1.00 92.50 351 LYS A N 1
ATOM 2808 C CA . LYS A 1 351 ? 11.380 -8.561 -33.327 1.00 92.50 351 LYS A CA 1
ATOM 2809 C C . LYS A 1 351 ? 11.466 -8.354 -31.813 1.00 92.50 351 LYS A C 1
ATOM 2811 O O . LYS A 1 351 ? 12.038 -9.194 -31.123 1.00 92.50 351 LYS A O 1
ATOM 2816 N N . TRP A 1 352 ? 10.807 -7.329 -31.284 1.00 93.94 352 TRP A N 1
ATOM 2817 C CA . TRP A 1 352 ? 10.579 -7.241 -29.850 1.00 93.94 352 TRP A CA 1
ATOM 2818 C C . TRP A 1 352 ? 9.627 -8.344 -29.398 1.00 93.94 352 TRP A C 1
ATOM 2820 O O . TRP A 1 352 ? 8.576 -8.577 -30.006 1.00 93.94 352 TRP A O 1
ATOM 2830 N N . THR A 1 353 ? 9.982 -8.999 -28.300 1.00 96.06 353 THR A N 1
ATOM 2831 C CA . THR A 1 353 ? 9.214 -10.106 -27.738 1.00 96.06 353 THR A CA 1
ATOM 2832 C C . THR A 1 353 ? 8.249 -9.570 -26.683 1.00 96.06 353 THR A C 1
ATOM 2834 O O . THR A 1 353 ? 8.698 -8.884 -25.765 1.00 96.06 353 THR A O 1
ATOM 2837 N N . PRO A 1 354 ? 6.935 -9.851 -26.772 1.00 95.62 354 PRO A N 1
ATOM 2838 C CA . PRO A 1 354 ? 6.012 -9.560 -25.680 1.00 95.62 354 PRO A CA 1
ATOM 2839 C C . PRO A 1 354 ? 6.486 -10.242 -24.394 1.00 95.62 354 PRO A C 1
ATOM 2841 O O . PRO A 1 354 ? 6.741 -11.447 -24.390 1.00 95.62 354 PRO A O 1
ATOM 2844 N N . PHE A 1 355 ? 6.610 -9.474 -23.318 1.00 93.44 355 PHE A N 1
ATOM 2845 C CA . PHE A 1 355 ? 7.019 -9.973 -22.009 1.00 93.44 355 PHE A CA 1
ATOM 2846 C C . PHE A 1 355 ? 5.797 -10.126 -21.099 1.00 93.44 355 PHE A C 1
ATOM 2848 O O . PHE A 1 355 ? 4.781 -9.456 -21.297 1.00 93.44 355 PHE A O 1
ATOM 2855 N N . PHE A 1 356 ? 5.877 -11.016 -20.110 1.00 92.06 356 PHE A N 1
ATOM 2856 C CA . PHE A 1 356 ? 4.779 -11.214 -19.166 1.00 92.06 356 PHE A CA 1
ATOM 2857 C C . PHE A 1 356 ? 4.531 -9.940 -18.348 1.00 92.06 356 PHE A C 1
ATOM 2859 O O . PHE A 1 356 ? 5.444 -9.429 -17.705 1.00 92.06 356 PHE A O 1
ATOM 2866 N N . SER A 1 357 ? 3.296 -9.443 -18.391 1.00 94.00 357 SER A N 1
ATOM 2867 C CA . SER A 1 357 ? 2.831 -8.256 -17.674 1.00 94.00 357 SER A CA 1
ATOM 2868 C C . SER A 1 357 ? 1.299 -8.231 -17.661 1.00 94.00 357 SER A C 1
ATOM 2870 O O . SER A 1 357 ? 0.649 -8.834 -18.520 1.00 94.00 357 SER A O 1
ATOM 2872 N N . LYS A 1 358 ? 0.714 -7.518 -16.697 1.00 93.31 358 LYS A N 1
ATOM 2873 C CA . LYS A 1 358 ? -0.704 -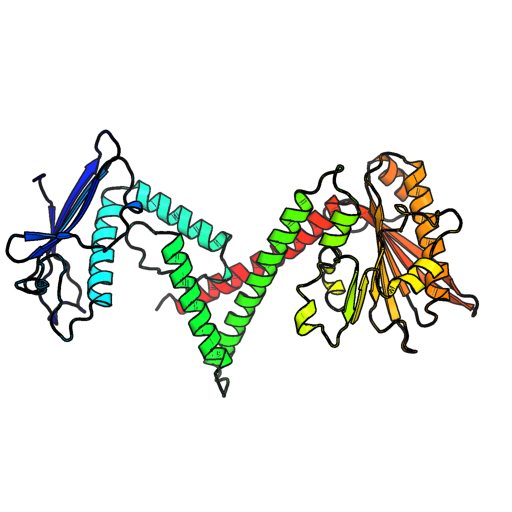7.140 -16.655 1.00 93.31 358 LYS A CA 1
ATOM 2874 C C . LYS A 1 358 ? -1.030 -5.930 -17.547 1.00 93.31 358 LYS A C 1
ATOM 2876 O O . LYS A 1 358 ? -2.198 -5.560 -17.644 1.00 93.31 358 LYS A O 1
ATOM 2881 N N . GLY A 1 359 ? -0.033 -5.344 -18.211 1.00 92.19 359 GLY A N 1
ATOM 2882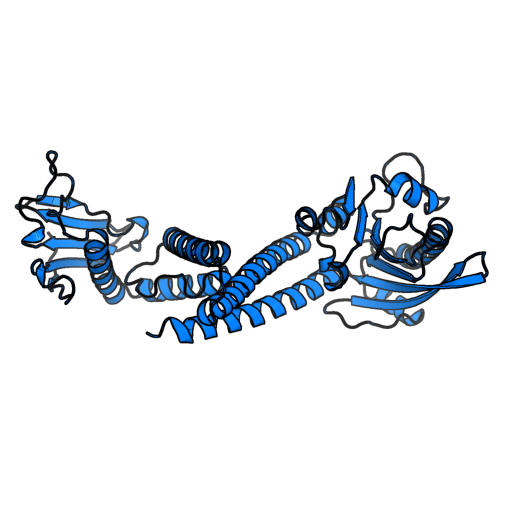 C CA . GLY A 1 359 ? -0.183 -4.353 -19.279 1.00 92.19 359 GLY A CA 1
ATOM 2883 C C . GLY A 1 359 ? 0.617 -4.734 -20.528 1.00 92.19 359 GLY A C 1
ATOM 2884 O O . GLY A 1 359 ? 0.769 -5.911 -20.860 1.00 92.19 359 GLY A O 1
ATOM 2885 N N . LYS A 1 360 ? 1.125 -3.739 -21.263 1.00 94.00 360 LYS A N 1
ATOM 2886 C CA . LYS A 1 360 ? 1.949 -3.963 -22.459 1.00 94.00 360 LYS A CA 1
ATOM 2887 C C . LYS A 1 360 ? 3.429 -3.795 -22.114 1.00 94.00 360 LYS A C 1
ATOM 2889 O O . LYS A 1 360 ? 3.892 -2.683 -21.871 1.00 94.00 360 LYS A O 1
ATOM 2894 N N . VAL A 1 361 ? 4.178 -4.894 -22.172 1.00 95.19 361 VAL A N 1
ATOM 2895 C CA . VAL A 1 361 ? 5.641 -4.892 -22.047 1.00 95.19 361 VAL A CA 1
ATOM 2896 C C . VAL A 1 361 ? 6.257 -5.646 -23.213 1.00 95.19 361 VAL A C 1
ATOM 2898 O O . VAL A 1 361 ? 5.800 -6.725 -23.590 1.00 95.19 361 VAL A O 1
ATOM 2901 N N . TYR A 1 362 ? 7.304 -5.066 -23.785 1.00 94.56 362 TYR A N 1
ATOM 2902 C CA . TYR A 1 362 ? 8.090 -5.657 -24.856 1.00 94.56 362 TYR A CA 1
ATOM 2903 C C . TYR A 1 362 ? 9.557 -5.651 -24.466 1.00 94.56 362 TYR A C 1
ATOM 2905 O O . TYR A 1 362 ? 10.051 -4.659 -23.941 1.00 94.56 362 TYR A O 1
ATOM 2913 N N . TYR A 1 363 ? 10.246 -6.743 -24.754 1.00 94.56 363 TYR A N 1
ATOM 2914 C CA . TYR A 1 363 ? 11.648 -6.942 -24.427 1.00 94.56 363 TYR A CA 1
ATOM 2915 C C . TYR A 1 363 ? 12.456 -7.253 -25.686 1.00 94.56 363 TYR A C 1
ATOM 2917 O O . TYR A 1 363 ? 11.999 -7.986 -26.571 1.00 94.56 363 TYR A O 1
ATOM 2925 N N . GLN A 1 364 ? 13.666 -6.710 -25.740 1.00 93.81 364 GLN A N 1
ATOM 2926 C CA . GLN A 1 364 ? 14.679 -7.081 -26.713 1.00 93.81 364 GLN A CA 1
ATOM 2927 C C . GLN A 1 364 ? 16.072 -6.966 -26.088 1.00 93.81 364 GLN A C 1
ATOM 2929 O O . GLN A 1 364 ? 16.367 -6.019 -25.358 1.00 93.81 364 GLN A O 1
ATOM 2934 N N . GLU A 1 365 ? 16.929 -7.937 -26.397 1.00 93.69 365 GLU A N 1
ATOM 2935 C CA . GLU A 1 365 ? 18.342 -7.886 -26.035 1.00 93.69 365 GLU A CA 1
ATOM 2936 C C . GLU A 1 365 ? 19.104 -7.032 -27.054 1.00 93.69 365 GLU A C 1
ATOM 2938 O O . GLU A 1 365 ? 18.989 -7.247 -28.265 1.00 93.69 365 GLU A O 1
ATOM 2943 N N . PHE A 1 366 ? 19.883 -6.077 -26.554 1.00 93.19 366 PHE A N 1
ATOM 2944 C CA . PHE A 1 366 ? 20.842 -5.306 -27.336 1.00 93.19 366 PHE A CA 1
ATOM 2945 C C . PHE A 1 366 ? 22.230 -5.427 -26.726 1.00 93.19 366 PHE A C 1
ATOM 2947 O O . PHE A 1 366 ? 22.377 -5.746 -25.551 1.00 93.19 366 PHE A O 1
ATOM 2954 N N . ASP A 1 367 ? 23.233 -5.090 -27.523 1.00 93.62 367 ASP A N 1
ATOM 2955 C CA . ASP A 1 367 ? 24.629 -5.059 -27.122 1.00 93.62 367 ASP A CA 1
ATOM 2956 C C . ASP A 1 367 ? 25.160 -3.633 -27.256 1.00 93.62 367 ASP A C 1
ATOM 2958 O O . ASP A 1 367 ? 24.964 -2.990 -28.290 1.00 93.62 367 ASP A O 1
ATOM 2962 N N . THR A 1 368 ? 25.864 -3.152 -26.231 1.00 92.00 368 THR A N 1
ATOM 2963 C CA . THR A 1 368 ? 26.580 -1.873 -26.255 1.00 92.00 368 THR A CA 1
ATOM 2964 C C . THR A 1 368 ? 28.081 -2.149 -26.372 1.00 92.00 368 THR A C 1
ATOM 2966 O O . THR A 1 368 ? 28.701 -2.590 -25.398 1.00 92.00 368 THR A O 1
ATOM 2969 N N . PRO A 1 369 ? 28.697 -1.921 -27.545 1.00 89.38 369 PRO A N 1
ATOM 2970 C CA . PRO A 1 369 ? 30.137 -2.062 -27.711 1.00 89.38 369 PRO A CA 1
ATOM 2971 C C . PRO A 1 369 ? 30.883 -1.001 -26.903 1.00 89.38 369 PRO A C 1
ATOM 2973 O O . PRO A 1 369 ? 30.532 0.179 -26.937 1.00 89.38 369 PRO A O 1
ATOM 2976 N N . HIS A 1 370 ? 31.951 -1.407 -26.228 1.00 86.62 370 HIS A N 1
ATOM 2977 C CA . HIS A 1 370 ? 32.845 -0.505 -25.519 1.00 86.62 370 HIS A CA 1
ATOM 2978 C C . HIS A 1 370 ? 34.199 -0.398 -26.256 1.00 86.62 370 HIS A C 1
ATOM 2980 O O . HIS A 1 370 ? 34.660 -1.394 -26.823 1.00 86.62 370 HIS A O 1
ATOM 2986 N N . PRO A 1 371 ? 34.881 0.769 -26.271 1.00 84.00 371 PRO A N 1
ATOM 2987 C CA . PRO A 1 371 ? 36.131 0.943 -27.021 1.00 84.00 371 PRO A CA 1
ATOM 2988 C C . PRO A 1 371 ? 37.290 0.042 -26.592 1.00 84.00 371 PRO A C 1
ATOM 2990 O O . PRO A 1 371 ? 38.230 -0.134 -27.360 1.00 84.00 371 PRO A O 1
ATOM 2993 N N . ASP A 1 372 ? 37.243 -0.526 -25.385 1.00 86.81 372 ASP A N 1
ATOM 2994 C CA . ASP A 1 372 ? 38.235 -1.506 -24.916 1.00 86.81 372 ASP A CA 1
ATOM 2995 C C . ASP A 1 372 ? 38.002 -2.932 -25.457 1.00 86.81 372 ASP A C 1
ATOM 2997 O O . ASP A 1 372 ? 38.744 -3.849 -25.109 1.00 86.81 372 ASP A O 1
ATOM 3001 N N . GLY A 1 373 ? 36.987 -3.125 -26.306 1.00 87.88 373 GLY A N 1
ATOM 3002 C CA . GLY A 1 373 ? 36.642 -4.405 -26.918 1.00 87.88 373 GLY A CA 1
ATOM 3003 C C . GLY A 1 373 ? 35.619 -5.234 -26.139 1.00 87.88 373 GLY A C 1
ATOM 3004 O O . GLY A 1 373 ? 35.213 -6.287 -26.631 1.00 87.88 373 GLY A O 1
ATOM 3005 N N . ARG A 1 374 ? 35.165 -4.788 -24.958 1.00 90.75 374 ARG A N 1
ATOM 3006 C CA . ARG A 1 374 ? 34.037 -5.425 -24.262 1.00 90.75 374 ARG A CA 1
ATOM 3007 C C . ARG A 1 374 ? 32.723 -5.176 -24.998 1.00 90.75 374 ARG A C 1
ATOM 3009 O O . ARG A 1 374 ? 32.513 -4.131 -25.611 1.00 90.75 374 ARG A O 1
ATOM 3016 N N . VAL A 1 375 ? 31.811 -6.134 -24.873 1.00 93.75 375 VAL A N 1
ATOM 3017 C CA . VAL A 1 375 ? 30.415 -6.002 -25.295 1.00 93.75 375 VAL A CA 1
ATOM 3018 C C . VAL A 1 375 ? 29.561 -6.043 -24.040 1.00 93.75 375 VAL A C 1
ATOM 3020 O O . VAL A 1 375 ? 29.590 -7.032 -23.309 1.00 93.75 375 VAL A O 1
ATOM 3023 N N . ILE A 1 376 ? 28.866 -4.945 -23.758 1.00 94.75 376 ILE A N 1
ATOM 3024 C CA . ILE A 1 376 ? 28.060 -4.784 -22.552 1.00 94.75 376 ILE A CA 1
ATOM 3025 C C . ILE A 1 376 ? 26.599 -5.112 -22.881 1.00 94.75 376 ILE A C 1
ATOM 3027 O O . ILE A 1 376 ? 25.986 -4.385 -23.670 1.00 94.75 376 ILE A O 1
ATOM 3031 N N . PRO A 1 377 ? 26.012 -6.164 -22.278 1.00 95.69 377 PRO A N 1
ATOM 3032 C CA . PRO A 1 377 ? 24.609 -6.495 -22.484 1.00 95.69 377 PRO A CA 1
ATOM 3033 C C . PRO A 1 377 ? 23.708 -5.330 -22.077 1.00 95.69 377 PRO A C 1
ATOM 3035 O O . PRO A 1 377 ? 23.870 -4.737 -21.003 1.00 95.69 377 PRO A O 1
ATOM 3038 N N . THR A 1 378 ? 22.766 -5.004 -22.954 1.00 93.75 378 THR A N 1
ATOM 3039 C CA . THR A 1 378 ? 21.830 -3.883 -22.826 1.00 93.75 378 THR A CA 1
ATOM 3040 C C . THR A 1 378 ? 20.379 -4.364 -22.988 1.00 93.75 378 THR A C 1
ATOM 3042 O O . THR A 1 378 ? 19.686 -3.971 -23.936 1.00 93.75 378 THR A O 1
ATOM 3045 N N . PRO A 1 379 ? 19.892 -5.256 -22.100 1.00 92.88 379 PRO A N 1
ATOM 3046 C CA . PRO A 1 379 ? 18.502 -5.701 -22.105 1.00 92.88 379 PRO A CA 1
ATOM 3047 C C . PRO A 1 379 ? 17.567 -4.496 -22.003 1.00 92.88 379 PRO A C 1
ATOM 3049 O O . PRO A 1 379 ? 17.598 -3.748 -21.023 1.00 92.88 379 PRO A O 1
ATOM 3052 N N . THR A 1 380 ? 16.723 -4.311 -23.017 1.00 91.38 380 THR A N 1
ATOM 3053 C CA . THR A 1 380 ? 15.844 -3.145 -23.123 1.00 91.38 380 THR A CA 1
ATOM 3054 C C . THR A 1 380 ? 14.385 -3.568 -23.068 1.00 91.38 380 THR A C 1
ATOM 3056 O O . THR A 1 380 ? 13.961 -4.522 -23.722 1.00 91.38 380 THR A O 1
ATOM 3059 N N . PHE A 1 381 ? 13.609 -2.820 -22.293 1.00 91.62 381 PHE A N 1
ATOM 3060 C CA . PHE A 1 381 ? 12.185 -2.995 -22.076 1.00 91.62 381 PHE A CA 1
ATOM 3061 C C . PHE A 1 381 ? 11.449 -1.741 -22.531 1.00 91.62 381 PHE A C 1
ATOM 3063 O O . PHE A 1 381 ? 11.772 -0.633 -22.108 1.00 91.62 381 PHE A O 1
ATOM 3070 N N . VAL A 1 382 ? 10.421 -1.919 -23.353 1.00 91.00 382 VAL A N 1
ATOM 3071 C CA . VAL A 1 382 ? 9.431 -0.882 -23.649 1.00 91.00 382 VAL A CA 1
ATOM 3072 C C . VAL A 1 382 ? 8.189 -1.208 -22.835 1.00 91.00 382 VAL A C 1
ATOM 3074 O O . VAL A 1 382 ? 7.568 -2.255 -23.032 1.00 91.00 382 VAL A O 1
ATOM 3077 N N . VAL A 1 383 ? 7.860 -0.327 -21.896 1.00 90.88 383 VAL A N 1
ATOM 3078 C CA . VAL A 1 383 ? 6.855 -0.551 -20.854 1.00 90.88 383 VAL A CA 1
ATOM 3079 C C . VAL A 1 383 ? 5.760 0.494 -20.989 1.00 90.88 383 VAL A C 1
ATOM 3081 O O . VAL A 1 383 ? 6.035 1.692 -21.073 1.00 90.88 383 VAL A O 1
ATOM 3084 N N . SER A 1 384 ? 4.505 0.056 -21.008 1.00 89.62 384 SER A N 1
ATOM 3085 C CA . SER A 1 384 ? 3.385 0.984 -20.982 1.00 89.62 384 SER A CA 1
ATOM 3086 C C . SER A 1 384 ? 3.138 1.530 -19.572 1.00 89.62 384 SER A C 1
ATOM 3088 O O . SER A 1 384 ? 3.368 0.848 -18.575 1.00 89.62 384 SER A O 1
ATOM 3090 N N . PHE A 1 385 ? 2.655 2.770 -19.454 1.00 85.81 385 PHE A N 1
ATOM 3091 C CA . PHE A 1 385 ? 2.356 3.362 -18.138 1.00 85.81 385 PHE A CA 1
ATOM 3092 C C . PHE A 1 385 ? 1.370 2.521 -17.308 1.00 85.81 385 PHE A C 1
ATOM 3094 O O . PHE A 1 385 ? 1.536 2.388 -16.099 1.00 85.81 385 PHE A O 1
ATOM 3101 N N . ASP A 1 386 ? 0.360 1.939 -17.954 1.00 88.62 386 ASP A N 1
ATOM 3102 C CA . ASP A 1 386 ? -0.608 1.034 -17.331 1.00 88.62 386 ASP A CA 1
ATOM 3103 C C . ASP A 1 386 ? 0.026 -0.286 -16.873 1.00 88.62 386 ASP A C 1
ATOM 3105 O O . ASP A 1 386 ? -0.406 -0.822 -15.857 1.00 88.62 386 ASP A O 1
ATOM 3109 N N . ALA A 1 387 ? 1.081 -0.769 -17.543 1.00 92.31 387 ALA A N 1
ATOM 3110 C CA . ALA A 1 387 ? 1.808 -1.959 -17.108 1.00 92.31 387 ALA A CA 1
ATOM 3111 C C . ALA A 1 387 ? 2.472 -1.745 -15.744 1.00 92.31 387 ALA A C 1
ATOM 3113 O O . ALA A 1 387 ? 2.300 -2.574 -14.859 1.00 92.31 387 ALA A O 1
ATOM 3114 N N . ILE A 1 388 ? 3.141 -0.605 -15.531 1.00 89.88 388 ILE A N 1
ATOM 3115 C CA . ILE A 1 388 ? 3.783 -0.284 -14.240 1.00 89.88 388 ILE A CA 1
ATOM 3116 C C . ILE A 1 388 ? 2.760 -0.328 -13.106 1.00 89.88 388 ILE A C 1
ATOM 3118 O O . ILE A 1 388 ? 2.999 -0.940 -12.068 1.00 89.88 388 ILE A O 1
ATOM 3122 N N . ILE A 1 389 ? 1.603 0.302 -13.322 1.00 91.88 389 ILE A N 1
ATOM 3123 C CA . ILE A 1 389 ? 0.532 0.371 -12.327 1.00 91.88 389 ILE A CA 1
ATOM 3124 C C . ILE A 1 389 ? -0.034 -1.027 -12.073 1.00 91.88 389 ILE A C 1
ATOM 3126 O O . ILE A 1 389 ? -0.077 -1.462 -10.927 1.00 91.88 389 ILE A O 1
ATOM 3130 N N . ALA A 1 390 ? -0.436 -1.743 -13.126 1.00 94.25 390 ALA A N 1
ATOM 3131 C CA . ALA A 1 390 ? -1.108 -3.031 -13.000 1.00 94.25 390 ALA A CA 1
ATOM 3132 C C . ALA A 1 390 ? -0.184 -4.132 -12.452 1.00 94.25 390 ALA A C 1
ATOM 3134 O O . ALA A 1 390 ? -0.627 -4.973 -11.666 1.00 94.25 390 ALA A O 1
ATOM 3135 N N . ASP A 1 391 ? 1.099 -4.122 -12.821 1.00 94.44 391 ASP A N 1
ATOM 3136 C CA . ASP A 1 391 ? 2.095 -5.062 -12.305 1.00 94.44 391 ASP A CA 1
ATOM 3137 C C . ASP A 1 391 ? 2.428 -4.771 -10.840 1.00 94.44 391 ASP A C 1
ATOM 3139 O O . ASP A 1 391 ? 2.509 -5.700 -10.032 1.00 94.44 391 ASP A O 1
ATOM 3143 N N . ALA A 1 392 ? 2.586 -3.498 -10.464 1.00 94.00 392 ALA A N 1
ATOM 3144 C CA . ALA A 1 392 ? 2.774 -3.109 -9.069 1.00 94.00 392 ALA A CA 1
ATOM 3145 C C . ALA A 1 392 ? 1.540 -3.446 -8.216 1.00 94.00 392 ALA A C 1
ATOM 3147 O O . ALA A 1 392 ? 1.693 -4.038 -7.151 1.00 94.00 392 ALA A O 1
ATOM 3148 N N . GLU A 1 393 ? 0.330 -3.144 -8.698 1.00 95.50 393 GLU A N 1
ATOM 3149 C CA . GLU A 1 393 ? -0.949 -3.481 -8.054 1.00 95.50 393 GLU A CA 1
ATOM 3150 C C . GLU A 1 393 ? -1.082 -4.999 -7.877 1.00 95.50 393 GLU A C 1
ATOM 3152 O O . GLU A 1 393 ? -1.397 -5.472 -6.790 1.00 95.50 393 GLU A O 1
ATOM 3157 N N . GLY A 1 394 ? -0.742 -5.785 -8.905 1.00 95.00 394 GLY A N 1
ATOM 3158 C CA . GLY A 1 394 ? -0.757 -7.244 -8.838 1.00 95.00 394 GLY A CA 1
ATOM 3159 C C . GLY A 1 394 ? 0.186 -7.827 -7.783 1.00 95.00 394 GLY A C 1
ATOM 3160 O O . GLY A 1 394 ? -0.225 -8.700 -7.016 1.00 95.00 394 GLY A O 1
ATOM 3161 N N . ARG A 1 395 ? 1.429 -7.338 -7.721 1.00 94.31 395 ARG A N 1
ATOM 3162 C CA . ARG A 1 395 ? 2.413 -7.765 -6.712 1.00 94.31 395 ARG A CA 1
ATOM 3163 C C . ARG A 1 395 ? 1.985 -7.342 -5.308 1.00 94.31 395 ARG A C 1
ATOM 3165 O O . ARG A 1 395 ? 1.969 -8.168 -4.400 1.00 94.31 395 ARG A O 1
ATOM 3172 N N . ASN A 1 396 ? 1.568 -6.085 -5.143 1.00 95.06 396 ASN A N 1
ATOM 3173 C CA . ASN A 1 396 ? 1.138 -5.532 -3.858 1.00 95.06 396 ASN A CA 1
ATOM 3174 C C . ASN A 1 396 ? -0.089 -6.267 -3.301 1.00 95.06 396 ASN A C 1
ATOM 3176 O O . ASN A 1 396 ? -0.112 -6.633 -2.130 1.00 95.06 396 ASN A O 1
ATOM 3180 N N . HIS A 1 397 ? -1.073 -6.545 -4.158 1.00 95.06 397 HIS A N 1
ATOM 3181 C CA . HIS A 1 397 ? -2.256 -7.324 -3.809 1.00 95.06 397 HIS A CA 1
ATOM 3182 C C . HIS A 1 397 ? -1.893 -8.740 -3.345 1.00 95.06 397 HIS A C 1
ATOM 3184 O O . HIS A 1 397 ? -2.357 -9.162 -2.293 1.00 95.06 397 HIS A O 1
ATOM 3190 N N . THR A 1 398 ? -0.992 -9.424 -4.060 1.00 94.94 398 THR A N 1
ATOM 3191 C CA . THR A 1 398 ? -0.521 -10.767 -3.673 1.00 94.94 398 THR A CA 1
ATOM 3192 C C . THR A 1 398 ? 0.111 -10.758 -2.276 1.00 94.94 398 THR A C 1
ATOM 3194 O O . THR A 1 398 ? -0.188 -11.626 -1.457 1.00 94.94 398 THR A O 1
ATOM 3197 N N . PHE A 1 399 ? 0.947 -9.758 -1.962 1.00 93.75 399 PHE A N 1
ATOM 3198 C CA . PHE A 1 399 ? 1.506 -9.609 -0.614 1.00 93.75 399 PHE A CA 1
ATOM 3199 C C . PHE A 1 399 ? 0.420 -9.378 0.442 1.00 93.75 399 PHE A C 1
ATOM 3201 O O . PHE A 1 399 ? 0.454 -10.024 1.488 1.00 93.75 399 PHE A O 1
ATOM 3208 N N . LEU A 1 400 ? -0.547 -8.491 0.177 1.00 94.06 400 LEU A N 1
ATOM 3209 C CA . LEU A 1 400 ? -1.645 -8.222 1.112 1.00 94.06 400 LEU A CA 1
ATOM 3210 C C . LEU A 1 400 ? -2.492 -9.464 1.384 1.00 94.06 400 LEU A C 1
ATOM 3212 O O . LEU A 1 400 ? -2.861 -9.678 2.533 1.00 94.06 400 LEU A O 1
ATOM 3216 N N . GLU A 1 401 ? -2.790 -10.278 0.370 1.00 93.88 401 GLU A N 1
ATOM 3217 C CA . GLU A 1 401 ? -3.565 -11.511 0.547 1.00 93.88 401 GLU A CA 1
ATOM 3218 C C . GLU A 1 401 ? -2.831 -12.517 1.437 1.00 93.88 401 GLU A C 1
ATOM 3220 O O . GLU A 1 401 ? -3.402 -12.998 2.415 1.00 93.88 401 GLU A O 1
ATOM 3225 N N . ILE A 1 402 ? -1.551 -12.779 1.149 1.00 93.69 402 ILE A N 1
ATOM 3226 C CA . ILE A 1 402 ? -0.727 -13.713 1.931 1.00 93.69 402 ILE A CA 1
ATOM 3227 C C . ILE A 1 402 ? -0.634 -13.262 3.393 1.00 93.69 402 ILE A C 1
ATOM 3229 O O . ILE A 1 402 ? -0.816 -14.067 4.308 1.00 93.69 402 ILE A O 1
ATOM 3233 N N . LEU A 1 403 ? -0.354 -11.975 3.615 1.00 93.69 403 LEU A N 1
ATOM 3234 C CA . LEU A 1 403 ? -0.197 -11.414 4.954 1.00 93.69 403 LEU A CA 1
ATOM 3235 C C . LEU A 1 403 ? -1.525 -11.416 5.718 1.00 93.69 403 LEU A C 1
ATOM 3237 O O . LEU A 1 403 ? -1.564 -11.852 6.868 1.00 93.69 403 LEU A O 1
ATOM 3241 N N . ARG A 1 404 ? -2.623 -10.993 5.077 1.00 91.50 404 ARG A N 1
ATOM 3242 C CA . ARG A 1 404 ? -3.969 -10.991 5.671 1.00 91.50 404 ARG A CA 1
ATOM 3243 C C . ARG A 1 404 ? -4.390 -12.390 6.106 1.00 91.50 404 ARG A C 1
ATOM 3245 O O . ARG A 1 404 ? -4.859 -12.547 7.226 1.00 91.50 404 ARG A O 1
ATOM 3252 N N . GLU A 1 405 ? -4.195 -13.394 5.257 1.00 90.56 405 GLU A N 1
ATOM 3253 C CA . GLU A 1 405 ? -4.535 -14.782 5.582 1.00 90.56 405 GLU A CA 1
ATOM 3254 C C . GLU A 1 405 ? -3.650 -15.353 6.701 1.00 90.56 405 GLU A C 1
ATOM 3256 O O . GLU A 1 405 ? -4.095 -16.168 7.506 1.00 90.56 405 GLU A O 1
ATOM 3261 N N . GLY A 1 406 ? -2.386 -14.927 6.782 1.00 89.19 406 GLY A N 1
ATOM 3262 C CA . GLY A 1 406 ? -1.512 -15.239 7.915 1.00 89.19 406 GLY A CA 1
ATOM 3263 C C . GLY A 1 406 ? -2.054 -14.687 9.235 1.00 89.19 406 GLY A C 1
ATOM 3264 O O . GLY A 1 406 ? -2.243 -15.446 10.182 1.00 89.19 406 GLY A O 1
ATOM 3265 N N . MET A 1 407 ? -2.368 -13.390 9.269 1.00 90.38 407 MET A N 1
ATOM 3266 C CA . MET A 1 407 ? -2.852 -12.709 10.476 1.00 90.38 407 MET A CA 1
ATOM 3267 C C . MET A 1 407 ? -4.230 -13.199 10.926 1.00 90.38 407 MET A C 1
ATOM 3269 O O . MET A 1 407 ? -4.471 -13.295 12.125 1.00 90.38 407 MET A O 1
ATOM 3273 N N . LYS A 1 408 ? -5.125 -13.539 9.988 1.00 88.25 408 LYS A N 1
ATOM 3274 C CA . LYS A 1 408 ? -6.420 -14.156 10.313 1.00 88.25 408 LYS A CA 1
ATOM 3275 C C . LYS A 1 408 ? -6.251 -15.474 11.051 1.00 88.25 408 LYS A C 1
ATOM 3277 O O . LYS A 1 408 ? -6.793 -15.628 12.134 1.00 88.25 408 LYS A O 1
ATOM 3282 N N . ARG A 1 409 ? -5.456 -16.391 10.490 1.00 88.38 409 ARG A N 1
ATOM 3283 C CA . ARG A 1 409 ? -5.191 -17.693 11.118 1.00 88.38 409 ARG A CA 1
ATOM 3284 C C . ARG A 1 409 ? -4.571 -17.530 12.500 1.00 88.38 409 ARG A C 1
ATOM 3286 O O . ARG A 1 409 ? -4.991 -18.204 13.431 1.00 88.38 409 ARG A O 1
ATOM 3293 N N . TYR A 1 410 ? -3.622 -16.605 12.641 1.00 86.56 410 TYR A N 1
ATOM 3294 C CA . TYR A 1 410 ? -3.019 -16.310 13.936 1.00 86.56 410 TYR A CA 1
ATOM 3295 C C . TYR A 1 410 ? -4.052 -15.802 14.954 1.00 86.56 410 TYR A C 1
ATOM 3297 O O . TYR A 1 410 ? -4.075 -16.298 16.079 1.00 86.56 410 TYR A O 1
ATOM 3305 N N . ALA A 1 411 ? -4.912 -14.854 14.560 1.00 83.56 411 ALA A N 1
ATOM 3306 C CA . ALA A 1 411 ? -5.983 -14.335 15.410 1.00 83.56 411 ALA A CA 1
ATOM 3307 C C . ALA A 1 411 ? -6.964 -15.447 15.816 1.00 83.56 411 ALA A C 1
ATOM 3309 O O . ALA A 1 411 ? -7.207 -15.638 17.000 1.00 83.56 411 ALA A O 1
ATOM 3310 N N . ASP A 1 412 ? -7.429 -16.267 14.871 1.00 83.88 412 ASP A N 1
ATOM 3311 C CA . ASP A 1 412 ? -8.358 -17.371 15.153 1.00 83.88 412 ASP A CA 1
ATOM 3312 C C . ASP A 1 412 ? -7.769 -18.410 16.135 1.00 83.88 412 ASP A C 1
ATOM 3314 O O . ASP A 1 412 ? -8.483 -18.961 16.974 1.00 83.88 412 ASP A O 1
ATOM 3318 N N . GLU A 1 413 ? -6.460 -18.677 16.062 1.00 83.06 413 GLU A N 1
ATOM 3319 C CA . GLU A 1 413 ? -5.757 -19.608 16.958 1.00 83.06 413 GLU A CA 1
ATOM 3320 C C . GLU A 1 413 ? -5.557 -19.059 18.385 1.00 83.06 413 GLU A C 1
ATOM 3322 O O . GLU A 1 413 ? -5.425 -19.846 19.330 1.00 83.06 413 GLU A O 1
ATOM 3327 N N . HIS A 1 414 ? -5.532 -17.731 18.555 1.00 74.12 414 HIS A N 1
ATOM 3328 C CA . HIS A 1 414 ? -5.140 -17.071 19.809 1.00 74.12 414 HIS A CA 1
ATOM 3329 C C . HIS A 1 414 ? -6.272 -16.296 20.504 1.00 74.12 414 HIS A C 1
ATOM 3331 O O . HIS A 1 414 ? -6.222 -16.177 21.728 1.00 74.12 414 HIS A O 1
ATOM 3337 N N . ASP A 1 415 ? -7.302 -15.863 19.775 1.00 63.12 415 ASP A N 1
ATOM 3338 C CA . ASP A 1 415 ? -8.499 -15.188 20.307 1.00 63.12 415 ASP A CA 1
ATOM 3339 C C . ASP A 1 415 ? -9.620 -16.189 20.673 1.00 63.12 415 ASP A C 1
ATOM 3341 O O . ASP A 1 415 ? -10.592 -15.846 21.340 1.00 63.12 415 ASP A O 1
ATOM 3345 N N . GLY A 1 416 ? -9.473 -17.471 20.313 1.00 44.88 416 GLY A N 1
ATOM 3346 C CA . GLY A 1 416 ? -10.391 -18.559 20.680 1.00 44.88 416 GLY A CA 1
ATOM 3347 C C . GLY A 1 416 ? -10.253 -19.104 22.115 1.00 44.88 416 GLY A C 1
ATOM 3348 O O . GLY A 1 416 ? -10.618 -20.262 22.342 1.00 44.88 416 GLY A O 1
ATOM 3349 N N . LYS A 1 417 ? -9.699 -18.337 23.067 1.00 32.34 417 LYS A N 1
ATOM 3350 C CA . LYS A 1 417 ? -9.489 -18.759 24.468 1.00 32.34 417 LYS A CA 1
ATOM 3351 C C . LYS A 1 417 ? -10.175 -17.877 25.499 1.00 32.34 417 LYS A C 1
ATOM 3353 O O . LYS A 1 417 ? -9.905 -16.659 25.512 1.00 32.34 417 LYS A O 1
#

Secondary structure (DSSP, 8-state):
----EEEEE--TTTTTT--EEEEEEEEE-SSS-EEEEEEEETTEEEE--SS-GGGSPTTEEEEEEEEEGGGTT-B-TTSSSB-PPTT--HHHHHHHHHHHHHHHHHHH-HHHHHHHHHHHHHHHHH-GGGTTTS-TT--SPPPHHHHHHHHHHHHHHHHHHHHT-SS--HHHHHHHHHHHHHHHHHHHHHHHHHHHHHHT--TTS-HHHHHHHHS-TT-EEEGGGHHHHTTS--GGGT-GGGGG-SEEE-SSTHHHHHHHH--TTS-SSSS----EEEEESS-TTSSS-EEEEEEEE------HHHHHHHHHHHHHHHHHHHHHSTTEEEEEEEEEE---HHHHHHHHHTTPEEPS-SS-EEEE--EEE-TTS-EEE--EEEEEHHHHHHHHHHHHHHHHHHHHHHHHHHHHHHS--

Foldseek 3Di:
DPQWDKDWQDDPVCVVPWIKIKTKDKDFAPWFEFEFAFEQEPNDTAGDPLDDRVQDHGRMHIYIYMYTPQQYPQAPPVRNDGHGPPPDPPVVVSLSVQLVSLQVCCVRPVVQVVQVVVLVVVCLVQQLLLPLLFDPSNRHHDDNVVRVVSSVVVLVVLVVVLVPDPDDDVVSVVSVVSNVLSVVLVVLSVLVVLLVVLVPDDLPDDPQVNLCSQANAPDKDAPVCLVVCLVRHNVCLQPVVLSQFGIKDHPPVCPVLQVLLPDPPADPDDDRRFSKIKTWNHDLVDLAAIEIEIETEDRADPDLVVLVVVVVSQLSSVLSNCQVRVSYQEYEYEYEYACDPVNVVVCVVVVFDFDDFPDTKTWDWDWHAHPVGDTHIYIYMYHYSVRSSRRSVVVSVVSNVVSSVVSVVVSCVPVVD

Sequence (417 aa):
MPPMTKITIQDDTLDAISAINMHYHVAPVSGKGNSLVAFSIDGRTIPANLIPASSFPPGYLCVFLFESELFHSNADSSRQRLLLPEGTPESHLFRVLRRELGRVLAENIPQITDRNEKIKAKFEEQFPHLLGFFEDDTVGLIDRDDALSVAQQRFFKEQKEILQSEKLSDASYEKSLEMSSRTLTEYILYRDKIISRMKEMTGGNAESEIHNLIVPRFKEYSQSSMTSEIYQNNAWLLDDKFMVFRTILSEKSMNAVINAIRLDDESVRDAGRPDIAMIFSADPSDTTPVDVVVVEIKKKTDGEKDNVYAVNQLLDRAGKLVLHCPNIQRVWYYAIMHINDATAFRLRQFKWTPFFSKGKVYYQEFDTPHPDGRVIPTPTFVVSFDAIIADAEGRNHTFLEILREGMKRYADEHDGK

pLDDT: mean 81.49, std 12.73, range [32.34, 96.06]